Protein AF-A0A0L6VC10-F1 (afdb_monomer_lite)

Sequence (437 aa):
MTSHDTPVEATFFHSFFMTFRLFTSSMDFCNALIARFALTFEMCTPVTPNDPLNNMSKVTPIRLRVYNVMKSWLELHWRMETDEVVLPAISRWAGSQLSMALPVPAERLMDLVHKRVKESQLGIRHEGQQALTKAKKLLGPNKEENFKSVCPTPIISKALMTQLRAATTNPSVLPLTEFDPTELARQITLMESKLFQAIKSEEVIGQLFNKKPGLAVNVRAMSAMSTKMTGWFTETILNEVDLRKRTAILKFLIKLGSKLLEMQNYNALMSVMSALNSSMILRLKRTWEGVGNKARVLFETMNKAVSHQRNYAEYRATLRHACTPCIPFLGVYLTDMTFCHEGNPTHRSAPHLPGVQLINFDKYQKMTKIMNEIERFQVPFNFKEVPQLAAYIRTSLASLMSYQDSADELYQRSLNIEPREQTCLPPPSLPPSSSTV

Structure (mmCIF, N/CA/C/O backbone):
data_AF-A0A0L6VC10-F1
#
_entry.id   AF-A0A0L6VC10-F1
#
loop_
_atom_site.group_PDB
_atom_site.id
_atom_site.type_symbol
_atom_site.label_atom_id
_atom_site.label_alt_id
_atom_site.label_comp_id
_atom_site.label_asym_id
_atom_site.label_entity_id
_atom_site.label_seq_id
_atom_site.pdbx_PDB_ins_code
_atom_site.Cartn_x
_atom_site.Cartn_y
_atom_site.Cartn_z
_atom_site.occupancy
_atom_site.B_iso_or_equiv
_atom_site.auth_seq_id
_atom_site.auth_comp_id
_atom_site.auth_asym_id
_atom_site.auth_atom_id
_atom_site.pdbx_PDB_model_num
ATOM 1 N N . MET A 1 1 ? 15.706 -11.021 -23.213 1.00 83.25 1 MET A N 1
ATOM 2 C CA . MET A 1 1 ? 14.797 -9.969 -23.736 1.00 83.25 1 MET A CA 1
ATOM 3 C C . MET A 1 1 ? 14.721 -9.894 -25.258 1.00 83.25 1 MET A C 1
ATOM 5 O O . MET A 1 1 ? 13.678 -9.518 -25.762 1.00 83.25 1 MET A O 1
ATOM 9 N N . THR A 1 2 ? 15.776 -10.206 -26.014 1.00 88.06 2 THR A N 1
ATOM 10 C CA . THR A 1 2 ? 15.785 -10.016 -27.483 1.00 88.06 2 THR A CA 1
ATOM 11 C C . THR A 1 2 ? 16.452 -11.191 -28.212 1.00 88.06 2 THR A C 1
ATOM 13 O O . THR A 1 2 ? 17.196 -11.011 -29.179 1.00 88.06 2 THR A O 1
ATOM 16 N N . SER A 1 3 ? 16.205 -12.419 -27.725 1.00 86.38 3 SER A N 1
ATOM 17 C CA . SER A 1 3 ? 16.571 -13.647 -28.458 1.00 86.38 3 SER A CA 1
ATOM 18 C C . SER A 1 3 ? 15.898 -13.640 -29.838 1.00 86.38 3 SER A C 1
ATOM 20 O O . SER A 1 3 ? 14.916 -12.924 -30.008 1.00 86.38 3 SER A O 1
ATOM 22 N N . HIS A 1 4 ? 16.403 -14.384 -30.818 1.00 80.94 4 HIS A N 1
ATOM 23 C CA . HIS A 1 4 ? 15.709 -14.578 -32.098 1.00 80.94 4 HIS A CA 1
ATOM 24 C C . HIS A 1 4 ? 14.807 -15.816 -32.056 1.00 80.94 4 HIS A C 1
ATOM 26 O O . HIS A 1 4 ? 13.697 -15.769 -32.577 1.00 80.94 4 HIS A O 1
ATOM 32 N N . ASP A 1 5 ? 15.232 -16.857 -31.338 1.00 80.94 5 ASP A N 1
ATOM 33 C CA . ASP A 1 5 ? 14.603 -18.182 -31.367 1.00 80.94 5 ASP A CA 1
ATOM 34 C C . ASP A 1 5 ? 13.367 -18.301 -30.472 1.00 80.94 5 ASP A C 1
ATOM 36 O O . ASP A 1 5 ? 12.412 -18.998 -30.797 1.00 80.94 5 ASP A O 1
ATOM 40 N N . THR A 1 6 ? 13.356 -17.603 -29.334 1.00 82.38 6 THR A N 1
ATOM 41 C CA . THR A 1 6 ? 12.341 -17.822 -28.289 1.00 82.38 6 THR A CA 1
ATOM 42 C C . THR A 1 6 ? 11.616 -16.526 -27.968 1.00 82.38 6 THR A C 1
ATOM 44 O O . THR A 1 6 ? 12.293 -15.519 -27.725 1.00 82.38 6 THR A O 1
ATOM 47 N N . PRO A 1 7 ? 10.271 -16.486 -27.977 1.00 81.75 7 PRO A N 1
ATOM 48 C CA . PRO A 1 7 ? 9.537 -15.316 -27.512 1.00 81.75 7 PRO A CA 1
ATOM 49 C C . PRO A 1 7 ? 9.876 -15.020 -26.045 1.00 81.75 7 PRO A C 1
ATOM 51 O O . PRO A 1 7 ? 10.237 -15.908 -25.278 1.00 81.75 7 PRO A O 1
ATOM 54 N N . VAL A 1 8 ? 9.785 -13.751 -25.650 1.00 83.25 8 VAL A N 1
ATOM 55 C CA . VAL A 1 8 ? 10.031 -13.371 -24.256 1.00 83.25 8 VAL A CA 1
ATOM 56 C C . VAL A 1 8 ? 8.798 -13.702 -23.434 1.00 83.25 8 VAL A C 1
ATOM 58 O O . VAL A 1 8 ? 7.703 -13.241 -23.752 1.00 83.25 8 VAL A O 1
ATOM 61 N N . GLU A 1 9 ? 8.983 -14.447 -22.350 1.00 85.00 9 GLU A N 1
ATOM 62 C CA . GLU A 1 9 ? 7.916 -14.678 -21.384 1.00 85.00 9 GLU A CA 1
ATOM 63 C C . GLU A 1 9 ? 7.414 -13.350 -20.801 1.00 85.00 9 GLU A C 1
ATOM 65 O O . GLU A 1 9 ? 8.194 -12.512 -20.337 1.00 85.00 9 GLU A O 1
ATOM 70 N N . ALA A 1 10 ? 6.094 -13.159 -20.789 1.00 85.69 10 ALA A N 1
ATOM 71 C CA . ALA A 1 10 ? 5.480 -11.927 -20.297 1.00 85.69 10 ALA A CA 1
ATOM 72 C C . ALA A 1 10 ? 5.794 -11.664 -18.811 1.00 85.69 10 ALA A C 1
ATOM 74 O O . ALA A 1 10 ? 5.964 -10.515 -18.402 1.00 85.69 10 ALA A O 1
ATOM 75 N N . THR A 1 11 ? 5.909 -12.726 -18.010 1.00 84.88 11 THR A N 1
ATOM 76 C CA . THR A 1 11 ? 6.307 -12.678 -16.595 1.00 84.88 11 THR A CA 1
ATOM 77 C C . THR A 1 11 ? 7.728 -12.146 -16.438 1.00 84.88 11 THR A C 1
ATOM 79 O O . THR A 1 11 ? 7.946 -11.218 -15.661 1.00 84.88 11 THR A O 1
ATOM 82 N N . PHE A 1 12 ? 8.679 -12.671 -17.217 1.00 90.00 12 PHE A N 1
ATOM 83 C CA . PHE A 1 12 ? 10.057 -12.188 -17.251 1.00 90.00 12 PHE A CA 1
ATOM 84 C C . PHE A 1 12 ? 10.121 -10.721 -17.683 1.00 90.00 12 PHE A C 1
ATOM 86 O O . PHE A 1 12 ? 10.776 -9.919 -17.023 1.00 90.00 12 PHE A O 1
ATOM 93 N N . PHE A 1 13 ? 9.426 -10.361 -18.765 1.00 90.19 13 PHE A N 1
ATOM 94 C CA . PHE A 1 13 ? 9.409 -8.997 -19.296 1.00 90.19 13 PHE A CA 1
ATOM 95 C C . PHE A 1 13 ? 8.890 -7.991 -18.263 1.00 90.19 13 PHE A C 1
ATOM 97 O O . PHE A 1 13 ? 9.519 -6.960 -18.033 1.00 90.19 13 PHE A O 1
ATOM 104 N N . HIS A 1 14 ? 7.778 -8.323 -17.599 1.00 88.81 14 HIS A N 1
ATOM 105 C CA . HIS A 1 14 ? 7.220 -7.507 -16.521 1.00 88.81 14 HIS A CA 1
ATOM 106 C C . HIS A 1 14 ? 8.193 -7.375 -15.352 1.00 88.81 14 HIS A C 1
ATOM 108 O O . HIS A 1 14 ? 8.527 -6.258 -14.967 1.00 88.81 14 HIS A O 1
ATOM 114 N N . SER A 1 15 ? 8.698 -8.496 -14.822 1.00 91.38 15 SER A N 1
ATOM 115 C CA . SER A 1 15 ? 9.667 -8.471 -13.723 1.00 91.38 15 SER A CA 1
ATOM 116 C C . SER A 1 15 ? 10.897 -7.645 -14.067 1.00 91.38 15 SER A C 1
ATOM 118 O O . SER A 1 15 ? 11.329 -6.843 -13.248 1.00 91.38 15 SER A O 1
ATOM 120 N N . PHE A 1 16 ? 11.412 -7.766 -15.292 1.00 94.75 16 PHE A N 1
ATOM 121 C CA . PHE A 1 16 ? 12.567 -6.999 -15.732 1.00 94.75 16 PHE A CA 1
ATOM 122 C C . PHE A 1 16 ? 12.289 -5.498 -15.640 1.00 94.75 16 PHE A C 1
ATOM 124 O O . PHE A 1 16 ? 13.030 -4.787 -14.970 1.00 94.75 16 PHE A O 1
ATOM 131 N N . PHE A 1 17 ? 11.199 -5.004 -16.231 1.00 92.12 17 PHE A N 1
ATOM 132 C CA . PHE A 1 17 ? 10.902 -3.569 -16.203 1.00 92.12 17 PHE A CA 1
ATOM 133 C C . PHE A 1 17 ? 10.591 -3.019 -14.808 1.00 92.12 17 PHE A C 1
ATOM 135 O O . PHE A 1 17 ? 10.896 -1.856 -14.526 1.00 92.12 17 PHE A O 1
ATOM 142 N N . MET A 1 18 ? 10.040 -3.856 -13.929 1.00 89.19 18 MET A N 1
ATOM 143 C CA . MET A 1 18 ? 9.778 -3.496 -12.537 1.00 89.19 18 MET A CA 1
ATOM 144 C C . MET A 1 18 ? 11.066 -3.318 -11.731 1.00 89.19 18 MET A C 1
ATOM 146 O O . MET A 1 18 ? 11.115 -2.460 -10.846 1.00 89.19 18 MET A O 1
ATOM 150 N N . THR A 1 19 ? 12.112 -4.092 -12.039 1.00 93.62 19 THR A N 1
ATOM 151 C CA . THR A 1 19 ? 13.279 -4.226 -11.156 1.00 93.62 19 THR A CA 1
ATOM 152 C C . THR A 1 19 ? 14.629 -3.889 -11.779 1.00 93.62 19 THR A C 1
ATOM 154 O O . THR A 1 19 ? 15.598 -3.839 -11.030 1.00 93.62 19 THR A O 1
ATOM 157 N N . PHE A 1 20 ? 14.756 -3.674 -13.095 1.00 94.44 20 PHE A N 1
ATOM 158 C CA . PHE A 1 20 ? 16.082 -3.552 -13.732 1.00 94.44 20 PHE A CA 1
ATOM 159 C C . PHE A 1 20 ? 16.933 -2.431 -13.140 1.00 94.44 20 PHE A C 1
ATOM 161 O O . PHE A 1 20 ? 18.135 -2.591 -12.967 1.00 94.44 20 PHE A O 1
ATOM 168 N N . ARG A 1 21 ? 16.284 -1.348 -12.708 1.00 92.75 21 ARG A N 1
ATOM 169 C CA . ARG A 1 21 ? 16.918 -0.194 -12.056 1.00 92.75 21 ARG A CA 1
ATOM 170 C C . ARG A 1 21 ? 17.577 -0.525 -10.708 1.00 92.75 21 ARG A C 1
ATOM 172 O O . ARG A 1 21 ? 18.241 0.324 -10.132 1.00 92.75 21 ARG A O 1
ATOM 179 N N . LEU A 1 22 ? 17.385 -1.741 -10.187 1.00 92.00 22 LEU A N 1
ATOM 180 C CA . LEU A 1 22 ? 18.078 -2.251 -9.002 1.00 92.00 22 LEU A CA 1
ATOM 181 C C . LEU A 1 22 ? 19.413 -2.939 -9.321 1.00 92.00 22 LEU A C 1
ATOM 183 O O . LEU A 1 22 ? 20.156 -3.241 -8.390 1.00 92.00 22 LEU A O 1
ATOM 187 N N . PHE A 1 23 ? 19.694 -3.249 -10.588 1.00 93.12 23 PHE A N 1
ATOM 188 C CA . PHE A 1 23 ? 20.906 -3.973 -10.994 1.00 93.12 23 PHE A CA 1
ATOM 189 C C . PHE A 1 23 ? 21.603 -3.402 -12.235 1.00 93.12 23 PHE A C 1
ATOM 191 O O . PHE A 1 23 ? 22.697 -3.842 -12.568 1.00 93.12 23 PHE A O 1
ATOM 198 N N . THR A 1 24 ? 21.000 -2.442 -12.935 1.00 94.81 24 THR A N 1
ATOM 199 C CA . THR A 1 24 ? 21.624 -1.724 -14.050 1.00 94.81 24 THR A CA 1
ATOM 200 C C . THR A 1 24 ? 21.053 -0.310 -14.149 1.00 94.81 24 THR A C 1
ATOM 202 O O . THR A 1 24 ? 19.931 -0.058 -13.700 1.00 94.81 24 THR A O 1
ATOM 205 N N . SER A 1 25 ? 21.820 0.626 -14.707 1.00 96.25 25 SER A N 1
ATOM 206 C CA . SER A 1 25 ? 21.327 1.978 -14.960 1.00 96.25 25 SER A CA 1
ATOM 207 C C . SER A 1 25 ? 20.480 2.020 -16.236 1.00 96.25 25 SER A C 1
ATOM 209 O O . SER A 1 25 ? 20.619 1.184 -17.132 1.00 96.25 25 SER A O 1
ATOM 211 N N . SER A 1 26 ? 19.609 3.024 -16.351 1.00 96.69 26 SER A N 1
ATOM 212 C CA . SER A 1 26 ? 18.853 3.257 -17.585 1.00 96.69 26 SER A CA 1
ATOM 213 C C . SER A 1 26 ? 19.795 3.463 -18.781 1.00 96.69 26 SER A C 1
ATOM 215 O O . SER A 1 26 ? 19.556 2.913 -19.855 1.00 96.69 26 SER A O 1
ATOM 217 N N . MET A 1 27 ? 20.916 4.164 -18.593 1.00 97.69 27 MET A N 1
ATOM 218 C CA . MET A 1 27 ? 21.896 4.371 -19.661 1.00 97.69 27 MET A CA 1
ATOM 219 C C . MET A 1 27 ? 22.577 3.065 -20.090 1.00 97.69 27 MET A C 1
ATOM 221 O O . MET A 1 27 ? 22.643 2.785 -21.286 1.00 97.69 27 MET A O 1
ATOM 225 N N . ASP A 1 28 ? 23.009 2.227 -19.146 1.00 97.69 28 ASP A N 1
ATOM 226 C CA . ASP A 1 28 ? 23.641 0.940 -19.466 1.00 97.69 28 ASP A CA 1
ATOM 227 C C . ASP A 1 28 ? 22.674 0.009 -20.199 1.00 97.69 28 ASP A C 1
ATOM 229 O O . ASP A 1 28 ? 23.041 -0.622 -21.191 1.00 97.69 28 ASP A O 1
ATOM 233 N N . PHE A 1 29 ? 21.409 -0.035 -19.766 1.00 97.62 29 PHE A N 1
ATOM 234 C CA . PHE A 1 29 ? 20.386 -0.821 -20.447 1.00 97.62 29 PHE A CA 1
ATOM 235 C C . PHE A 1 29 ? 20.109 -0.303 -21.866 1.00 97.62 29 PHE A C 1
ATOM 237 O O . PHE A 1 29 ? 20.026 -1.097 -22.806 1.00 97.62 29 PHE A O 1
ATOM 244 N N . CYS A 1 30 ? 20.020 1.019 -22.047 1.00 98.06 30 CYS A N 1
ATOM 245 C CA . CYS A 1 30 ? 19.877 1.645 -23.361 1.00 98.06 30 CYS A CA 1
ATOM 246 C C . CYS A 1 30 ? 21.052 1.280 -24.281 1.00 98.06 30 CYS A C 1
ATOM 248 O O . CYS A 1 30 ? 20.842 0.792 -25.393 1.00 98.06 30 CYS A O 1
ATOM 250 N N . ASN A 1 31 ? 22.284 1.436 -23.797 1.00 97.94 31 ASN A N 1
ATOM 251 C CA . ASN A 1 31 ? 23.492 1.109 -24.550 1.00 97.94 31 ASN A CA 1
ATOM 252 C C . ASN A 1 31 ? 23.558 -0.379 -24.909 1.00 97.94 31 ASN A C 1
ATOM 254 O O . ASN A 1 31 ? 23.896 -0.714 -26.041 1.00 97.94 31 ASN A O 1
ATOM 258 N N . ALA A 1 32 ? 23.165 -1.276 -24.001 1.00 97.62 32 ALA A N 1
ATOM 259 C CA . ALA A 1 32 ? 23.108 -2.711 -24.274 1.00 97.62 32 ALA A CA 1
ATOM 260 C C . ALA A 1 32 ? 22.103 -3.058 -25.388 1.00 97.62 32 ALA A C 1
ATOM 262 O O . ALA A 1 32 ? 22.376 -3.922 -26.224 1.00 97.62 32 ALA A O 1
ATOM 263 N N . LEU A 1 33 ? 20.951 -2.379 -25.440 1.00 97.38 33 LEU A N 1
ATOM 264 C CA . LEU A 1 33 ? 19.973 -2.548 -26.518 1.00 97.38 33 LEU A CA 1
ATOM 265 C C . LEU A 1 33 ? 20.497 -2.019 -27.859 1.00 97.38 33 LEU A C 1
ATOM 267 O O . LEU A 1 33 ? 20.351 -2.703 -28.873 1.00 97.38 33 LEU A O 1
ATOM 271 N N . ILE A 1 34 ? 21.137 -0.846 -27.860 1.00 97.19 34 ILE A N 1
ATOM 272 C CA . ILE A 1 34 ? 21.769 -0.264 -29.053 1.00 97.19 34 ILE A CA 1
ATOM 273 C C . ILE A 1 34 ? 22.868 -1.193 -29.574 1.00 97.19 34 ILE A C 1
ATOM 275 O O . ILE A 1 34 ? 22.859 -1.548 -30.750 1.00 97.19 34 ILE A O 1
ATOM 279 N N . ALA A 1 35 ? 23.760 -1.662 -28.699 1.00 96.00 35 ALA A N 1
ATOM 280 C CA . ALA A 1 35 ? 24.814 -2.609 -29.049 1.00 96.00 35 ALA A CA 1
ATOM 281 C C . ALA A 1 35 ? 24.228 -3.914 -29.607 1.00 96.00 35 ALA A C 1
ATOM 283 O O . ALA A 1 35 ? 24.662 -4.405 -30.647 1.00 96.00 35 ALA A O 1
ATOM 284 N N . ARG A 1 36 ? 23.165 -4.444 -28.984 1.00 94.88 36 ARG A N 1
ATOM 285 C CA . ARG A 1 36 ? 22.463 -5.634 -29.484 1.00 94.88 36 ARG A CA 1
ATOM 286 C C . ARG A 1 36 ? 21.876 -5.429 -30.882 1.00 94.88 36 ARG A C 1
ATOM 288 O O . ARG A 1 36 ? 21.850 -6.379 -31.662 1.00 94.88 36 ARG A O 1
ATOM 295 N N . PHE A 1 37 ? 21.388 -4.232 -31.195 1.00 94.38 37 PHE A N 1
ATOM 296 C CA . PHE A 1 37 ? 20.918 -3.895 -32.536 1.00 94.38 37 PHE A CA 1
ATOM 297 C C . PHE A 1 37 ? 22.076 -3.770 -33.530 1.00 94.38 37 PHE A C 1
ATOM 299 O O . PHE A 1 37 ? 21.977 -4.300 -34.636 1.00 94.38 37 PHE A O 1
ATOM 306 N N . ALA A 1 38 ? 23.177 -3.129 -33.128 1.00 92.69 38 ALA A N 1
ATOM 307 C CA . ALA A 1 38 ? 24.363 -2.925 -33.957 1.00 92.69 38 ALA A CA 1
ATOM 308 C C . ALA A 1 38 ? 24.958 -4.251 -34.461 1.00 92.69 38 ALA A C 1
ATOM 310 O O . ALA A 1 38 ? 25.239 -4.371 -35.653 1.00 92.69 38 ALA A O 1
ATOM 311 N N . LEU A 1 39 ? 24.994 -5.287 -33.609 1.00 88.25 39 LEU A N 1
ATOM 312 C CA . LEU A 1 39 ? 25.417 -6.646 -33.991 1.00 88.25 39 LEU A CA 1
ATOM 313 C C . LEU A 1 39 ? 24.667 -7.182 -35.220 1.00 88.25 39 LEU A C 1
ATOM 315 O O . LEU A 1 39 ? 25.201 -7.977 -35.983 1.00 88.25 39 LEU A O 1
ATOM 319 N N . THR A 1 40 ? 23.425 -6.749 -35.453 1.00 87.75 40 THR A N 1
ATOM 320 C CA . THR A 1 40 ? 22.662 -7.214 -36.616 1.00 87.75 40 THR A CA 1
ATOM 321 C C . THR A 1 40 ? 23.203 -6.696 -37.945 1.00 87.75 40 THR A C 1
ATOM 323 O O . THR A 1 40 ? 22.917 -7.312 -38.964 1.00 87.75 40 THR A O 1
ATOM 326 N N . PHE A 1 41 ? 23.957 -5.593 -37.968 1.00 83.38 41 PHE A N 1
ATOM 327 C CA . PHE A 1 41 ? 24.629 -5.113 -39.179 1.00 83.38 41 PHE A CA 1
ATOM 328 C C . PHE A 1 41 ? 25.898 -5.916 -39.466 1.00 83.38 41 PHE A C 1
ATOM 330 O O . PHE A 1 41 ? 26.126 -6.282 -40.614 1.00 83.38 41 PHE A O 1
ATOM 337 N N . GLU A 1 42 ? 26.653 -6.282 -38.430 1.00 76.62 42 GLU A N 1
ATOM 338 C CA . GLU A 1 42 ? 27.811 -7.182 -38.541 1.00 76.62 42 GLU A CA 1
ATOM 339 C C . GLU A 1 42 ? 27.384 -8.577 -39.030 1.00 76.62 42 GLU A C 1
ATOM 341 O O . GLU A 1 42 ? 28.008 -9.164 -39.906 1.00 76.62 42 GLU A O 1
ATOM 346 N N . MET A 1 43 ? 26.234 -9.083 -38.571 1.00 72.69 43 MET A N 1
ATOM 347 C CA . MET A 1 43 ? 25.667 -10.349 -39.067 1.00 72.69 43 MET A CA 1
ATOM 348 C C . MET A 1 43 ? 25.229 -10.304 -40.543 1.00 72.69 43 MET A C 1
ATOM 350 O O . MET A 1 43 ? 24.959 -11.357 -41.124 1.00 72.69 43 MET A O 1
ATOM 354 N N . CYS A 1 44 ? 25.114 -9.107 -41.134 1.00 64.44 44 CYS A N 1
ATOM 355 C CA . CYS A 1 44 ? 24.798 -8.913 -42.551 1.00 64.44 44 CYS A CA 1
ATOM 356 C C . CYS A 1 44 ? 26.046 -8.792 -43.438 1.00 64.44 44 CYS A C 1
ATOM 358 O O . CYS A 1 44 ? 25.898 -8.811 -44.658 1.00 64.44 44 CYS A O 1
ATOM 360 N N . THR A 1 45 ? 27.251 -8.649 -42.872 1.00 61.31 45 THR A N 1
ATOM 361 C CA . THR A 1 45 ? 28.485 -8.616 -43.671 1.00 61.31 45 THR A CA 1
ATOM 362 C C . THR A 1 45 ? 28.883 -10.040 -44.082 1.00 61.31 45 THR A C 1
ATOM 364 O O . THR A 1 45 ? 29.039 -10.885 -43.198 1.00 61.31 45 THR A O 1
ATOM 367 N N . PRO A 1 46 ? 29.028 -10.353 -45.387 1.00 55.56 46 PRO A N 1
ATOM 368 C CA . PRO A 1 46 ? 29.440 -11.685 -45.821 1.00 55.56 46 PRO A CA 1
ATOM 369 C C . PRO A 1 46 ? 30.881 -11.956 -45.380 1.00 55.56 46 PRO A C 1
ATOM 371 O O . PRO A 1 46 ? 31.786 -11.205 -45.734 1.00 55.56 46 PRO A O 1
ATOM 374 N N . VAL A 1 47 ? 31.101 -13.036 -44.626 1.00 58.81 47 VAL A N 1
ATOM 375 C CA . VAL A 1 47 ? 32.448 -13.443 -44.186 1.00 58.81 47 VAL A CA 1
ATOM 376 C C . VAL A 1 47 ? 33.201 -14.157 -45.318 1.00 58.81 47 VAL A C 1
ATOM 378 O O . VAL A 1 47 ? 34.422 -14.062 -45.398 1.00 58.81 47 VAL A O 1
ATOM 381 N N . THR A 1 48 ? 32.488 -14.827 -46.235 1.00 57.78 48 THR A N 1
ATOM 382 C CA . THR A 1 48 ? 33.045 -15.434 -47.457 1.00 57.78 48 THR A CA 1
ATOM 383 C C . THR A 1 48 ? 32.026 -15.415 -48.613 1.00 57.78 48 THR A C 1
ATOM 385 O O . THR A 1 48 ? 30.823 -15.407 -48.352 1.00 57.78 48 THR A O 1
ATOM 388 N N . PRO A 1 49 ? 32.464 -15.439 -49.891 1.00 55.22 49 PRO A N 1
ATOM 389 C CA . PRO A 1 49 ? 31.575 -15.397 -51.064 1.00 55.22 49 PRO A CA 1
ATOM 390 C C . PRO A 1 49 ? 30.617 -16.593 -51.217 1.00 55.22 49 PRO A C 1
ATOM 392 O O . PRO A 1 49 ? 29.683 -16.515 -52.009 1.00 55.22 49 PRO A O 1
ATOM 395 N N . ASN A 1 50 ? 30.842 -17.686 -50.477 1.00 51.72 50 ASN A N 1
ATOM 396 C CA . ASN A 1 50 ? 30.145 -18.965 -50.645 1.00 51.72 50 ASN A CA 1
ATOM 397 C C . ASN A 1 50 ? 29.242 -19.360 -49.462 1.00 51.72 50 ASN A C 1
ATOM 399 O O . ASN A 1 50 ? 28.795 -20.502 -49.432 1.00 51.72 50 ASN A O 1
ATOM 403 N N . ASP A 1 51 ? 28.964 -18.473 -48.501 1.00 54.47 51 ASP A N 1
ATOM 404 C CA . ASP A 1 51 ? 28.025 -18.773 -47.407 1.00 54.47 51 ASP A CA 1
ATOM 405 C C . ASP A 1 51 ? 26.612 -18.255 -47.754 1.00 54.47 51 ASP A C 1
ATOM 407 O O . ASP A 1 51 ? 26.351 -17.047 -47.661 1.00 54.47 51 ASP A O 1
ATOM 411 N N . PRO A 1 52 ? 25.681 -19.112 -48.220 1.00 49.81 52 PRO A N 1
ATOM 412 C CA . PRO A 1 52 ? 24.370 -18.675 -48.656 1.00 49.81 52 PRO A CA 1
ATOM 413 C C . PRO A 1 52 ? 23.467 -18.490 -47.430 1.00 49.81 52 PRO A C 1
ATOM 415 O O . PRO A 1 52 ? 22.946 -19.441 -46.856 1.00 49.81 52 PRO A O 1
ATOM 418 N N . LEU A 1 53 ? 23.241 -17.228 -47.066 1.00 58.41 53 LEU A N 1
ATOM 419 C CA . LEU A 1 53 ? 21.952 -16.706 -46.603 1.00 58.41 53 LEU A CA 1
ATOM 420 C C . LEU A 1 53 ? 21.169 -17.574 -45.581 1.00 58.41 53 LEU A C 1
ATOM 422 O O . LEU A 1 53 ? 20.128 -18.137 -45.908 1.00 58.41 53 LEU A O 1
ATOM 426 N N . ASN A 1 54 ? 21.566 -17.577 -44.300 1.00 54.03 54 ASN A N 1
ATOM 427 C CA . ASN A 1 54 ? 20.645 -17.975 -43.211 1.00 54.03 54 ASN A CA 1
ATOM 428 C C . ASN A 1 54 ? 20.673 -17.072 -41.955 1.00 54.03 54 ASN A C 1
ATOM 430 O O . ASN A 1 54 ? 19.946 -17.312 -40.994 1.00 54.03 54 ASN A O 1
ATOM 434 N N . ASN A 1 55 ? 21.442 -15.975 -41.951 1.00 59.34 55 ASN A N 1
ATOM 435 C CA . ASN A 1 55 ? 21.423 -15.015 -40.833 1.00 59.34 55 ASN A CA 1
ATOM 436 C C . ASN A 1 55 ? 20.264 -14.004 -40.918 1.00 59.34 55 ASN A C 1
ATOM 438 O O . ASN A 1 55 ? 19.846 -13.455 -39.897 1.00 59.34 55 ASN A O 1
ATOM 442 N N . MET A 1 56 ? 19.685 -13.790 -42.108 1.00 62.53 56 MET A N 1
ATOM 443 C CA . MET A 1 56 ? 18.574 -12.843 -42.303 1.00 62.53 56 MET A CA 1
ATOM 444 C C . MET A 1 56 ? 17.303 -13.225 -41.535 1.00 62.53 56 MET A C 1
ATOM 446 O O . MET A 1 56 ? 16.626 -12.349 -40.992 1.00 62.53 56 MET A O 1
ATOM 450 N N . SER A 1 57 ? 17.021 -14.526 -41.411 1.00 69.31 57 SER A N 1
ATOM 451 C CA . SER A 1 57 ? 15.888 -15.051 -40.634 1.00 69.31 57 SER A CA 1
ATOM 452 C C . SER A 1 57 ? 15.972 -14.674 -39.147 1.00 69.31 57 SER A C 1
ATOM 454 O O . SER A 1 57 ? 14.948 -14.557 -38.476 1.00 69.31 57 SER A O 1
ATOM 456 N N . LYS A 1 58 ? 17.184 -14.409 -38.642 1.00 78.31 58 LYS A N 1
ATOM 457 C CA . LYS A 1 58 ? 17.476 -14.061 -37.244 1.00 78.31 58 LYS A CA 1
ATOM 458 C C . LYS A 1 58 ? 17.545 -12.552 -37.013 1.00 78.31 58 LYS A C 1
ATOM 460 O O . LYS A 1 58 ? 17.128 -12.067 -35.960 1.00 78.31 58 LYS A O 1
ATOM 465 N N . VAL A 1 59 ? 18.041 -11.802 -37.999 1.00 84.69 59 VAL A N 1
ATOM 466 C CA . VAL A 1 59 ? 18.270 -10.350 -37.913 1.00 84.69 59 VAL A CA 1
ATOM 467 C C . VAL A 1 59 ? 16.971 -9.572 -37.707 1.00 84.69 59 VAL A C 1
ATOM 469 O O . VAL A 1 59 ? 16.867 -8.802 -36.748 1.00 84.69 59 VAL A O 1
ATOM 472 N N . THR A 1 60 ? 15.962 -9.785 -38.555 1.00 85.75 60 THR A N 1
ATOM 473 C CA . THR A 1 60 ? 14.698 -9.033 -38.481 1.00 85.75 60 THR A CA 1
ATOM 474 C C . THR A 1 60 ? 13.978 -9.219 -37.136 1.00 85.75 60 THR A C 1
ATOM 476 O O . THR A 1 60 ? 13.608 -8.210 -36.523 1.00 85.75 60 THR A O 1
ATOM 479 N N . PRO A 1 61 ? 13.846 -10.448 -36.587 1.00 89.25 61 PRO A N 1
ATOM 480 C CA . PRO A 1 61 ? 13.321 -10.648 -35.237 1.00 89.25 61 PRO A CA 1
ATOM 481 C C . PRO A 1 61 ? 14.092 -9.901 -34.147 1.00 89.25 61 PRO A C 1
ATOM 483 O O . PRO A 1 61 ? 13.465 -9.308 -33.269 1.00 89.25 61 PRO A O 1
ATOM 486 N N . ILE A 1 62 ? 15.431 -9.891 -34.188 1.00 90.81 62 ILE A N 1
ATOM 487 C CA . ILE A 1 62 ? 16.245 -9.178 -33.188 1.00 90.81 62 ILE A CA 1
ATOM 488 C C . ILE A 1 62 ? 15.968 -7.677 -33.261 1.00 90.81 62 ILE A C 1
ATOM 490 O O . ILE A 1 62 ? 15.672 -7.068 -32.231 1.00 90.81 62 ILE A O 1
ATOM 494 N N . ARG A 1 63 ? 16.008 -7.094 -34.467 1.00 92.62 63 ARG A N 1
ATOM 495 C CA . ARG A 1 63 ? 15.770 -5.660 -34.695 1.00 92.62 63 ARG A CA 1
ATOM 496 C C . ARG A 1 63 ? 14.406 -5.220 -34.167 1.00 92.62 63 ARG A C 1
ATOM 498 O O . ARG A 1 63 ? 14.327 -4.287 -33.367 1.00 92.62 63 ARG A O 1
ATOM 505 N N . LEU A 1 64 ? 13.345 -5.938 -34.544 1.00 91.94 64 LEU A N 1
ATOM 506 C CA . LEU A 1 64 ? 11.983 -5.649 -34.085 1.00 91.94 64 LEU A CA 1
ATOM 507 C C . LEU A 1 64 ? 11.832 -5.824 -32.570 1.00 91.94 64 LEU A C 1
ATOM 509 O O . LEU A 1 64 ? 11.153 -5.027 -31.929 1.00 91.94 64 LEU A O 1
ATOM 513 N N . ARG A 1 65 ? 12.473 -6.833 -31.967 1.00 93.31 65 ARG A N 1
ATOM 514 C CA . ARG A 1 65 ? 12.410 -7.053 -30.513 1.00 93.31 65 ARG A CA 1
ATOM 515 C C . ARG A 1 65 ? 13.146 -5.967 -29.735 1.00 93.31 65 ARG A C 1
ATOM 517 O O . ARG A 1 65 ? 12.613 -5.518 -28.728 1.00 93.31 65 ARG A O 1
ATOM 524 N N . VAL A 1 66 ? 14.315 -5.511 -30.193 1.00 95.94 66 VAL A N 1
ATOM 525 C CA . VAL A 1 66 ? 15.014 -4.366 -29.578 1.00 95.94 66 VAL A CA 1
ATOM 526 C C . VAL A 1 66 ? 14.136 -3.116 -29.629 1.00 95.94 66 VAL A C 1
ATOM 528 O O . VAL A 1 66 ? 13.902 -2.497 -28.591 1.00 95.94 66 VAL A O 1
ATOM 531 N N . TYR A 1 67 ? 13.578 -2.803 -30.803 1.00 95.88 67 TYR A N 1
ATOM 532 C CA . TYR A 1 67 ? 12.624 -1.706 -30.956 1.00 95.88 67 TYR A CA 1
ATOM 533 C C . TYR A 1 67 ? 11.428 -1.848 -30.000 1.00 95.88 67 TYR A C 1
ATOM 535 O O . TYR A 1 67 ? 11.116 -0.912 -29.270 1.00 95.88 67 TYR A O 1
ATOM 543 N N . ASN A 1 68 ? 10.793 -3.022 -29.938 1.00 94.06 68 ASN A N 1
ATOM 544 C CA . ASN A 1 68 ? 9.623 -3.258 -29.088 1.00 94.06 68 ASN A CA 1
ATOM 545 C C . ASN A 1 68 ? 9.934 -3.119 -27.593 1.00 94.06 68 ASN A C 1
ATOM 547 O O . ASN A 1 68 ? 9.079 -2.648 -26.842 1.00 94.06 68 ASN A O 1
ATOM 551 N N . VAL A 1 69 ? 11.137 -3.508 -27.157 1.00 95.50 69 VAL A N 1
ATOM 552 C CA . VAL A 1 69 ? 11.605 -3.297 -25.779 1.00 95.50 69 VAL A CA 1
ATOM 553 C C . VAL A 1 69 ? 11.738 -1.801 -25.493 1.00 95.50 69 VAL A C 1
ATOM 555 O O . VAL A 1 69 ? 11.173 -1.341 -24.504 1.00 95.50 69 VAL A O 1
ATOM 558 N N . MET A 1 70 ? 12.403 -1.027 -26.362 1.00 96.12 70 MET A N 1
ATOM 559 C CA . MET A 1 70 ? 12.528 0.429 -26.188 1.00 96.12 70 MET A CA 1
ATOM 560 C C . MET A 1 70 ? 11.173 1.140 -26.233 1.00 96.12 70 MET A C 1
ATOM 562 O O . MET A 1 70 ? 10.872 1.958 -25.369 1.00 96.12 70 MET A O 1
ATOM 566 N N . LYS A 1 71 ? 10.319 0.784 -27.197 1.00 94.50 71 LYS A N 1
ATOM 567 C CA . LYS A 1 71 ? 8.954 1.306 -27.319 1.00 94.50 71 LYS A CA 1
ATOM 568 C C . LYS A 1 71 ? 8.153 1.044 -26.046 1.00 94.50 71 LYS A C 1
ATOM 570 O O . LYS A 1 71 ? 7.600 1.969 -25.465 1.00 94.50 71 LYS A O 1
ATOM 575 N N . SER A 1 72 ? 8.133 -0.207 -25.581 1.00 92.00 72 SER A N 1
ATOM 576 C CA . SER A 1 72 ? 7.400 -0.597 -24.370 1.00 92.00 72 SER A CA 1
ATOM 577 C C . SER A 1 72 ? 7.952 0.089 -23.125 1.00 92.00 72 SER A C 1
ATOM 579 O O . SER A 1 72 ? 7.185 0.443 -22.232 1.00 92.00 72 SER A O 1
ATOM 581 N N . TRP A 1 73 ? 9.267 0.308 -23.064 1.00 93.88 73 TRP A N 1
ATOM 582 C CA . TRP A 1 73 ? 9.879 1.086 -21.997 1.00 93.88 73 TRP A CA 1
ATOM 583 C C . TRP A 1 73 ? 9.350 2.523 -21.997 1.00 93.88 73 TRP A C 1
ATOM 585 O O . TRP A 1 73 ? 8.782 2.951 -20.994 1.00 93.88 73 TRP A O 1
ATOM 595 N N . LEU A 1 74 ? 9.451 3.230 -23.127 1.00 92.50 74 LEU A N 1
ATOM 596 C CA . LEU A 1 74 ? 8.999 4.617 -23.244 1.00 92.50 74 LEU A CA 1
ATOM 597 C C . LEU A 1 74 ? 7.481 4.770 -23.118 1.00 92.50 74 LEU A C 1
ATOM 599 O O . LEU A 1 74 ? 7.029 5.826 -22.699 1.00 92.50 74 LEU A O 1
ATOM 603 N N . GLU A 1 75 ? 6.670 3.770 -23.459 1.00 89.50 75 GLU A N 1
ATOM 604 C CA . GLU A 1 75 ? 5.204 3.851 -23.371 1.00 89.50 75 GLU A CA 1
ATOM 605 C C . GLU A 1 75 ? 4.666 3.436 -21.996 1.00 89.50 75 GLU A C 1
ATOM 607 O O . GLU A 1 75 ? 3.849 4.144 -21.399 1.00 89.50 75 GLU A O 1
ATOM 612 N N . LEU A 1 76 ? 5.111 2.283 -21.491 1.00 85.56 76 LEU A N 1
ATOM 613 C CA . LEU A 1 76 ? 4.432 1.560 -20.413 1.00 85.56 76 LEU A CA 1
ATOM 614 C C . LEU A 1 76 ? 5.198 1.553 -19.094 1.00 85.56 76 LEU A C 1
ATOM 616 O O . LEU A 1 76 ? 4.569 1.428 -18.045 1.00 85.56 76 LEU A O 1
ATOM 620 N N . HIS A 1 77 ? 6.524 1.678 -19.144 1.00 87.75 77 HIS A N 1
ATOM 621 C CA . HIS A 1 77 ? 7.411 1.532 -17.984 1.00 87.75 77 HIS A CA 1
ATOM 622 C C . HIS A 1 77 ? 8.307 2.757 -17.760 1.00 87.75 77 HIS A C 1
ATOM 624 O O . HIS A 1 77 ? 9.328 2.659 -17.073 1.00 87.75 77 HIS A O 1
ATOM 630 N N . TRP A 1 78 ? 7.939 3.887 -18.368 1.00 89.56 78 TRP A N 1
ATOM 631 C CA . TRP A 1 78 ? 8.679 5.139 -18.311 1.00 89.56 78 TRP A CA 1
ATOM 632 C C . TRP A 1 78 ? 8.686 5.705 -16.895 1.00 89.56 78 TRP A C 1
ATOM 634 O O . TRP A 1 78 ? 7.632 5.813 -16.261 1.00 89.56 78 TRP A O 1
ATOM 644 N N . ARG A 1 79 ? 9.875 6.089 -16.424 1.00 86.56 79 ARG A N 1
ATOM 645 C CA . ARG A 1 79 ? 10.075 6.814 -15.170 1.00 86.56 79 ARG A CA 1
ATOM 646 C C . ARG A 1 79 ? 10.914 8.051 -15.433 1.00 86.56 79 ARG A C 1
ATOM 648 O O . ARG A 1 79 ? 12.122 7.951 -15.616 1.00 86.56 79 ARG A O 1
ATOM 655 N N . MET A 1 80 ? 10.266 9.210 -15.400 1.00 85.69 80 MET A N 1
ATOM 656 C CA . MET A 1 80 ? 10.892 10.514 -15.644 1.00 85.69 80 MET A CA 1
ATOM 657 C C . MET A 1 80 ? 12.181 10.706 -14.828 1.00 85.69 80 MET A C 1
ATOM 659 O O . MET A 1 80 ? 13.220 11.020 -15.390 1.00 85.69 80 MET A O 1
ATOM 663 N N . GLU A 1 81 ? 12.133 10.406 -13.528 1.00 83.38 81 GLU A N 1
ATOM 664 C CA . GLU A 1 81 ? 13.224 10.651 -12.573 1.00 83.38 81 GLU A CA 1
ATOM 665 C C . GLU A 1 81 ? 14.514 9.866 -12.871 1.00 83.38 81 GLU A C 1
ATOM 667 O O . GLU A 1 81 ? 15.596 10.310 -12.499 1.00 83.38 81 GLU A O 1
ATOM 672 N N . THR A 1 82 ? 14.423 8.700 -13.520 1.00 88.50 82 THR A N 1
ATOM 673 C CA . THR A 1 82 ? 15.587 7.835 -13.784 1.00 88.50 82 THR A CA 1
ATOM 674 C C . THR A 1 82 ? 15.905 7.672 -15.263 1.00 88.50 82 THR A C 1
ATOM 676 O O . THR A 1 82 ? 17.033 7.331 -15.611 1.00 88.50 82 THR A O 1
ATOM 679 N N . ASP A 1 83 ? 14.918 7.852 -16.140 1.00 93.12 83 ASP A N 1
ATOM 680 C CA . ASP A 1 83 ? 15.027 7.465 -17.545 1.00 93.12 83 ASP A CA 1
ATOM 681 C C . ASP A 1 83 ? 15.222 8.663 -18.479 1.00 93.12 83 ASP A C 1
ATOM 683 O O . ASP A 1 83 ? 15.645 8.468 -19.612 1.00 93.12 83 ASP A O 1
ATOM 687 N N . GLU A 1 84 ? 14.989 9.904 -18.039 1.00 93.19 84 GLU A N 1
ATOM 688 C CA . GLU A 1 84 ? 15.176 11.095 -18.887 1.00 93.19 84 GLU A CA 1
ATOM 689 C C . GLU A 1 84 ? 16.558 11.140 -19.560 1.00 93.19 84 GLU A C 1
ATOM 691 O O . GLU A 1 84 ? 16.675 11.478 -20.740 1.00 93.19 84 GLU A O 1
ATOM 696 N N . VAL A 1 85 ? 17.591 10.685 -18.844 1.00 95.19 85 VAL A N 1
ATOM 697 C CA . VAL A 1 85 ? 18.978 10.628 -19.320 1.00 95.19 85 VAL A CA 1
ATOM 698 C C . VAL A 1 85 ? 19.152 9.829 -20.620 1.00 95.19 85 VAL A C 1
ATOM 700 O O . VAL A 1 85 ? 20.101 10.075 -21.361 1.00 95.19 85 VAL A O 1
ATOM 703 N N . VAL A 1 86 ? 18.252 8.886 -20.933 1.00 96.81 86 VAL A N 1
ATOM 704 C CA . VAL A 1 86 ? 18.374 8.041 -22.133 1.00 96.81 86 VAL A CA 1
ATOM 705 C C . VAL A 1 86 ? 17.783 8.671 -23.393 1.00 96.81 86 VAL A C 1
ATOM 707 O O . VAL A 1 86 ? 18.109 8.229 -24.494 1.00 96.81 86 VAL A O 1
ATOM 710 N N . LEU A 1 87 ? 16.947 9.710 -23.273 1.00 96.12 87 LEU A N 1
ATOM 711 C CA . LEU A 1 87 ? 16.233 10.298 -24.415 1.00 96.12 87 LEU A CA 1
ATOM 712 C C . LEU A 1 87 ? 17.170 10.786 -25.538 1.00 96.12 87 LEU A C 1
ATOM 714 O O . LEU A 1 87 ? 16.901 10.455 -26.697 1.00 96.12 87 LEU A O 1
ATOM 718 N N . PRO A 1 88 ? 18.293 11.486 -25.261 1.00 97.06 88 PRO A N 1
ATOM 719 C CA . PRO A 1 88 ? 19.212 11.914 -26.317 1.00 97.06 88 PRO A CA 1
ATOM 720 C C . PRO A 1 88 ? 19.886 10.740 -27.041 1.00 97.06 88 PRO A C 1
ATOM 722 O O . PRO A 1 88 ? 20.083 10.787 -28.256 1.00 97.06 88 PRO A O 1
ATOM 725 N N . ALA A 1 89 ? 20.225 9.675 -26.307 1.00 97.62 89 ALA A N 1
ATOM 726 C CA . ALA A 1 89 ? 20.851 8.481 -26.870 1.00 97.62 89 ALA A CA 1
ATOM 727 C C . ALA A 1 89 ? 19.873 7.714 -27.773 1.00 97.62 89 ALA A C 1
ATOM 729 O O . ALA A 1 89 ? 20.227 7.358 -28.899 1.00 97.62 89 ALA A O 1
ATOM 730 N N . ILE A 1 90 ? 18.627 7.534 -27.319 1.00 97.56 90 ILE A N 1
ATOM 731 C CA . ILE A 1 90 ? 17.568 6.896 -28.110 1.00 97.56 90 ILE A CA 1
ATOM 732 C C . ILE A 1 90 ? 17.265 7.721 -29.363 1.00 97.56 90 ILE A C 1
ATOM 734 O O . ILE A 1 90 ? 17.171 7.141 -30.438 1.00 97.56 90 ILE A O 1
ATOM 738 N N . SER A 1 91 ? 17.173 9.051 -29.254 1.00 97.62 91 SER A N 1
ATOM 739 C CA . SER A 1 91 ? 16.938 9.943 -30.400 1.00 97.62 91 SER A CA 1
ATOM 740 C C . SER A 1 91 ? 18.019 9.792 -31.477 1.00 97.62 91 SER A C 1
ATOM 742 O O . SER A 1 91 ? 17.722 9.519 -32.642 1.00 97.62 91 SER A O 1
ATOM 744 N N . ARG A 1 92 ? 19.298 9.863 -31.079 1.00 97.75 92 ARG A N 1
ATOM 745 C CA . ARG A 1 92 ? 20.432 9.706 -32.003 1.00 97.75 92 ARG A CA 1
ATOM 746 C C . ARG A 1 92 ? 20.444 8.335 -32.675 1.00 97.75 92 ARG A C 1
ATOM 748 O O . ARG A 1 92 ? 20.700 8.235 -33.874 1.00 97.75 92 ARG A O 1
ATOM 755 N N . TRP A 1 93 ? 20.187 7.274 -31.914 1.00 97.56 93 TRP A N 1
ATOM 756 C CA . TRP A 1 93 ? 20.136 5.915 -32.448 1.00 97.56 93 TRP A CA 1
ATOM 757 C C . TRP A 1 93 ? 18.944 5.710 -33.394 1.00 97.56 93 TRP A C 1
ATOM 759 O O . TRP A 1 93 ? 19.108 5.137 -34.475 1.00 97.56 93 TRP A O 1
ATOM 769 N N . ALA A 1 94 ? 17.768 6.221 -33.022 1.00 97.06 94 ALA A N 1
ATOM 770 C CA . ALA A 1 94 ? 16.555 6.122 -33.819 1.00 97.06 94 ALA A CA 1
ATOM 771 C C . ALA A 1 94 ? 16.718 6.830 -35.174 1.00 97.06 94 ALA A C 1
ATOM 773 O O . ALA A 1 94 ? 16.436 6.238 -36.213 1.00 97.06 94 ALA A O 1
ATOM 774 N N . GLY A 1 95 ? 17.269 8.049 -35.171 1.00 96.25 95 GLY A N 1
ATOM 775 C CA . GLY A 1 95 ? 17.535 8.833 -36.381 1.00 96.25 95 GLY A CA 1
ATOM 776 C C . GLY A 1 95 ? 18.672 8.309 -37.268 1.00 96.25 95 GLY A C 1
ATOM 777 O O . GLY A 1 95 ? 18.831 8.792 -38.384 1.00 96.25 95 GLY A O 1
ATOM 778 N N . SER A 1 96 ? 19.454 7.327 -36.806 1.00 95.12 96 SER A N 1
ATOM 779 C CA . SER A 1 96 ? 20.567 6.741 -37.561 1.00 95.12 96 SER A CA 1
ATOM 780 C C . SER A 1 96 ? 20.312 5.265 -37.879 1.00 95.12 96 SER A C 1
ATOM 782 O O . SER A 1 96 ? 19.632 4.941 -38.852 1.00 95.12 96 SER A O 1
ATOM 784 N N . GLN A 1 97 ? 20.829 4.355 -37.054 1.00 93.75 97 GLN A N 1
ATOM 785 C CA . GLN A 1 97 ? 20.805 2.914 -37.299 1.00 93.75 97 GLN A CA 1
ATOM 786 C C . GLN A 1 97 ? 19.385 2.359 -37.430 1.00 93.75 97 GLN A C 1
ATOM 788 O O . GLN A 1 97 ? 19.135 1.534 -38.310 1.00 93.75 97 GLN A O 1
ATOM 793 N N . LEU A 1 98 ? 18.451 2.793 -36.575 1.00 95.25 98 LEU A N 1
ATOM 794 C CA . LEU A 1 98 ? 17.079 2.295 -36.651 1.00 95.25 98 LEU A CA 1
ATOM 795 C C . LEU A 1 98 ? 16.382 2.797 -37.916 1.00 95.25 98 LEU A C 1
ATOM 797 O O . LEU A 1 98 ? 15.754 1.990 -38.584 1.00 95.25 98 LEU A O 1
ATOM 801 N N . SER A 1 99 ? 16.524 4.078 -38.271 1.00 95.88 99 SER A N 1
ATOM 802 C CA . SER A 1 99 ? 15.927 4.653 -39.484 1.00 95.88 99 SER A CA 1
ATOM 803 C C . SER A 1 99 ? 16.401 3.939 -40.752 1.00 95.88 99 SER A C 1
ATOM 805 O O . SER A 1 99 ? 15.583 3.566 -41.588 1.00 95.88 99 SER A O 1
ATOM 807 N N . MET A 1 100 ? 17.699 3.632 -40.850 1.00 92.94 100 MET A N 1
ATOM 808 C CA . MET A 1 100 ? 18.243 2.880 -41.989 1.00 92.94 100 MET A CA 1
ATOM 809 C C . MET A 1 100 ? 17.677 1.457 -42.099 1.00 92.94 100 MET A C 1
ATOM 811 O O . MET A 1 100 ? 17.483 0.953 -43.201 1.00 92.94 100 MET A O 1
ATOM 815 N N . ALA A 1 101 ? 17.442 0.782 -40.971 1.00 91.88 101 ALA A N 1
ATOM 816 C CA . ALA A 1 101 ? 17.028 -0.621 -40.960 1.00 91.88 101 ALA A CA 1
ATOM 817 C C . ALA A 1 101 ? 15.504 -0.832 -40.895 1.00 91.88 101 ALA A C 1
ATOM 819 O O . ALA A 1 101 ? 15.013 -1.853 -41.371 1.00 91.88 101 ALA A O 1
ATOM 820 N N . LEU A 1 102 ? 14.774 0.079 -40.250 1.00 93.94 102 LEU A N 1
ATOM 821 C CA . LEU A 1 102 ? 13.342 0.032 -39.949 1.00 93.94 102 LEU A CA 1
ATOM 822 C C . LEU A 1 102 ? 12.769 1.475 -39.870 1.00 93.94 102 LEU A C 1
ATOM 824 O O . LEU A 1 102 ? 12.524 1.971 -38.764 1.00 93.94 102 LEU A O 1
ATOM 828 N N . PRO A 1 103 ? 12.501 2.142 -41.012 1.00 95.00 103 PRO A N 1
ATOM 829 C CA . PRO A 1 103 ? 12.106 3.558 -41.043 1.00 95.00 103 PRO A CA 1
ATOM 830 C C . PRO A 1 103 ? 10.835 3.881 -40.240 1.00 95.00 103 PRO A C 1
ATOM 832 O O . PRO A 1 103 ? 10.831 4.783 -39.408 1.00 95.00 103 PRO A O 1
ATOM 835 N N . VAL A 1 104 ? 9.762 3.100 -40.422 1.00 96.06 104 VAL A N 1
ATOM 836 C CA . VAL A 1 104 ? 8.473 3.343 -39.740 1.00 96.06 104 VAL A CA 1
ATOM 837 C C . VAL A 1 104 ? 8.580 3.151 -38.214 1.00 96.06 104 VAL A C 1
ATOM 839 O O . VAL A 1 104 ? 8.093 3.997 -37.461 1.00 96.06 104 VAL A O 1
ATOM 842 N N . PRO A 1 105 ? 9.220 2.081 -37.694 1.00 96.31 105 PRO A N 1
ATOM 843 C CA . PRO A 1 105 ? 9.551 1.995 -36.272 1.00 96.31 105 PRO A CA 1
ATOM 844 C C . PRO A 1 105 ? 10.395 3.161 -35.744 1.00 96.31 105 PRO A C 1
ATOM 846 O O . PRO A 1 105 ? 10.150 3.603 -34.620 1.00 96.31 105 PRO A O 1
ATOM 849 N N . ALA A 1 106 ? 11.352 3.668 -36.528 1.00 96.94 106 ALA A N 1
ATOM 850 C CA . ALA A 1 106 ? 12.185 4.800 -36.128 1.00 96.94 106 ALA A CA 1
ATOM 851 C C . ALA A 1 106 ? 11.365 6.072 -35.898 1.00 96.94 106 ALA A C 1
ATOM 853 O O . ALA A 1 106 ? 11.479 6.673 -34.832 1.00 96.94 106 ALA A O 1
ATOM 854 N N . GLU A 1 107 ? 10.493 6.426 -36.845 1.00 96.81 107 GLU A N 1
ATOM 855 C CA . GLU A 1 107 ? 9.594 7.583 -36.743 1.00 96.81 107 GLU A CA 1
ATOM 856 C C . GLU A 1 107 ? 8.725 7.504 -35.480 1.00 96.81 107 GLU A C 1
ATOM 858 O O . GLU A 1 107 ? 8.742 8.402 -34.639 1.00 96.81 107 GLU A O 1
ATOM 863 N N . ARG A 1 108 ? 8.080 6.353 -35.252 1.00 96.19 108 ARG A N 1
ATOM 864 C CA . ARG A 1 108 ? 7.257 6.129 -34.052 1.00 96.19 108 ARG A CA 1
ATOM 865 C C . ARG A 1 108 ? 8.043 6.263 -32.750 1.00 96.19 108 ARG A C 1
ATOM 867 O O . ARG A 1 108 ? 7.500 6.719 -31.745 1.00 96.19 108 ARG A O 1
ATOM 874 N N . LEU A 1 109 ? 9.294 5.798 -32.723 1.00 96.88 109 LEU A N 1
ATOM 875 C CA . LEU A 1 109 ? 10.121 5.915 -31.523 1.00 96.88 109 LEU A CA 1
ATOM 876 C C . LEU A 1 109 ? 10.552 7.364 -31.285 1.00 96.88 109 LEU A C 1
ATOM 878 O O . LEU A 1 109 ? 10.558 7.804 -30.138 1.00 96.88 109 LEU A O 1
ATOM 882 N N . MET A 1 110 ? 10.859 8.106 -32.351 1.00 97.06 110 MET A N 1
ATOM 883 C CA . MET A 1 110 ? 11.157 9.536 -32.281 1.00 97.06 110 MET A CA 1
ATOM 884 C C . MET A 1 110 ? 9.967 10.329 -31.738 1.00 97.06 110 MET A C 1
ATOM 886 O O . MET A 1 110 ? 10.153 11.146 -30.839 1.00 97.06 110 MET A O 1
ATOM 890 N N . ASP A 1 111 ? 8.742 10.034 -32.179 1.00 96.31 111 ASP A N 1
ATOM 891 C CA . ASP A 1 111 ? 7.525 10.659 -31.642 1.00 96.31 111 ASP A CA 1
ATOM 892 C C . ASP A 1 111 ? 7.365 10.426 -30.136 1.00 96.31 111 ASP A C 1
ATOM 894 O O . ASP A 1 111 ? 7.042 11.348 -29.381 1.00 96.31 111 ASP A O 1
ATOM 898 N N . LEU A 1 112 ? 7.635 9.201 -29.669 1.00 94.56 112 LEU A N 1
ATOM 899 C CA . LEU A 1 112 ? 7.619 8.881 -28.241 1.00 94.56 112 LEU A CA 1
ATOM 900 C C . LEU A 1 112 ? 8.696 9.650 -27.475 1.00 94.56 112 LEU A C 1
ATOM 902 O O . LEU A 1 112 ? 8.413 10.162 -26.392 1.00 94.56 112 LEU A O 1
ATOM 906 N N . VAL A 1 113 ? 9.907 9.763 -28.024 1.00 95.94 113 VAL A N 1
ATOM 907 C CA . VAL A 1 113 ? 10.979 10.559 -27.416 1.00 95.94 113 VAL A CA 1
ATOM 908 C C . VAL A 1 113 ? 10.567 12.027 -27.319 1.00 95.94 113 VAL A C 1
ATOM 910 O O . VAL A 1 113 ? 10.628 12.591 -26.228 1.00 95.94 113 VAL A O 1
ATOM 913 N N . HIS A 1 114 ? 10.072 12.635 -28.401 1.00 95.06 114 HIS A N 1
ATOM 914 C CA . HIS A 1 114 ? 9.594 14.021 -28.394 1.00 95.06 114 HIS A CA 1
ATOM 915 C C . HIS A 1 114 ? 8.470 14.235 -27.379 1.00 95.06 114 HIS A C 1
ATOM 917 O O . HIS A 1 114 ? 8.478 15.223 -26.641 1.00 95.06 114 HIS A O 1
ATOM 923 N N . LYS A 1 115 ? 7.536 13.282 -27.283 1.00 91.94 115 LYS A N 1
ATOM 924 C CA . LYS A 1 115 ? 6.485 13.297 -26.265 1.00 91.94 115 LYS A CA 1
ATOM 925 C C . LYS A 1 115 ? 7.073 13.315 -24.852 1.00 91.94 115 LYS A C 1
ATOM 927 O O . LYS A 1 115 ? 6.670 14.159 -24.056 1.00 91.94 115 LYS A O 1
ATOM 932 N N . ARG A 1 116 ? 8.037 12.438 -24.539 1.00 91.88 116 ARG A N 1
ATOM 933 C CA . ARG A 1 116 ? 8.667 12.385 -23.206 1.00 91.88 116 ARG A CA 1
ATOM 934 C C . ARG A 1 116 ? 9.499 13.627 -22.890 1.00 91.88 116 ARG A C 1
ATOM 936 O O . ARG A 1 116 ? 9.447 14.101 -21.761 1.00 91.88 116 ARG A O 1
ATOM 943 N N . VAL A 1 117 ? 10.194 14.202 -23.873 1.00 91.25 117 VAL A N 1
ATOM 944 C CA . VAL A 1 117 ? 10.904 15.484 -23.711 1.00 91.25 117 VAL A CA 1
ATOM 945 C C . VAL A 1 117 ? 9.921 16.611 -23.383 1.00 91.25 117 VAL A C 1
ATOM 947 O O . VAL A 1 117 ? 10.149 17.366 -22.441 1.00 91.25 117 VAL A O 1
ATOM 950 N N . LYS A 1 118 ? 8.801 16.702 -24.111 1.00 90.25 118 LYS A N 1
ATOM 951 C CA . LYS A 1 118 ? 7.765 17.714 -23.863 1.00 90.25 118 LYS A CA 1
ATOM 952 C C . LYS A 1 118 ? 7.130 17.557 -22.481 1.00 90.25 118 LYS A C 1
ATOM 954 O O . LYS A 1 118 ? 6.938 18.544 -21.780 1.00 90.25 118 LYS A O 1
ATOM 959 N N . GLU A 1 119 ? 6.821 16.327 -22.074 1.00 87.50 119 GLU A N 1
ATOM 960 C CA . GLU A 1 119 ? 6.344 16.035 -20.716 1.00 87.50 119 GLU A CA 1
ATOM 961 C C . GLU A 1 119 ? 7.371 16.458 -19.658 1.00 87.50 119 GLU A C 1
ATOM 963 O O . GLU A 1 119 ? 6.980 17.035 -18.642 1.00 87.50 119 GLU A O 1
ATOM 968 N N . SER A 1 120 ? 8.667 16.249 -19.932 1.00 84.81 120 SER A N 1
ATOM 969 C CA . SER A 1 120 ? 9.750 16.691 -19.050 1.00 84.81 120 SER A CA 1
ATOM 970 C C . SER A 1 120 ? 9.774 18.199 -18.844 1.00 84.81 120 SER A C 1
ATOM 972 O O . SER A 1 120 ? 9.704 18.686 -17.716 1.00 84.81 120 SER A O 1
ATOM 974 N N . GLN A 1 121 ? 9.748 18.945 -19.945 1.00 86.50 121 GLN A N 1
ATOM 975 C CA . GLN A 1 121 ? 9.749 20.409 -19.937 1.00 86.50 121 GLN A CA 1
ATOM 976 C C . GLN A 1 121 ? 8.530 21.004 -19.223 1.00 86.50 121 GLN A C 1
ATOM 978 O O . GLN A 1 121 ? 8.636 22.042 -18.576 1.00 86.50 121 GLN A O 1
ATOM 983 N N . LEU A 1 122 ? 7.373 20.348 -19.328 1.00 85.88 122 LEU A N 1
ATOM 984 C CA . LEU A 1 122 ? 6.136 20.780 -18.678 1.00 85.88 122 LEU A CA 1
AT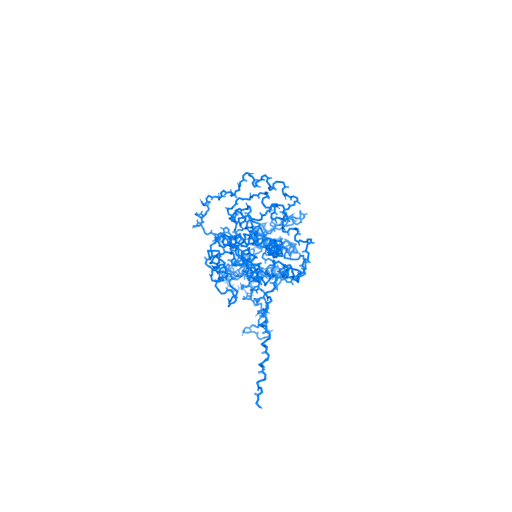OM 985 C C . LEU A 1 122 ? 6.034 20.326 -17.212 1.00 85.88 122 LEU A C 1
ATOM 987 O O . LEU A 1 122 ? 5.037 20.624 -16.555 1.00 85.88 122 LEU A O 1
ATOM 991 N N . GLY A 1 123 ? 7.015 19.575 -16.698 1.00 76.69 123 GLY A N 1
ATOM 992 C CA . GLY A 1 123 ? 6.967 18.996 -15.354 1.00 76.69 123 GLY A CA 1
ATOM 993 C C . GLY A 1 123 ? 5.837 17.976 -15.166 1.00 76.69 123 GLY A C 1
ATOM 994 O O . GLY A 1 123 ? 5.451 17.678 -14.033 1.00 76.69 123 GLY A O 1
ATOM 995 N N . ILE A 1 124 ? 5.284 17.439 -16.259 1.00 74.81 124 ILE A N 1
ATOM 996 C CA . ILE A 1 124 ? 4.191 16.470 -16.213 1.00 74.81 124 ILE A CA 1
ATOM 997 C C . ILE A 1 124 ? 4.781 15.112 -15.842 1.00 74.81 124 ILE A C 1
ATOM 999 O O . ILE A 1 124 ? 5.430 14.441 -16.645 1.00 74.81 124 ILE A O 1
ATOM 1003 N N . ARG A 1 125 ? 4.514 14.674 -14.611 1.00 65.75 125 ARG A N 1
ATOM 1004 C CA . ARG A 1 125 ? 4.911 13.350 -14.129 1.00 65.75 125 ARG A CA 1
ATOM 1005 C C . ARG A 1 125 ? 3.911 12.302 -14.615 1.00 65.75 125 ARG A C 1
ATOM 1007 O O . ARG A 1 125 ? 2.939 11.995 -13.930 1.00 65.75 125 ARG A O 1
ATOM 1014 N N . HIS A 1 126 ? 4.137 11.755 -15.806 1.00 60.19 126 HIS A N 1
ATOM 1015 C CA . HIS A 1 126 ? 3.429 10.558 -16.256 1.00 60.19 126 HIS A CA 1
ATOM 1016 C C . HIS A 1 126 ? 4.141 9.302 -15.754 1.00 60.19 126 HIS A C 1
ATOM 1018 O O . HIS A 1 126 ? 5.200 8.931 -16.259 1.00 60.19 126 HIS A O 1
ATOM 1024 N N . GLU A 1 127 ? 3.525 8.613 -14.800 1.00 55.12 127 GLU A N 1
ATOM 1025 C CA . GLU A 1 127 ? 3.859 7.220 -14.506 1.00 55.12 127 GLU A CA 1
ATOM 1026 C C . GLU A 1 127 ? 3.347 6.351 -15.655 1.00 55.12 127 GLU A C 1
ATOM 1028 O O . GLU A 1 127 ? 2.239 6.558 -16.158 1.00 55.12 127 GLU A O 1
ATOM 1033 N N . GLY A 1 128 ? 4.186 5.435 -16.144 1.00 50.66 128 GLY A N 1
ATOM 1034 C CA . GLY A 1 128 ? 3.849 4.563 -17.267 1.00 50.66 128 GLY A CA 1
ATOM 1035 C C . GLY A 1 128 ? 2.460 3.920 -17.128 1.00 50.66 128 GLY A C 1
ATOM 1036 O O . GLY A 1 128 ? 2.013 3.581 -16.032 1.00 50.66 128 GLY A O 1
ATOM 1037 N N . GLN A 1 129 ? 1.761 3.738 -18.256 1.00 47.50 129 GLN A N 1
ATOM 1038 C CA . GLN A 1 129 ? 0.346 3.330 -18.297 1.00 47.50 129 GLN A CA 1
ATOM 1039 C C . GLN A 1 129 ? 0.029 2.009 -17.557 1.00 47.50 129 GLN A C 1
ATOM 1041 O O . GLN A 1 129 ? -1.140 1.702 -17.326 1.00 47.50 129 GLN A O 1
ATOM 1046 N N . GLN A 1 130 ? 1.018 1.208 -17.149 1.00 50.50 130 GLN A N 1
ATOM 1047 C CA . GLN A 1 130 ? 0.775 -0.028 -16.400 1.00 50.50 130 GLN A CA 1
ATOM 1048 C C . GLN A 1 130 ? 0.364 0.156 -14.934 1.00 50.50 130 GLN A C 1
ATOM 1050 O O . GLN A 1 130 ? -0.296 -0.752 -14.431 1.00 50.50 130 GLN A O 1
ATOM 1055 N N . ALA A 1 131 ? 0.616 1.308 -14.298 1.00 42.50 131 ALA A N 1
ATOM 1056 C CA . ALA A 1 131 ? 0.129 1.567 -12.934 1.00 42.50 131 ALA A CA 1
ATOM 1057 C C . ALA A 1 131 ? -1.415 1.591 -12.848 1.00 42.50 131 ALA A C 1
ATOM 1059 O O . ALA A 1 131 ? -1.991 1.282 -11.814 1.00 42.50 131 ALA A O 1
ATOM 1060 N N . LEU A 1 132 ? -2.105 1.882 -13.960 1.00 40.53 132 LEU A N 1
ATOM 1061 C CA . LEU A 1 132 ? -3.575 1.945 -14.025 1.00 40.53 132 LEU A CA 1
ATOM 1062 C C . LEU A 1 132 ? -4.214 0.793 -14.823 1.00 40.53 132 LEU A C 1
ATOM 1064 O O . LEU A 1 132 ? -5.393 0.488 -14.643 1.00 40.53 132 LEU A O 1
ATOM 1068 N N . THR A 1 133 ? -3.469 0.135 -15.719 1.00 42.94 133 THR A N 1
ATOM 1069 C CA . THR A 1 133 ? -4.074 -0.760 -16.729 1.00 42.94 133 THR A CA 1
ATOM 1070 C C . THR A 1 133 ? -4.043 -2.246 -16.349 1.00 42.94 133 THR A C 1
ATOM 1072 O O . THR A 1 133 ? -4.784 -3.038 -16.932 1.00 42.94 133 THR A O 1
ATOM 1075 N N . LYS A 1 134 ? -3.247 -2.669 -15.355 1.00 44.97 134 LYS A N 1
ATOM 1076 C CA . LYS A 1 134 ? -3.196 -4.088 -14.948 1.00 44.97 134 LYS A CA 1
ATOM 1077 C C . LYS A 1 134 ? -4.364 -4.530 -14.074 1.00 44.97 134 LYS A C 1
ATOM 1079 O O . LYS A 1 134 ? -4.859 -5.632 -14.298 1.00 44.97 134 LYS A O 1
ATOM 1084 N N . ALA A 1 135 ? -4.886 -3.658 -13.211 1.00 37.78 135 ALA A N 1
ATOM 1085 C CA . ALA A 1 135 ? -6.148 -3.916 -12.518 1.00 37.78 135 ALA A CA 1
ATOM 1086 C C . ALA A 1 135 ? -7.296 -4.155 -13.523 1.00 37.78 135 ALA A C 1
ATOM 1088 O O . ALA A 1 135 ? -8.080 -5.080 -13.350 1.00 37.78 135 ALA A O 1
ATOM 1089 N N . LYS A 1 136 ? -7.328 -3.413 -14.644 1.00 38.16 136 LYS A N 1
ATOM 1090 C CA . LYS A 1 136 ? -8.315 -3.601 -15.726 1.00 38.16 136 LYS A CA 1
ATOM 1091 C C . LYS A 1 136 ? -8.087 -4.833 -16.615 1.00 38.16 136 LYS A C 1
ATOM 1093 O O . LYS A 1 136 ? -9.057 -5.336 -17.159 1.00 38.16 136 LYS A O 1
ATOM 1098 N N . LYS A 1 137 ? -6.846 -5.309 -16.798 1.00 39.28 137 LYS A N 1
ATOM 1099 C CA . LYS A 1 137 ? -6.531 -6.460 -17.681 1.00 39.28 137 LYS A CA 1
ATOM 1100 C C . LYS A 1 137 ? -6.480 -7.820 -16.974 1.00 39.28 137 LYS A C 1
ATOM 1102 O O . LYS A 1 137 ? -6.665 -8.834 -17.637 1.00 39.28 137 LYS A O 1
ATOM 1107 N N . LEU A 1 138 ? -6.207 -7.862 -15.666 1.00 39.72 138 LEU A N 1
ATOM 1108 C CA . LEU A 1 138 ? -6.302 -9.088 -14.851 1.00 39.72 138 LEU A CA 1
ATOM 1109 C C . LEU A 1 138 ? -7.754 -9.431 -14.484 1.00 39.72 138 LEU A C 1
ATOM 1111 O O . LEU A 1 138 ? -8.061 -10.581 -14.173 1.00 39.72 138 LEU A O 1
ATOM 1115 N N . LEU A 1 139 ? -8.656 -8.454 -14.586 1.00 43.34 139 LEU A N 1
ATOM 1116 C CA . LEU A 1 139 ? -10.082 -8.691 -14.738 1.00 43.34 139 LEU A CA 1
ATOM 1117 C C . LEU A 1 139 ? -10.308 -9.133 -16.189 1.00 43.34 139 LEU A C 1
ATOM 1119 O O . LEU A 1 139 ? -10.412 -8.313 -17.095 1.00 43.34 139 LEU A O 1
ATOM 1123 N N . GLY A 1 140 ? -10.330 -10.444 -16.436 1.00 33.47 140 GLY A N 1
ATOM 1124 C CA . GLY A 1 140 ? -10.887 -10.947 -17.691 1.00 33.47 140 GLY A CA 1
ATOM 1125 C C . GLY A 1 140 ? -12.313 -10.398 -17.896 1.00 33.47 140 GLY A C 1
ATOM 1126 O O . GLY A 1 140 ? -12.967 -10.040 -16.912 1.00 33.47 140 GLY A O 1
ATOM 1127 N N . PRO A 1 141 ? -12.835 -10.379 -19.135 1.00 36.06 141 PRO A N 1
ATOM 1128 C CA . PRO A 1 141 ? -14.174 -9.858 -19.446 1.00 36.06 141 PRO A CA 1
ATOM 1129 C C . PRO A 1 141 ? -15.326 -10.531 -18.662 1.00 36.06 141 PRO A C 1
ATOM 1131 O O . PRO A 1 141 ? -16.442 -10.033 -18.662 1.00 36.06 141 PRO A O 1
ATOM 1134 N N . ASN A 1 142 ? -15.057 -11.615 -17.923 1.00 36.69 142 ASN A N 1
ATOM 1135 C CA . ASN A 1 142 ? -16.042 -12.403 -17.176 1.00 36.69 142 ASN A CA 1
ATOM 1136 C C . ASN A 1 142 ? -16.143 -12.078 -15.668 1.00 36.69 142 ASN A C 1
ATOM 1138 O O . ASN A 1 142 ? -16.566 -12.931 -14.892 1.00 36.69 142 ASN A O 1
ATOM 1142 N N . LYS A 1 143 ? -15.757 -10.877 -15.210 1.00 43.12 143 LYS A N 1
ATOM 1143 C CA . LYS A 1 143 ? -16.032 -10.415 -13.825 1.00 43.12 143 LYS A CA 1
ATOM 1144 C C . LYS A 1 143 ? -16.567 -8.980 -13.725 1.00 43.12 143 LYS A C 1
ATOM 1146 O O . LYS A 1 143 ? -16.521 -8.379 -12.654 1.00 43.12 143 LYS A O 1
ATOM 1151 N N . GLU A 1 144 ? -17.141 -8.445 -14.802 1.00 36.78 144 GLU A N 1
ATOM 1152 C CA . GLU A 1 144 ? -17.950 -7.214 -14.734 1.00 36.78 144 GLU A CA 1
ATOM 1153 C C . GLU A 1 144 ? -19.267 -7.406 -13.956 1.00 36.78 144 GLU A C 1
ATOM 1155 O O . GLU A 1 144 ? -19.912 -6.434 -13.567 1.00 36.78 144 GLU A O 1
ATOM 1160 N N . GLU A 1 145 ? -19.648 -8.646 -13.634 1.00 40.31 145 GLU A N 1
ATOM 1161 C CA . GLU A 1 145 ? -20.884 -8.931 -12.897 1.00 40.31 145 GLU A CA 1
ATOM 1162 C C . GLU A 1 145 ? -20.887 -8.401 -11.450 1.00 40.31 145 GLU A C 1
ATOM 1164 O O . GLU A 1 145 ? -21.951 -8.058 -10.937 1.00 40.31 145 GLU A O 1
ATOM 1169 N N . ASN A 1 146 ? -19.724 -8.201 -10.812 1.00 43.28 146 ASN A N 1
ATOM 1170 C CA . ASN A 1 146 ? -19.668 -7.638 -9.451 1.00 43.28 146 ASN A CA 1
ATOM 1171 C C . ASN A 1 146 ? -19.885 -6.114 -9.390 1.00 43.28 146 ASN A C 1
ATOM 1173 O O . ASN A 1 146 ? -20.135 -5.579 -8.309 1.00 43.28 146 ASN A O 1
ATOM 1177 N N . PHE A 1 147 ? -19.839 -5.403 -10.523 1.00 44.88 147 PHE A N 1
ATOM 1178 C CA . PHE A 1 147 ? -20.095 -3.956 -10.572 1.00 44.88 147 PHE A CA 1
ATOM 1179 C C . PHE A 1 147 ? -21.582 -3.592 -10.715 1.00 44.88 147 PHE A C 1
ATOM 1181 O O . PHE A 1 147 ? -21.925 -2.412 -10.692 1.00 44.88 147 PHE A O 1
ATOM 1188 N N . LYS A 1 148 ? -22.482 -4.585 -10.782 1.00 46.22 148 LYS A N 1
ATOM 1189 C CA . LYS A 1 148 ? -23.940 -4.373 -10.697 1.00 46.22 148 LYS A CA 1
ATOM 1190 C C . LYS A 1 148 ? -24.462 -4.235 -9.260 1.00 46.22 148 LYS A C 1
ATOM 1192 O O . LYS A 1 148 ? -25.664 -4.068 -9.067 1.00 46.22 148 LYS A O 1
ATOM 1197 N N . SER A 1 149 ? -23.594 -4.294 -8.246 1.00 60.62 149 SER A N 1
ATOM 1198 C CA . SER A 1 149 ? -24.005 -4.029 -6.866 1.00 60.62 149 SER A CA 1
ATOM 1199 C C . SER A 1 149 ? -24.272 -2.535 -6.686 1.00 60.62 149 SER A C 1
ATOM 1201 O O . SER A 1 149 ? -23.373 -1.706 -6.853 1.00 60.62 149 SER A O 1
ATOM 1203 N N . VAL A 1 150 ? -25.523 -2.185 -6.382 1.00 78.38 150 VAL A N 1
ATOM 1204 C CA . VAL A 1 150 ? -25.942 -0.809 -6.095 1.00 78.38 150 VAL A CA 1
ATOM 1205 C C . VAL A 1 150 ? -25.063 -0.252 -4.974 1.00 78.38 150 VAL A C 1
ATOM 1207 O O . VAL A 1 150 ? -24.945 -0.867 -3.915 1.00 78.38 150 VAL A O 1
ATOM 1210 N N . CYS A 1 151 ? -24.442 0.910 -5.209 1.00 85.19 151 CYS A N 1
ATOM 1211 C CA . CYS A 1 151 ? -23.650 1.609 -4.197 1.00 85.19 151 CYS A CA 1
ATOM 1212 C C . CYS A 1 151 ? -24.516 1.808 -2.938 1.00 85.19 151 CYS A C 1
ATOM 1214 O O . CYS A 1 151 ? -25.564 2.459 -3.034 1.00 85.19 151 CYS A O 1
ATOM 1216 N N . PRO A 1 152 ? -24.132 1.250 -1.773 1.00 90.56 152 PRO A N 1
ATOM 1217 C CA . PRO A 1 152 ? -24.938 1.362 -0.568 1.00 90.56 152 PRO A CA 1
ATOM 1218 C C . PRO A 1 152 ? -25.170 2.825 -0.193 1.00 90.56 152 PRO A C 1
ATOM 1220 O O . PRO A 1 152 ? -24.241 3.637 -0.184 1.00 90.56 152 PRO A O 1
ATOM 1223 N N . THR A 1 153 ? -26.409 3.165 0.155 1.00 92.50 153 THR A N 1
ATOM 1224 C CA . THR A 1 153 ? -26.738 4.507 0.637 1.00 92.50 153 THR A CA 1
ATOM 1225 C C . THR A 1 153 ? -26.050 4.770 1.980 1.00 92.50 153 THR A C 1
ATOM 1227 O O . THR A 1 153 ? -26.114 3.901 2.859 1.00 92.50 153 THR A O 1
ATOM 1230 N N . PRO A 1 154 ? -25.434 5.952 2.175 1.00 94.25 154 PRO A N 1
ATOM 1231 C CA . PRO A 1 154 ? -24.844 6.319 3.456 1.00 94.25 154 PRO A CA 1
ATOM 1232 C C . PRO A 1 154 ? -25.843 6.228 4.608 1.00 94.25 154 PRO A C 1
ATOM 1234 O O . PRO A 1 154 ? -26.973 6.711 4.496 1.00 94.25 154 PRO A O 1
ATOM 1237 N N . ILE A 1 155 ? -25.417 5.638 5.723 1.00 94.69 155 ILE A N 1
ATOM 1238 C CA . ILE A 1 155 ? -26.240 5.503 6.930 1.00 94.69 155 ILE A CA 1
ATOM 1239 C C . ILE A 1 155 ? -25.933 6.685 7.846 1.00 94.69 155 ILE A C 1
ATOM 1241 O O . ILE A 1 155 ? -25.010 6.642 8.657 1.00 94.69 155 ILE A O 1
ATOM 1245 N N . ILE A 1 156 ? -26.693 7.770 7.695 1.00 91.94 156 ILE A N 1
ATOM 1246 C CA . ILE A 1 156 ? -26.509 8.966 8.517 1.00 91.94 156 ILE A CA 1
ATOM 1247 C C . ILE A 1 156 ? -27.827 9.701 8.770 1.00 91.94 156 ILE A C 1
ATOM 1249 O O . ILE A 1 156 ? -28.599 9.973 7.849 1.00 91.94 156 ILE A O 1
ATOM 1253 N N . SER A 1 157 ? -28.100 10.030 10.035 1.00 91.38 157 SER A N 1
ATOM 1254 C CA . SER A 1 157 ? -29.308 10.771 10.406 1.00 91.38 157 SER A CA 1
ATOM 1255 C C . SER A 1 157 ? -29.155 12.268 10.108 1.00 91.38 157 SER A C 1
ATOM 1257 O O . SER A 1 157 ? -28.052 12.822 10.120 1.00 91.38 157 SER A O 1
ATOM 1259 N N . LYS A 1 158 ? -30.278 12.962 9.873 1.00 89.88 158 LYS A N 1
ATOM 1260 C CA . LYS A 1 158 ? -30.275 14.425 9.687 1.00 89.88 158 LYS A CA 1
ATOM 1261 C C . LYS A 1 158 ? -29.714 15.156 10.914 1.00 89.88 158 LYS A C 1
ATOM 1263 O O . LYS A 1 158 ? -28.989 16.131 10.750 1.00 89.88 158 LYS A O 1
ATOM 1268 N N . ALA A 1 159 ? -30.012 14.669 12.121 1.00 89.81 159 ALA A N 1
ATOM 1269 C CA . ALA A 1 159 ? -29.505 15.237 13.370 1.00 89.81 159 ALA A CA 1
ATOM 1270 C C . ALA A 1 159 ? -27.975 15.120 13.469 1.00 89.81 159 ALA A C 1
ATOM 1272 O O . ALA A 1 159 ? -27.301 16.120 13.713 1.00 89.81 159 ALA A O 1
ATOM 1273 N N . LEU A 1 160 ? -27.427 13.935 13.175 1.00 90.12 160 LEU A N 1
ATOM 1274 C CA . LEU A 1 160 ? -25.984 13.693 13.177 1.00 90.12 160 LEU A CA 1
ATOM 1275 C C . LEU A 1 160 ? -25.264 14.537 12.116 1.00 90.12 160 LEU A C 1
ATOM 1277 O O . LEU A 1 160 ? -24.202 15.090 12.379 1.00 90.12 160 LEU A O 1
ATOM 1281 N N . MET A 1 161 ? -25.864 14.721 10.935 1.00 89.00 161 MET A N 1
ATOM 1282 C CA . MET A 1 161 ? -25.330 15.632 9.912 1.00 89.00 161 MET A CA 1
ATOM 1283 C C . MET A 1 161 ? -25.243 17.082 10.397 1.00 89.00 161 MET A C 1
ATOM 1285 O O . MET A 1 161 ? -24.263 17.766 10.104 1.00 89.00 161 MET A O 1
ATOM 1289 N N . THR A 1 162 ? -26.252 17.564 11.125 1.00 88.75 162 THR A N 1
ATOM 1290 C CA . THR A 1 162 ? -26.231 18.912 11.712 1.00 88.75 162 THR A CA 1
ATOM 1291 C C . THR A 1 162 ? -25.135 19.032 12.770 1.00 88.75 162 THR A C 1
ATOM 1293 O O . THR A 1 162 ? -24.369 19.993 12.739 1.00 88.75 162 THR A O 1
ATOM 1296 N N . GLN A 1 163 ? -25.001 18.033 13.646 1.00 88.31 163 GLN A N 1
ATOM 1297 C CA . GLN A 1 163 ? -23.942 17.990 14.660 1.00 88.31 163 GLN A CA 1
ATOM 1298 C C . GLN A 1 163 ? -22.545 17.949 14.033 1.00 88.31 163 GLN A C 1
ATOM 1300 O O . GLN A 1 163 ? -21.676 18.707 14.445 1.00 88.31 163 GLN A O 1
ATOM 1305 N N . LEU A 1 164 ? -22.331 17.141 12.990 1.00 87.19 164 LEU A N 1
ATOM 1306 C CA . LEU A 1 164 ? -21.049 17.063 12.284 1.00 87.19 164 LEU A CA 1
ATOM 1307 C C . LEU A 1 164 ? -20.641 18.392 11.647 1.00 87.19 164 LEU A C 1
ATOM 1309 O O . LEU A 1 164 ? -19.464 18.739 11.666 1.00 87.19 164 LEU A O 1
ATOM 1313 N N . ARG A 1 165 ? -21.597 19.157 11.103 1.00 85.00 165 ARG A N 1
ATOM 1314 C CA . ARG A 1 165 ? -21.308 20.498 10.567 1.00 85.00 165 ARG A CA 1
ATOM 1315 C C . ARG A 1 165 ? -20.802 21.430 11.667 1.00 85.00 165 ARG A C 1
ATOM 1317 O O . ARG A 1 165 ? -19.828 22.143 11.439 1.00 85.00 165 ARG A O 1
ATOM 1324 N N . ALA A 1 166 ? -21.412 21.374 12.851 1.00 81.69 166 ALA A N 1
ATOM 1325 C CA . ALA A 1 166 ? -20.995 22.162 14.009 1.00 81.69 166 ALA A CA 1
ATOM 1326 C C . ALA A 1 166 ? -19.663 21.678 14.621 1.00 81.69 166 ALA A C 1
ATOM 1328 O O . ALA A 1 166 ? -18.857 22.495 15.051 1.00 81.69 166 ALA A O 1
ATOM 1329 N N . ALA A 1 167 ? -19.400 20.368 14.613 1.00 74.25 167 ALA A N 1
ATOM 1330 C CA . ALA A 1 167 ? -18.232 19.742 15.238 1.00 74.25 167 ALA A CA 1
ATOM 1331 C C . ALA A 1 167 ? -16.953 19.764 14.375 1.00 74.25 167 ALA A C 1
ATOM 1333 O O . ALA A 1 167 ? -15.926 19.232 14.794 1.00 74.25 167 ALA A O 1
ATOM 1334 N N . THR A 1 168 ? -16.979 20.380 13.184 1.00 66.31 168 THR A N 1
ATOM 1335 C CA . THR A 1 168 ? -15.837 20.402 12.245 1.00 66.31 168 THR A CA 1
ATOM 1336 C C . THR A 1 168 ? -14.550 20.952 12.881 1.00 66.31 168 THR A C 1
ATOM 1338 O O . THR A 1 168 ? -13.455 20.512 12.531 1.00 66.31 168 THR A O 1
ATOM 1341 N N . THR A 1 169 ? -14.673 21.892 13.825 1.00 68.38 169 THR A N 1
ATOM 1342 C CA . THR A 1 169 ? -13.547 22.542 14.517 1.00 68.38 169 THR A CA 1
ATOM 1343 C C . THR A 1 169 ? -13.147 21.866 15.828 1.00 68.38 169 THR A C 1
ATOM 1345 O O . THR A 1 169 ? -12.008 22.029 16.256 1.00 68.38 169 THR A O 1
ATOM 1348 N N . ASN A 1 170 ? -14.042 21.104 16.464 1.00 71.31 170 ASN A N 1
ATOM 1349 C CA . ASN A 1 170 ? -13.755 20.404 17.713 1.00 71.31 170 ASN A CA 1
ATOM 1350 C C . ASN A 1 170 ? -14.443 19.023 17.749 1.00 71.31 170 ASN A C 1
ATOM 1352 O O . ASN A 1 170 ? -15.591 18.913 18.191 1.00 71.31 170 ASN A O 1
ATOM 1356 N N . PRO A 1 171 ? -13.751 17.954 17.313 1.00 69.00 171 PRO A N 1
ATOM 1357 C CA . PRO A 1 171 ? -14.332 16.617 17.240 1.00 69.00 171 PRO A CA 1
ATOM 1358 C C . PRO A 1 171 ? -14.597 15.986 18.616 1.00 69.00 171 PRO A C 1
ATOM 1360 O O . PRO A 1 171 ? -15.408 15.068 18.702 1.00 69.00 171 PRO A O 1
ATOM 1363 N N . SER A 1 172 ? -13.982 16.489 19.697 1.00 67.38 172 SER A N 1
ATOM 1364 C CA . SER A 1 172 ? -14.171 15.953 21.059 1.00 67.38 172 SER A CA 1
ATOM 1365 C C . SER A 1 172 ? -15.609 16.082 21.581 1.00 67.38 172 SER A C 1
ATOM 1367 O O . SER A 1 172 ? -15.995 15.384 22.514 1.00 67.38 172 SER A O 1
ATOM 1369 N N . VAL A 1 173 ? -16.422 16.938 20.953 1.00 72.25 173 VAL A N 1
ATOM 1370 C CA . VAL A 1 173 ? -17.815 17.199 21.341 1.00 72.25 173 VAL A CA 1
ATOM 1371 C C . VAL A 1 173 ? -18.765 16.079 20.898 1.00 72.25 173 VAL A C 1
ATOM 1373 O O . VAL A 1 173 ? -19.848 15.944 21.464 1.00 72.25 173 VAL A O 1
ATOM 1376 N N . LEU A 1 174 ? -18.384 15.266 19.905 1.00 85.44 174 LEU A N 1
ATOM 1377 C CA . LEU A 1 174 ? -19.250 14.231 19.340 1.00 85.44 174 LEU A CA 1
ATOM 1378 C C . LEU A 1 174 ? -18.711 12.826 19.666 1.00 85.44 174 LEU A C 1
ATOM 1380 O O . LEU A 1 174 ? -17.698 12.420 19.084 1.00 85.44 174 LEU A O 1
ATOM 1384 N N . PRO A 1 175 ? -19.367 12.073 20.572 1.00 87.56 175 PRO A N 1
ATOM 1385 C CA . PRO A 1 175 ? -18.935 10.733 20.952 1.00 87.56 175 PRO A CA 1
ATOM 1386 C C . PRO A 1 175 ? -18.959 9.752 19.780 1.00 87.56 175 PRO A C 1
ATOM 1388 O O . PRO A 1 175 ? -19.877 9.752 18.960 1.00 87.56 175 PRO A O 1
ATOM 1391 N N . LEU A 1 176 ? -17.995 8.827 19.757 1.00 89.31 176 LEU A N 1
ATOM 1392 C CA . LEU A 1 176 ? -17.896 7.796 18.719 1.00 89.31 176 LEU A CA 1
ATOM 1393 C C . LEU A 1 176 ? -19.146 6.892 18.650 1.00 89.31 176 LEU A C 1
ATOM 1395 O O . LEU A 1 176 ? -19.468 6.332 17.607 1.00 89.31 176 LEU A O 1
ATOM 1399 N N . THR A 1 177 ? -19.869 6.759 19.763 1.00 93.00 177 THR A N 1
ATOM 1400 C CA . THR A 1 177 ? -21.075 5.931 19.875 1.00 93.00 177 THR A CA 1
ATOM 1401 C C . THR A 1 177 ? -22.296 6.496 19.148 1.00 93.00 177 THR A C 1
ATOM 1403 O O . THR A 1 177 ? -23.264 5.761 18.985 1.00 93.00 177 THR A O 1
ATOM 1406 N N . GLU A 1 178 ? -22.262 7.759 18.707 1.00 92.81 178 GLU A N 1
ATOM 1407 C CA . GLU A 1 178 ? -23.351 8.387 17.938 1.00 92.81 178 GLU A CA 1
ATOM 1408 C C . GLU A 1 178 ? -23.377 7.944 16.465 1.00 92.81 178 GLU A C 1
ATOM 1410 O O . GLU A 1 178 ? -24.374 8.129 15.765 1.00 92.81 178 GLU A O 1
ATOM 1415 N N . PHE A 1 179 ? -22.285 7.355 15.970 1.00 94.62 179 PHE A N 1
ATOM 1416 C CA . PHE A 1 179 ? -22.180 6.894 14.587 1.00 94.62 179 PHE A CA 1
ATOM 1417 C C . PHE A 1 179 ? -22.760 5.489 14.403 1.00 94.62 179 PHE A C 1
ATOM 1419 O O . PHE A 1 179 ? -22.787 4.677 15.325 1.00 94.62 179 PHE A O 1
ATOM 1426 N N . ASP A 1 180 ? -23.156 5.150 13.174 1.00 97.00 180 ASP A N 1
ATOM 1427 C CA . ASP A 1 180 ? -23.343 3.746 12.807 1.00 97.00 180 ASP A CA 1
ATOM 1428 C C . ASP A 1 180 ? -21.962 3.095 12.565 1.00 97.00 180 ASP A C 1
ATOM 1430 O O . ASP A 1 180 ? -21.175 3.632 11.774 1.00 97.00 180 ASP A O 1
ATOM 1434 N N . PRO A 1 181 ? -21.640 1.942 13.190 1.00 97.69 181 PRO A N 1
ATOM 1435 C CA . PRO A 1 181 ? -20.349 1.277 12.998 1.00 97.69 181 PRO A CA 1
ATOM 1436 C C . PRO A 1 181 ? -20.047 0.934 11.534 1.00 97.69 181 PRO A C 1
ATOM 1438 O O . PRO A 1 181 ? -18.890 0.950 11.122 1.00 97.69 181 PRO A O 1
ATOM 1441 N N . THR A 1 182 ? -21.076 0.627 10.739 1.00 98.12 182 THR A N 1
ATOM 1442 C CA . THR A 1 182 ? -20.940 0.301 9.315 1.00 98.12 182 THR A CA 1
ATOM 1443 C C . THR A 1 182 ? -20.562 1.538 8.519 1.00 98.12 182 THR A C 1
ATOM 1445 O O . THR A 1 182 ? -19.680 1.468 7.667 1.00 98.12 182 THR A O 1
ATOM 1448 N N . GLU A 1 183 ? -21.198 2.679 8.786 1.00 97.81 183 GLU A N 1
ATOM 1449 C CA . GLU A 1 183 ? -20.888 3.906 8.054 1.00 97.81 183 GLU A CA 1
ATOM 1450 C C . GLU A 1 183 ? -19.497 4.433 8.406 1.00 97.81 183 GLU A C 1
ATOM 1452 O O . GLU A 1 183 ? -18.734 4.796 7.511 1.00 97.81 183 GLU A O 1
ATOM 1457 N N . LEU A 1 184 ? -19.115 4.380 9.686 1.00 97.94 184 LEU A N 1
ATOM 1458 C CA . LEU A 1 184 ? -17.757 4.726 10.095 1.00 97.94 184 LEU A CA 1
ATOM 1459 C C . LEU A 1 184 ? -16.719 3.798 9.433 1.00 97.94 184 LEU A C 1
ATOM 1461 O O . LEU A 1 184 ? -15.725 4.287 8.896 1.00 97.94 184 LEU A O 1
ATOM 1465 N N . ALA A 1 185 ? -16.978 2.483 9.381 1.00 98.56 185 ALA A N 1
ATOM 1466 C CA . ALA A 1 185 ? -16.124 1.524 8.672 1.00 98.56 185 ALA A CA 1
ATOM 1467 C C . ALA A 1 185 ? -15.994 1.846 7.174 1.00 98.56 185 ALA A C 1
ATOM 1469 O O . ALA A 1 185 ? -14.887 1.783 6.636 1.00 98.56 185 ALA A O 1
ATOM 1470 N N . ARG A 1 186 ? -17.087 2.230 6.497 1.00 98.38 186 ARG A N 1
ATOM 1471 C CA . ARG A 1 186 ? -17.062 2.620 5.074 1.00 98.38 186 ARG A CA 1
ATOM 1472 C C . ARG A 1 186 ? -16.197 3.848 4.837 1.00 98.38 186 ARG A C 1
ATOM 1474 O O . ARG A 1 186 ? -15.375 3.829 3.924 1.00 98.38 186 ARG A O 1
ATOM 1481 N N . GLN A 1 187 ? -16.348 4.893 5.653 1.00 98.12 187 GLN A N 1
ATOM 1482 C CA . GLN A 1 187 ? -15.568 6.121 5.486 1.00 98.12 187 GLN A CA 1
ATOM 1483 C C . GLN A 1 187 ? -14.077 5.895 5.781 1.00 98.12 187 GLN A C 1
ATOM 1485 O O . GLN A 1 187 ? -13.237 6.336 4.997 1.00 98.12 187 GLN A O 1
ATOM 1490 N N . ILE A 1 188 ? -13.736 5.131 6.829 1.00 98.44 188 ILE A N 1
ATOM 1491 C CA . ILE A 1 188 ? -12.347 4.706 7.097 1.00 98.44 188 ILE A CA 1
ATOM 1492 C C . ILE A 1 188 ? -11.791 3.911 5.908 1.00 98.44 188 ILE A C 1
ATOM 1494 O O . ILE A 1 188 ? -10.700 4.203 5.422 1.00 98.44 188 ILE A O 1
ATOM 1498 N N . THR A 1 189 ? -12.564 2.954 5.391 1.00 98.56 189 THR A N 1
ATOM 1499 C CA . THR A 1 189 ? -12.161 2.113 4.255 1.00 98.56 189 THR A CA 1
ATOM 1500 C C . THR A 1 189 ? -11.941 2.930 2.985 1.00 98.56 189 THR A C 1
ATOM 1502 O O . THR A 1 189 ? -10.965 2.695 2.282 1.00 98.56 189 THR A O 1
ATOM 1505 N N . LEU A 1 190 ? -12.777 3.933 2.697 1.00 98.06 190 LEU A N 1
ATOM 1506 C CA . LEU A 1 190 ? -12.557 4.849 1.573 1.00 98.06 190 LEU A CA 1
ATOM 1507 C C . LEU A 1 190 ? -11.254 5.644 1.727 1.00 98.06 190 LEU A C 1
ATOM 1509 O O . LEU A 1 190 ? -10.508 5.790 0.758 1.00 98.06 190 LEU A O 1
ATOM 1513 N N . MET A 1 191 ? -10.967 6.149 2.929 1.00 97.75 191 MET A N 1
ATOM 1514 C CA . MET A 1 191 ? -9.744 6.908 3.203 1.00 97.75 191 MET A CA 1
ATOM 1515 C C . MET A 1 191 ? -8.488 6.039 3.055 1.00 97.75 191 MET A C 1
ATOM 1517 O O . MET A 1 191 ? -7.557 6.430 2.351 1.00 97.75 191 MET A O 1
ATOM 1521 N N . GLU A 1 192 ? -8.472 4.845 3.650 1.00 97.38 192 GLU A N 1
ATOM 1522 C CA . GLU A 1 192 ? -7.349 3.912 3.505 1.00 97.38 192 GLU A CA 1
ATOM 1523 C C . GLU A 1 192 ? -7.218 3.378 2.080 1.00 97.38 192 GLU A C 1
ATOM 1525 O O . GLU A 1 192 ? -6.104 3.240 1.584 1.00 97.38 192 GLU A O 1
ATOM 1530 N N . SER A 1 193 ? -8.331 3.131 1.384 1.00 96.56 193 SER A N 1
ATOM 1531 C CA . SER A 1 193 ? -8.318 2.672 -0.007 1.00 96.56 193 SER A CA 1
ATOM 1532 C C . SER A 1 193 ? -7.649 3.694 -0.925 1.00 96.56 193 SER A C 1
ATOM 1534 O O . SER A 1 193 ? -6.880 3.299 -1.800 1.00 96.56 193 SER A O 1
ATOM 1536 N N . LYS A 1 194 ? -7.882 4.999 -0.709 1.00 95.69 194 LYS A N 1
ATOM 1537 C CA . LYS A 1 194 ? -7.191 6.074 -1.446 1.00 95.69 194 LYS A CA 1
ATOM 1538 C C . LYS A 1 194 ? -5.675 6.022 -1.217 1.00 95.69 194 LYS A C 1
ATOM 1540 O O . LYS A 1 194 ? -4.922 6.133 -2.179 1.00 95.69 194 LYS A O 1
ATOM 1545 N N . LEU A 1 195 ? -5.228 5.817 0.025 1.00 95.75 195 LEU A N 1
ATOM 1546 C CA . LEU A 1 195 ? -3.799 5.695 0.347 1.00 95.75 195 LEU A CA 1
ATOM 1547 C C . LEU A 1 195 ? -3.184 4.419 -0.237 1.00 95.75 195 LEU A C 1
ATOM 1549 O O . LEU A 1 195 ? -2.117 4.479 -0.840 1.00 95.75 195 LEU A O 1
ATOM 1553 N N . PHE A 1 196 ? -3.867 3.280 -0.108 1.00 96.69 196 PHE A N 1
ATOM 1554 C CA . PHE A 1 196 ? -3.390 1.992 -0.605 1.00 96.69 196 PHE A CA 1
ATOM 1555 C C . PHE A 1 196 ? -3.266 1.979 -2.133 1.00 96.69 196 PHE A C 1
ATOM 1557 O O . PHE A 1 196 ? -2.258 1.517 -2.659 1.00 96.69 196 PHE A O 1
ATOM 1564 N N . GLN A 1 197 ? -4.241 2.543 -2.854 1.00 93.38 197 GLN A N 1
ATOM 1565 C CA . GLN A 1 197 ? -4.190 2.692 -4.316 1.00 93.38 197 GLN A CA 1
ATOM 1566 C C . GLN A 1 197 ? -3.089 3.652 -4.786 1.00 93.38 197 GLN A C 1
ATOM 1568 O O . GLN A 1 197 ? -2.614 3.524 -5.908 1.00 93.38 197 GLN A O 1
ATOM 1573 N N . ALA A 1 198 ? -2.675 4.604 -3.946 1.00 92.50 198 ALA A N 1
ATOM 1574 C CA . ALA A 1 198 ? -1.599 5.532 -4.277 1.00 92.50 198 ALA A CA 1
ATOM 1575 C C . ALA A 1 198 ? -0.197 4.919 -4.118 1.00 92.50 198 ALA A C 1
ATOM 1577 O O . ALA A 1 198 ? 0.766 5.513 -4.597 1.00 92.50 198 ALA A O 1
ATOM 1578 N N . ILE A 1 199 ? -0.062 3.761 -3.454 1.00 92.38 199 ILE A N 1
ATOM 1579 C CA . ILE A 1 199 ? 1.230 3.085 -3.272 1.00 92.38 199 ILE A CA 1
ATOM 1580 C C . ILE A 1 199 ? 1.799 2.679 -4.623 1.00 92.38 199 ILE A C 1
ATOM 1582 O O . ILE A 1 199 ? 1.209 1.880 -5.351 1.00 92.38 199 ILE A O 1
ATOM 1586 N N . LYS A 1 200 ? 2.994 3.185 -4.914 1.00 88.38 200 LYS A N 1
ATOM 1587 C CA . LYS A 1 200 ? 3.699 2.890 -6.155 1.00 88.38 200 LYS A CA 1
ATOM 1588 C C . LYS A 1 200 ? 4.669 1.739 -5.974 1.00 88.38 200 LYS A C 1
ATOM 1590 O O . LYS A 1 200 ? 5.248 1.537 -4.901 1.00 88.38 200 LYS A O 1
ATOM 1595 N N . SER A 1 201 ? 4.906 1.010 -7.055 1.00 88.25 201 SER A N 1
ATOM 1596 C CA . SER A 1 201 ? 5.767 -0.165 -7.046 1.00 88.25 201 SER A CA 1
ATOM 1597 C C . SER A 1 201 ? 7.206 0.166 -6.636 1.00 88.25 201 SER A C 1
ATOM 1599 O O . SER A 1 201 ? 7.864 -0.649 -5.991 1.00 88.25 201 SER A O 1
ATOM 1601 N N . GLU A 1 202 ? 7.699 1.369 -6.951 1.00 85.25 202 GLU A N 1
ATOM 1602 C CA . GLU A 1 202 ? 9.043 1.826 -6.573 1.00 85.25 202 GLU A CA 1
ATOM 1603 C C . GLU A 1 202 ? 9.210 1.967 -5.062 1.00 85.25 202 GLU A C 1
ATOM 1605 O O . GLU A 1 202 ? 10.279 1.661 -4.531 1.00 85.25 202 GLU A O 1
ATOM 1610 N N . GLU A 1 203 ? 8.155 2.400 -4.369 1.00 89.19 203 GLU A N 1
ATOM 1611 C CA . GLU A 1 203 ? 8.176 2.601 -2.921 1.00 89.19 203 GLU A CA 1
ATOM 1612 C C . GLU A 1 203 ? 8.445 1.286 -2.189 1.00 89.19 203 GLU A C 1
ATOM 1614 O O . GLU A 1 203 ? 9.191 1.265 -1.206 1.00 89.19 203 GLU A O 1
ATOM 1619 N N . VAL A 1 204 ? 7.884 0.192 -2.713 1.00 91.94 204 VAL A N 1
ATOM 1620 C CA . VAL A 1 204 ? 7.966 -1.150 -2.131 1.00 91.94 204 VAL A CA 1
ATOM 1621 C C . VAL A 1 204 ? 9.191 -1.906 -2.651 1.00 91.94 204 VAL A C 1
ATOM 1623 O O . VAL A 1 204 ? 10.046 -2.301 -1.861 1.00 91.94 204 VAL A O 1
ATOM 1626 N N . ILE A 1 205 ? 9.336 -2.070 -3.972 1.00 88.69 205 ILE A N 1
ATOM 1627 C CA . ILE A 1 205 ? 10.432 -2.842 -4.591 1.00 88.69 205 ILE A CA 1
ATOM 1628 C C . ILE A 1 205 ? 11.800 -2.222 -4.282 1.00 88.69 205 ILE A C 1
ATOM 1630 O O . ILE A 1 205 ? 12.762 -2.942 -4.027 1.00 88.69 205 ILE A O 1
ATOM 1634 N N . GLY A 1 206 ? 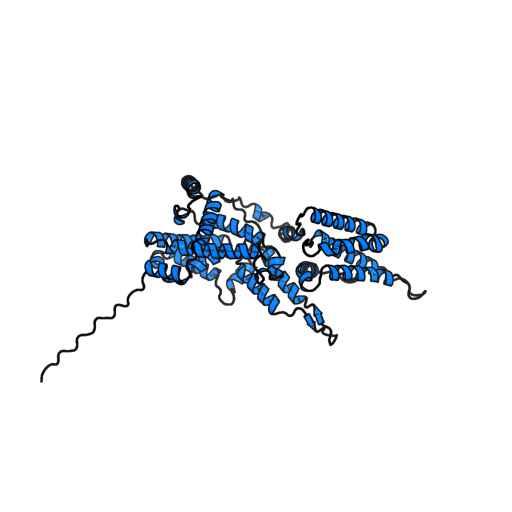11.903 -0.890 -4.276 1.00 82.25 206 GLY A N 1
ATOM 1635 C CA . GLY A 1 206 ? 13.144 -0.187 -3.939 1.00 82.25 206 GLY A CA 1
ATOM 1636 C C . GLY A 1 206 ? 13.455 -0.141 -2.441 1.00 82.25 206 GLY A C 1
ATOM 1637 O O . GLY A 1 206 ? 14.459 0.469 -2.059 1.00 82.25 206 GLY A O 1
ATOM 1638 N N . GLN A 1 207 ? 12.583 -0.727 -1.607 1.00 84.69 207 GLN A N 1
ATOM 1639 C CA . GLN A 1 207 ? 12.592 -0.634 -0.146 1.00 84.69 207 GLN A CA 1
ATOM 1640 C C . GLN A 1 207 ? 12.764 0.792 0.362 1.00 84.69 207 GLN A C 1
ATOM 1642 O O . GLN A 1 207 ? 13.468 1.066 1.335 1.00 84.69 207 GLN A O 1
ATOM 1647 N N . LEU A 1 208 ? 12.131 1.738 -0.327 1.00 83.25 208 LEU A N 1
ATOM 1648 C CA . LEU A 1 208 ? 12.278 3.153 -0.020 1.00 83.25 208 LEU A CA 1
ATOM 1649 C C . LEU A 1 208 ? 11.699 3.487 1.368 1.00 83.25 208 LEU A C 1
ATOM 1651 O O . LEU A 1 208 ? 12.118 4.457 2.001 1.00 83.25 208 LEU A O 1
ATOM 1655 N N . PHE A 1 209 ? 10.804 2.636 1.877 1.00 83.56 209 PHE A N 1
ATOM 1656 C CA . PHE A 1 209 ? 10.251 2.710 3.228 1.00 83.56 209 PHE A CA 1
ATOM 1657 C C . PHE A 1 209 ? 11.286 2.460 4.344 1.00 83.56 209 PHE A C 1
ATOM 1659 O O . PHE A 1 209 ? 11.127 3.018 5.426 1.00 83.56 209 PHE A O 1
ATOM 1666 N N . ASN A 1 210 ? 12.374 1.723 4.076 1.00 81.31 210 ASN A N 1
ATOM 1667 C CA . ASN A 1 210 ? 13.486 1.515 5.021 1.00 81.31 210 ASN A CA 1
ATOM 1668 C C . ASN A 1 210 ? 14.554 2.626 4.948 1.00 81.31 210 ASN A C 1
ATOM 1670 O O . ASN A 1 210 ? 15.493 2.645 5.740 1.00 81.31 210 ASN A O 1
ATOM 1674 N N . LYS A 1 211 ? 14.447 3.542 3.977 1.00 82.06 211 LYS A N 1
ATOM 1675 C CA . LYS A 1 211 ? 15.441 4.599 3.727 1.00 82.06 211 LYS A CA 1
ATOM 1676 C C . LYS A 1 211 ? 15.076 5.905 4.444 1.00 82.06 211 LYS A C 1
ATOM 1678 O O . LYS A 1 211 ? 14.208 5.937 5.316 1.00 82.06 211 LYS A O 1
ATOM 1683 N N . LYS A 1 212 ? 15.767 6.993 4.078 1.00 77.06 212 LYS A N 1
ATOM 1684 C CA . LYS A 1 212 ? 15.600 8.334 4.659 1.00 77.06 212 LYS A CA 1
ATOM 1685 C C . LYS A 1 212 ? 14.127 8.798 4.662 1.00 77.06 212 LYS A C 1
ATOM 1687 O O . LYS A 1 212 ? 13.378 8.458 3.737 1.00 77.06 212 LYS A O 1
ATOM 1692 N N . PRO A 1 213 ? 13.723 9.610 5.659 1.00 71.44 213 PRO A N 1
ATOM 1693 C CA . PRO A 1 213 ? 12.441 10.313 5.645 1.00 71.44 213 PRO A CA 1
ATOM 1694 C C . PRO A 1 213 ? 12.260 11.111 4.342 1.00 71.44 213 PRO A C 1
ATOM 1696 O O . PRO A 1 213 ? 13.222 11.674 3.826 1.00 71.44 213 PRO A O 1
ATOM 1699 N N . GLY A 1 214 ? 11.041 11.133 3.796 1.00 73.94 214 GLY A N 1
ATOM 1700 C CA . GLY A 1 214 ? 10.711 11.801 2.524 1.00 73.94 214 GLY A CA 1
ATOM 1701 C C . GLY A 1 214 ? 10.606 10.871 1.308 1.00 73.94 214 GLY A C 1
ATOM 1702 O O . GLY A 1 214 ? 10.025 11.257 0.299 1.00 73.94 214 GLY A O 1
ATOM 1703 N N . LEU A 1 215 ? 11.089 9.629 1.410 1.00 81.88 215 LEU A N 1
ATOM 1704 C CA . LEU A 1 215 ? 10.853 8.576 0.416 1.00 81.88 215 LEU A CA 1
ATOM 1705 C C . LEU A 1 215 ? 9.679 7.674 0.826 1.00 81.88 215 LEU A C 1
ATOM 1707 O O . LEU A 1 215 ? 9.342 7.606 2.008 1.00 81.88 215 LEU A O 1
ATOM 1711 N N . ALA A 1 216 ? 9.101 6.943 -0.133 1.00 87.06 216 ALA A N 1
ATOM 1712 C CA . ALA A 1 216 ? 7.944 6.066 0.092 1.00 87.06 216 ALA A CA 1
ATOM 1713 C C . ALA A 1 216 ? 6.754 6.790 0.751 1.00 87.06 216 ALA A C 1
ATOM 1715 O O . ALA A 1 216 ? 6.228 6.355 1.778 1.00 87.06 216 ALA A O 1
ATOM 1716 N N . VAL A 1 217 ? 6.384 7.945 0.187 1.00 91.38 217 VAL A N 1
ATOM 1717 C CA . VAL A 1 217 ? 5.385 8.864 0.750 1.00 91.38 217 VAL A CA 1
ATOM 1718 C C . VAL A 1 217 ? 4.046 8.169 1.001 1.00 91.38 217 VAL A C 1
ATOM 1720 O O . VAL A 1 217 ? 3.460 8.374 2.061 1.00 91.38 217 VAL A O 1
ATOM 1723 N N . ASN A 1 218 ? 3.581 7.311 0.092 1.00 92.81 218 ASN A N 1
ATOM 1724 C CA . ASN A 1 218 ? 2.273 6.667 0.203 1.00 92.81 218 ASN A CA 1
ATOM 1725 C C . ASN A 1 218 ? 2.302 5.502 1.196 1.00 92.81 218 ASN A C 1
ATOM 1727 O O . ASN A 1 218 ? 1.410 5.389 2.038 1.00 92.81 218 ASN A O 1
ATOM 1731 N N . VAL A 1 219 ? 3.366 4.689 1.174 1.00 94.31 219 VAL A N 1
ATOM 1732 C CA . VAL A 1 219 ? 3.571 3.619 2.171 1.00 94.31 219 VAL A CA 1
ATOM 1733 C C . VAL A 1 219 ? 3.634 4.209 3.582 1.00 94.31 219 VAL A C 1
ATOM 1735 O O . VAL A 1 219 ? 2.980 3.716 4.504 1.00 94.31 219 VAL A O 1
ATOM 1738 N N . ARG A 1 220 ? 4.388 5.302 3.757 1.00 93.12 220 ARG A N 1
ATOM 1739 C CA . ARG A 1 220 ? 4.494 6.001 5.043 1.00 93.12 220 ARG A CA 1
ATOM 1740 C C . ARG A 1 220 ? 3.190 6.676 5.442 1.00 93.12 220 ARG A C 1
ATOM 1742 O O . ARG A 1 220 ? 2.856 6.632 6.619 1.00 93.12 220 ARG A O 1
ATOM 1749 N N . ALA A 1 221 ? 2.448 7.263 4.504 1.00 94.00 221 ALA A N 1
ATOM 1750 C CA . ALA A 1 221 ? 1.147 7.864 4.787 1.00 94.00 221 ALA A CA 1
ATOM 1751 C C . ALA A 1 221 ? 0.136 6.821 5.284 1.00 94.00 221 ALA A C 1
ATOM 1753 O O . ALA A 1 221 ? -0.544 7.068 6.279 1.00 94.00 221 ALA A O 1
ATOM 1754 N N . MET A 1 222 ? 0.085 5.641 4.654 1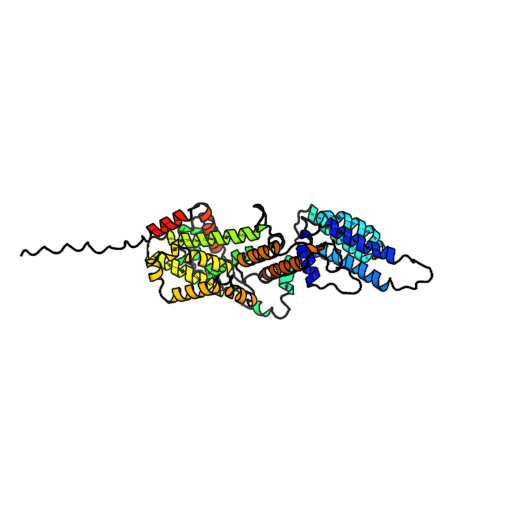.00 95.38 222 MET A N 1
ATOM 1755 C CA . MET A 1 222 ? -0.766 4.533 5.098 1.00 95.38 222 MET A CA 1
ATOM 1756 C C . MET A 1 222 ? -0.370 4.044 6.495 1.00 95.38 222 MET A C 1
ATOM 1758 O O . MET A 1 222 ? -1.222 3.964 7.376 1.00 95.38 222 MET A O 1
ATOM 1762 N N . SER A 1 223 ? 0.925 3.807 6.730 1.00 94.00 223 SER A N 1
ATOM 1763 C CA . SER A 1 223 ? 1.439 3.416 8.050 1.00 94.00 223 SER A CA 1
ATOM 1764 C C . SER A 1 223 ? 1.135 4.469 9.127 1.00 94.00 223 SER A C 1
ATOM 1766 O O . SER A 1 223 ? 0.622 4.148 10.198 1.00 94.00 223 SER A O 1
ATOM 1768 N N . ALA A 1 224 ? 1.360 5.752 8.827 1.00 93.19 224 ALA A N 1
ATOM 1769 C CA . ALA A 1 224 ? 1.066 6.853 9.738 1.00 93.19 224 ALA A CA 1
ATOM 1770 C C . ALA A 1 224 ? -0.432 6.958 10.057 1.00 93.19 224 ALA A C 1
ATOM 1772 O O . ALA A 1 224 ? -0.790 7.204 11.208 1.00 93.19 224 ALA A O 1
ATOM 1773 N N . MET A 1 225 ? -1.311 6.756 9.069 1.00 94.62 225 MET A N 1
ATOM 1774 C CA . MET A 1 225 ? -2.756 6.720 9.296 1.00 94.62 225 MET A CA 1
ATOM 1775 C C . MET A 1 225 ? -3.150 5.553 10.210 1.00 94.62 225 MET A C 1
ATOM 1777 O O . MET A 1 225 ? -3.909 5.773 11.152 1.00 94.62 225 MET A O 1
ATOM 1781 N N . SER A 1 226 ? -2.602 4.352 9.997 1.00 95.31 226 SER A N 1
ATOM 1782 C CA . SER A 1 226 ? -2.859 3.193 10.862 1.00 95.31 226 SER A CA 1
ATOM 1783 C C . SER A 1 226 ? -2.423 3.435 12.304 1.00 95.31 226 SER A C 1
ATOM 1785 O O . SER A 1 226 ? -3.189 3.141 13.221 1.00 95.31 226 SER A O 1
ATOM 1787 N N . THR A 1 227 ? -1.241 4.021 12.517 1.00 93.62 227 THR A N 1
ATOM 1788 C CA . THR A 1 227 ? -0.749 4.375 13.858 1.00 93.62 227 THR A CA 1
ATOM 1789 C C . THR A 1 227 ? -1.646 5.412 14.530 1.00 93.62 227 THR A C 1
ATOM 1791 O O . THR A 1 227 ? -2.048 5.221 15.677 1.00 93.62 227 THR A O 1
ATOM 1794 N N . LYS A 1 228 ? -2.024 6.478 13.809 1.00 93.62 228 LYS A N 1
ATOM 1795 C CA . LYS A 1 228 ? -2.949 7.501 14.324 1.00 93.62 228 LYS A CA 1
ATOM 1796 C C . LYS A 1 228 ? -4.301 6.904 14.691 1.00 93.62 228 LYS A C 1
ATOM 1798 O O . LYS A 1 228 ? -4.860 7.244 15.721 1.00 93.62 228 LYS A O 1
ATOM 1803 N N . MET A 1 229 ? -4.818 5.994 13.876 1.00 95.12 229 MET A N 1
ATOM 1804 C CA . MET A 1 229 ? -6.100 5.347 14.125 1.00 95.12 229 MET A CA 1
ATOM 1805 C C . MET A 1 229 ? -6.059 4.432 15.357 1.00 95.12 229 MET A C 1
ATOM 1807 O O . MET A 1 229 ? -6.978 4.470 16.171 1.00 95.12 229 MET A O 1
ATOM 1811 N N . THR A 1 230 ? -4.971 3.682 15.557 1.00 95.69 230 THR A N 1
ATOM 1812 C CA . THR A 1 230 ? -4.746 2.915 16.794 1.00 95.69 230 THR A CA 1
ATOM 1813 C C . THR A 1 230 ? -4.722 3.831 18.023 1.00 95.69 230 THR A C 1
ATOM 1815 O O . THR A 1 230 ? -5.383 3.536 19.022 1.00 95.69 230 THR A O 1
ATOM 1818 N N . GLY A 1 231 ? -4.001 4.957 17.943 1.00 93.19 231 GLY A N 1
ATOM 1819 C CA . GLY A 1 231 ? -3.966 5.972 19.002 1.00 93.19 231 GLY A CA 1
ATOM 1820 C C . GLY A 1 231 ? -5.351 6.548 19.294 1.00 93.19 231 GLY A C 1
ATOM 1821 O O . GLY A 1 231 ? -5.787 6.540 20.441 1.00 93.19 231 GLY A O 1
ATOM 1822 N N . TRP A 1 232 ? -6.095 6.918 18.247 1.00 93.38 232 TRP A N 1
ATOM 1823 C CA . TRP A 1 232 ? -7.447 7.464 18.358 1.00 93.38 232 TRP A CA 1
ATOM 1824 C C . TRP A 1 232 ? -8.369 6.550 19.158 1.00 93.38 232 TRP A C 1
ATOM 1826 O O . TRP A 1 232 ? -9.036 6.992 20.092 1.00 93.38 232 TRP A O 1
ATOM 1836 N N . PHE A 1 233 ? -8.398 5.264 18.810 1.00 95.69 233 PHE A N 1
ATOM 1837 C CA . PHE A 1 233 ? -9.254 4.292 19.481 1.00 95.69 233 PHE A CA 1
ATOM 1838 C C . PHE A 1 233 ? -8.833 4.060 20.930 1.00 95.69 233 PHE A C 1
ATOM 1840 O O . PHE A 1 233 ? -9.693 3.970 21.805 1.00 95.69 233 PHE A O 1
ATOM 1847 N N . THR A 1 234 ? -7.526 4.005 21.187 1.00 95.31 234 THR A N 1
ATOM 1848 C CA . THR A 1 234 ? -6.978 3.826 22.536 1.00 95.31 234 THR A CA 1
ATOM 1849 C C . THR A 1 234 ? -7.353 5.008 23.431 1.00 95.31 234 THR A C 1
ATOM 1851 O O . THR A 1 234 ? -7.953 4.815 24.488 1.00 95.31 234 THR A O 1
ATOM 1854 N N . GLU A 1 235 ? -7.084 6.235 22.988 1.00 92.44 235 GLU A N 1
ATOM 1855 C CA . GLU A 1 235 ? -7.414 7.449 23.736 1.00 92.44 235 GLU A CA 1
ATOM 1856 C C . GLU A 1 235 ? -8.918 7.628 23.929 1.00 92.44 235 GLU A C 1
ATOM 1858 O O . GLU A 1 235 ? -9.351 8.008 25.012 1.00 92.44 235 GLU A O 1
ATOM 1863 N N . THR A 1 236 ? -9.736 7.292 22.925 1.00 93.31 236 THR A N 1
ATOM 1864 C CA . THR A 1 236 ? -11.202 7.371 23.049 1.00 93.31 236 THR A CA 1
ATOM 1865 C C . THR A 1 236 ? -11.715 6.489 24.193 1.00 93.31 236 THR A C 1
ATOM 1867 O O . THR A 1 236 ? -12.661 6.867 24.877 1.00 93.31 236 THR A O 1
ATOM 1870 N N . ILE A 1 237 ? -11.091 5.330 24.440 1.00 95.88 237 ILE A N 1
ATOM 1871 C CA . ILE A 1 237 ? -11.436 4.476 25.586 1.00 95.88 237 ILE A CA 1
ATOM 1872 C C . ILE A 1 237 ? -10.884 5.066 26.891 1.00 95.88 237 ILE A C 1
ATOM 1874 O O . ILE A 1 237 ? -11.602 5.116 27.888 1.00 95.88 237 ILE A O 1
ATOM 1878 N N . LEU A 1 238 ? -9.612 5.478 26.905 1.00 94.69 238 LEU A N 1
ATOM 1879 C CA . LEU A 1 238 ? -8.914 5.888 28.129 1.00 94.69 238 LEU A CA 1
ATOM 1880 C C . LEU A 1 238 ? -9.347 7.257 28.666 1.00 94.69 238 LEU A C 1
ATOM 1882 O O . LEU A 1 238 ? -9.248 7.488 29.869 1.00 94.69 238 LEU A O 1
ATOM 1886 N N . ASN A 1 239 ? -9.845 8.142 27.803 1.00 91.88 239 ASN A N 1
ATOM 1887 C CA . ASN A 1 239 ? -10.331 9.464 28.196 1.00 91.88 239 ASN A CA 1
ATOM 1888 C C . ASN A 1 239 ? -11.766 9.427 28.758 1.00 91.88 239 ASN A C 1
ATOM 1890 O O . ASN A 1 239 ? -12.227 10.426 29.307 1.00 91.88 239 ASN A O 1
ATOM 1894 N N . GLU A 1 240 ? -12.479 8.299 28.652 1.00 94.81 240 GLU A N 1
ATOM 1895 C CA . GLU A 1 240 ? -13.821 8.147 29.219 1.00 94.81 240 GLU A CA 1
ATOM 1896 C C . GLU A 1 240 ? -13.758 7.548 30.631 1.00 94.81 240 GLU A C 1
ATOM 1898 O O . GLU A 1 240 ? -13.479 6.362 30.835 1.00 94.81 240 GLU A O 1
ATOM 1903 N N . VAL A 1 241 ? -14.041 8.385 31.627 1.00 94.50 241 VAL A N 1
ATOM 1904 C CA . VAL A 1 241 ? -13.971 8.016 33.047 1.00 94.50 241 VAL A CA 1
ATOM 1905 C C . VAL A 1 241 ? -15.183 7.177 33.460 1.00 94.50 241 VAL A C 1
ATOM 1907 O O . VAL A 1 241 ? -15.039 6.244 34.258 1.00 94.50 241 VAL A O 1
ATOM 1910 N N . ASP A 1 242 ? -16.363 7.447 32.893 1.00 96.44 242 ASP A N 1
ATOM 1911 C CA . ASP A 1 242 ? -17.584 6.722 33.236 1.00 96.44 242 ASP A CA 1
ATOM 1912 C C . ASP A 1 242 ? -17.535 5.283 32.702 1.00 96.44 242 ASP A C 1
ATOM 1914 O O . ASP A 1 242 ? -17.447 5.036 31.499 1.00 96.44 242 ASP A O 1
ATOM 1918 N N . LEU A 1 243 ? -17.636 4.304 33.606 1.00 97.19 243 LEU A N 1
ATOM 1919 C CA . LEU A 1 243 ? -17.528 2.884 33.265 1.00 97.19 243 LEU A CA 1
ATOM 1920 C C . LEU A 1 243 ? -18.567 2.445 32.222 1.00 97.19 243 LEU A C 1
ATOM 1922 O O . LEU A 1 243 ? -18.260 1.637 31.340 1.00 97.19 243 LEU A O 1
ATOM 1926 N N . ARG A 1 244 ? -19.803 2.952 32.304 1.00 97.25 244 ARG A N 1
ATOM 1927 C CA . ARG A 1 244 ? -20.890 2.550 31.404 1.00 97.25 244 ARG A CA 1
ATOM 1928 C C . ARG A 1 244 ? -20.645 3.095 30.000 1.00 97.25 244 ARG A C 1
ATOM 1930 O O . ARG A 1 244 ? -20.761 2.335 29.036 1.00 97.25 244 ARG A O 1
ATOM 1937 N N . LYS A 1 245 ? -20.270 4.371 29.883 1.00 97.25 245 LYS A N 1
ATOM 1938 C CA . LYS A 1 245 ? -19.908 5.001 28.606 1.00 97.25 245 LYS A CA 1
ATOM 1939 C C . LYS A 1 245 ? -18.649 4.374 28.010 1.00 97.25 245 LYS A C 1
ATOM 1941 O O . LYS A 1 245 ? -18.670 3.980 26.846 1.00 97.25 245 LYS A O 1
ATOM 1946 N N . ARG A 1 246 ? -17.608 4.146 28.816 1.00 97.94 246 ARG A N 1
ATOM 1947 C CA . ARG A 1 246 ? -16.371 3.476 28.385 1.00 97.94 246 ARG A CA 1
ATOM 1948 C C . ARG A 1 246 ? -16.639 2.068 27.853 1.00 97.94 246 ARG A C 1
ATOM 1950 O O . ARG A 1 246 ? -16.150 1.691 26.790 1.00 97.94 246 ARG A O 1
ATOM 1957 N N . THR A 1 247 ? -17.496 1.309 28.536 1.00 98.38 247 THR A N 1
ATOM 1958 C CA . THR A 1 247 ? -17.958 -0.007 28.067 1.00 98.38 247 THR A CA 1
ATOM 1959 C C . THR A 1 247 ? -18.706 0.095 26.733 1.00 98.38 247 THR A C 1
ATOM 1961 O O . THR A 1 247 ? -18.544 -0.766 25.865 1.00 98.38 247 THR A O 1
ATOM 1964 N N . ALA A 1 248 ? -19.530 1.130 26.540 1.00 98.25 248 ALA A N 1
ATOM 1965 C CA . ALA A 1 248 ? -20.240 1.358 25.282 1.00 98.25 248 ALA A CA 1
ATOM 1966 C C . ALA A 1 248 ? -19.279 1.682 24.125 1.00 98.25 248 ALA A C 1
ATOM 1968 O O . ALA A 1 248 ? -19.447 1.128 23.038 1.00 98.25 248 ALA A O 1
ATOM 1969 N N . ILE A 1 249 ? -18.240 2.487 24.372 1.00 98.25 249 ILE A N 1
ATOM 1970 C CA . ILE A 1 249 ? -17.163 2.776 23.410 1.00 98.25 249 ILE A CA 1
ATOM 1971 C C . ILE A 1 249 ? -16.421 1.489 23.033 1.00 98.25 249 ILE A C 1
ATOM 1973 O O . ILE A 1 249 ? -16.263 1.192 21.849 1.00 98.25 249 ILE A O 1
ATOM 1977 N N . LEU A 1 250 ? -16.031 0.673 24.018 1.00 98.56 250 LEU A N 1
ATOM 1978 C CA . LEU A 1 250 ? -15.350 -0.600 23.769 1.00 98.56 250 LEU A CA 1
ATOM 1979 C C . LEU A 1 250 ? -16.213 -1.548 22.915 1.00 98.56 250 LEU A C 1
ATOM 1981 O O . LEU A 1 250 ? -15.747 -2.099 21.917 1.00 98.56 250 LEU A O 1
ATOM 1985 N N . LYS A 1 251 ? -17.506 -1.684 23.246 1.00 98.38 251 LYS A N 1
ATOM 1986 C CA . LYS A 1 251 ? -18.480 -2.442 22.436 1.00 98.38 251 LYS A CA 1
ATOM 1987 C C . LYS A 1 251 ? -18.606 -1.891 21.018 1.00 98.38 251 LYS A C 1
ATOM 1989 O O . LYS A 1 251 ? -18.747 -2.669 20.074 1.00 98.38 251 LYS A O 1
ATOM 1994 N N . PHE A 1 252 ? -18.616 -0.569 20.868 1.00 98.62 252 PHE A N 1
ATOM 1995 C CA . PHE A 1 252 ? -18.705 0.086 19.571 1.00 98.62 252 PHE A CA 1
ATOM 1996 C C . PHE A 1 252 ? -17.485 -0.243 18.704 1.00 98.62 252 PHE A C 1
ATOM 1998 O O . PHE A 1 252 ? -17.658 -0.673 17.567 1.00 98.62 252 PHE A O 1
ATOM 2005 N N . LEU A 1 253 ? -16.271 -0.142 19.251 1.00 98.75 253 LEU A N 1
ATOM 2006 C CA . LEU A 1 253 ? -15.033 -0.464 18.533 1.00 98.75 253 LEU A CA 1
ATOM 2007 C C . LEU A 1 253 ? -14.961 -1.939 18.119 1.00 98.75 253 LEU A C 1
ATOM 2009 O O . LEU A 1 253 ? -14.527 -2.244 17.011 1.00 98.75 253 LEU A O 1
ATOM 2013 N N . ILE A 1 254 ? -15.470 -2.854 18.949 1.00 98.75 254 ILE A N 1
ATOM 2014 C CA . ILE A 1 254 ? -15.603 -4.269 18.572 1.00 98.75 254 ILE A CA 1
ATOM 2015 C C . ILE A 1 254 ? -16.544 -4.436 17.367 1.00 98.75 254 ILE A C 1
ATOM 2017 O O . ILE A 1 254 ? -16.237 -5.176 16.431 1.00 98.75 254 ILE A O 1
ATOM 2021 N N . LYS A 1 255 ? -17.687 -3.738 17.355 1.00 98.69 255 LYS A N 1
ATOM 2022 C CA . LYS A 1 255 ? -18.615 -3.759 16.210 1.00 98.69 255 LYS A CA 1
ATOM 2023 C C . LYS A 1 255 ? -17.993 -3.128 14.964 1.00 98.69 255 LYS A C 1
ATOM 2025 O O . LYS A 1 255 ? -18.172 -3.668 13.877 1.00 98.69 255 LYS A O 1
ATOM 2030 N N . LEU A 1 256 ? -17.262 -2.024 15.120 1.00 98.81 256 LEU A N 1
ATOM 2031 C CA . LEU A 1 256 ? -16.527 -1.367 14.040 1.00 98.81 256 LEU A CA 1
ATOM 2032 C C . LEU A 1 256 ? -15.523 -2.335 13.404 1.00 98.81 256 LEU A C 1
ATOM 2034 O O . LEU A 1 256 ? -15.554 -2.528 12.192 1.00 98.81 256 LEU A O 1
ATOM 2038 N N . GLY A 1 257 ? -14.700 -3.003 14.218 1.00 98.75 257 GLY A N 1
ATOM 2039 C CA . GLY A 1 257 ? -13.774 -4.034 13.750 1.00 98.75 257 GLY A CA 1
ATOM 2040 C C . GLY A 1 257 ? -14.488 -5.165 13.006 1.00 98.75 257 GLY A 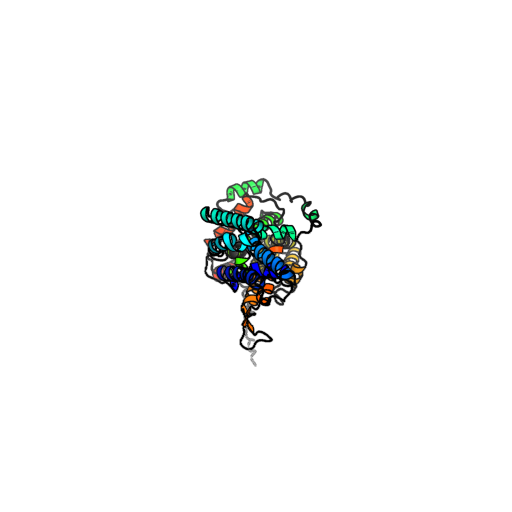C 1
ATOM 2041 O O . GLY A 1 257 ? -14.069 -5.548 11.917 1.00 98.75 257 GLY A O 1
ATOM 2042 N N . SER A 1 258 ? -15.628 -5.640 13.520 1.00 98.69 258 SER A N 1
ATOM 2043 C CA . SER A 1 258 ? -16.428 -6.663 12.834 1.00 98.69 258 SER A CA 1
ATOM 2044 C C . SER A 1 258 ? -16.882 -6.193 11.449 1.00 98.69 258 SER A C 1
ATOM 2046 O O . SER A 1 258 ? -16.835 -6.970 10.499 1.00 98.69 258 SER A O 1
ATOM 2048 N N . LYS A 1 259 ? -17.283 -4.921 11.301 1.00 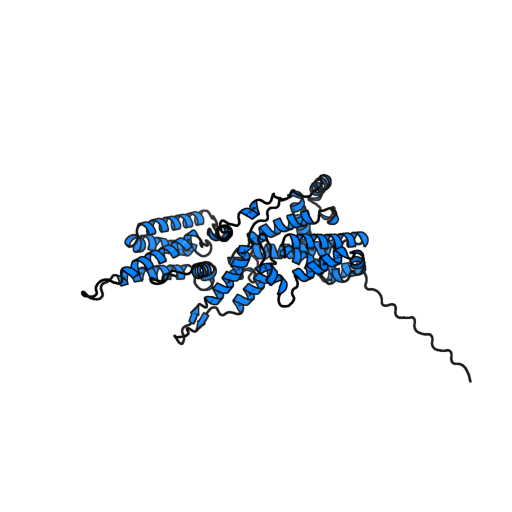98.69 259 LYS A N 1
ATOM 2049 C CA . LYS A 1 259 ? -17.655 -4.347 9.997 1.00 98.69 259 LYS A CA 1
ATOM 2050 C C . LYS A 1 259 ? -16.466 -4.179 9.059 1.00 98.69 259 LYS A C 1
ATOM 2052 O O . LYS A 1 259 ? -16.613 -4.426 7.867 1.00 98.69 259 LYS A O 1
ATOM 2057 N N . LEU A 1 260 ? -15.289 -3.841 9.577 1.00 98.75 260 LEU A N 1
ATOM 2058 C CA . LEU A 1 260 ? -14.054 -3.808 8.788 1.00 98.75 260 LEU A CA 1
ATOM 2059 C C . LEU A 1 260 ? -13.663 -5.207 8.289 1.00 98.75 260 LEU A C 1
ATOM 2061 O O . LEU A 1 260 ? -13.287 -5.351 7.126 1.00 98.75 260 LEU A O 1
ATOM 2065 N N . LEU A 1 261 ? -13.825 -6.240 9.124 1.00 98.31 261 LEU A N 1
ATOM 2066 C CA . LEU A 1 261 ? -13.611 -7.636 8.734 1.00 98.31 261 LEU A CA 1
ATOM 2067 C C . LEU A 1 261 ? -14.591 -8.078 7.636 1.00 98.31 261 LEU A C 1
ATOM 2069 O O . LEU A 1 261 ? -14.161 -8.649 6.638 1.00 98.31 261 LEU A O 1
ATOM 2073 N N . GLU A 1 262 ? -15.884 -7.767 7.781 1.00 97.19 262 GLU A N 1
ATOM 2074 C CA . GLU A 1 262 ? -16.907 -8.029 6.752 1.00 97.19 262 GLU A CA 1
ATOM 2075 C C . GLU A 1 262 ? -16.573 -7.341 5.413 1.00 97.19 262 GLU A C 1
ATOM 2077 O O . GLU A 1 262 ? -16.804 -7.907 4.347 1.00 97.19 262 GLU A O 1
ATOM 2082 N N . MET A 1 263 ? -15.996 -6.135 5.456 1.00 96.88 263 MET A N 1
ATOM 2083 C CA . MET A 1 263 ? -15.572 -5.374 4.272 1.00 96.88 263 MET A CA 1
ATOM 2084 C C . MET A 1 263 ? -14.208 -5.805 3.712 1.00 96.88 263 MET A C 1
ATOM 2086 O O . MET A 1 263 ? -13.751 -5.214 2.736 1.00 96.88 263 MET A O 1
ATOM 2090 N N . GLN A 1 264 ? -13.541 -6.800 4.309 1.00 97.69 264 GLN A N 1
ATOM 2091 C CA . GLN A 1 264 ? -12.166 -7.197 3.975 1.00 97.69 264 GLN A CA 1
ATOM 2092 C C . GLN A 1 264 ? -11.159 -6.030 4.062 1.00 97.69 264 GLN A C 1
ATOM 2094 O O . GLN A 1 264 ? -10.177 -5.979 3.318 1.00 97.69 264 GLN A O 1
ATOM 2099 N N . ASN A 1 265 ? -11.388 -5.075 4.970 1.00 98.50 265 ASN A N 1
ATOM 2100 C CA . ASN A 1 265 ? -10.395 -4.066 5.324 1.00 98.50 265 ASN A CA 1
ATOM 2101 C C . ASN A 1 265 ? -9.578 -4.549 6.530 1.00 98.50 265 ASN A C 1
ATOM 2103 O O . ASN A 1 265 ? -9.844 -4.206 7.684 1.00 98.50 265 ASN A O 1
ATOM 2107 N N . TYR A 1 266 ? -8.563 -5.359 6.242 1.00 98.50 266 TYR A N 1
ATOM 2108 C CA . TYR A 1 266 ? -7.663 -5.908 7.248 1.00 98.50 266 TYR A CA 1
ATOM 2109 C C . TYR A 1 266 ? -6.700 -4.864 7.816 1.00 98.50 266 TYR A C 1
ATOM 2111 O O . TYR A 1 266 ? -6.216 -5.043 8.931 1.00 98.50 266 TYR A O 1
ATOM 2119 N N . ASN A 1 267 ? -6.423 -3.776 7.091 1.00 98.25 267 ASN A N 1
ATOM 2120 C CA . ASN A 1 267 ? -5.513 -2.738 7.567 1.00 98.25 267 ASN A CA 1
ATOM 2121 C C . ASN A 1 267 ? -6.112 -1.952 8.743 1.00 98.25 267 ASN A C 1
ATOM 2123 O O . ASN A 1 267 ? -5.527 -1.942 9.827 1.00 98.25 267 ASN A O 1
ATOM 2127 N N . ALA A 1 268 ? -7.314 -1.389 8.588 1.00 98.44 268 ALA A N 1
ATOM 2128 C CA . ALA A 1 268 ? -8.009 -0.749 9.705 1.00 98.44 268 ALA A CA 1
ATOM 2129 C C . ALA A 1 268 ? -8.412 -1.748 10.797 1.00 98.44 268 ALA A C 1
ATOM 2131 O O . ALA A 1 268 ? -8.398 -1.399 11.979 1.00 98.44 268 ALA A O 1
ATOM 2132 N N . LEU A 1 269 ? -8.750 -2.994 10.434 1.00 98.62 269 LEU A N 1
ATOM 2133 C CA . LEU A 1 269 ? -9.006 -4.038 11.426 1.00 98.62 269 LEU A CA 1
ATOM 2134 C C . LEU A 1 269 ? -7.781 -4.249 12.321 1.00 98.62 269 LEU A C 1
ATOM 2136 O O . LEU A 1 269 ? -7.934 -4.324 13.536 1.00 98.62 269 LEU A O 1
ATOM 2140 N N . MET A 1 270 ? -6.572 -4.283 11.752 1.00 98.06 270 MET A N 1
ATOM 2141 C CA . MET A 1 270 ? -5.337 -4.352 12.534 1.00 98.06 270 MET A CA 1
ATOM 2142 C C . MET A 1 270 ? -5.192 -3.150 13.467 1.00 98.06 270 MET A C 1
ATOM 2144 O O . MET A 1 270 ? -4.877 -3.359 14.630 1.00 98.06 270 MET A O 1
ATOM 2148 N N . SER A 1 271 ? -5.512 -1.926 13.034 1.00 98.00 271 SER A N 1
ATOM 2149 C CA . SER A 1 271 ? -5.517 -0.758 13.931 1.00 98.00 271 SER A CA 1
ATOM 2150 C C . SER A 1 271 ? -6.496 -0.900 15.104 1.00 98.00 271 SER A C 1
ATOM 2152 O O . SER A 1 271 ? -6.131 -0.620 16.248 1.00 98.00 271 SER A O 1
ATOM 2154 N N . VAL A 1 272 ? -7.722 -1.383 14.858 1.00 98.56 272 VAL A N 1
ATOM 2155 C CA . VAL A 1 272 ? -8.689 -1.685 15.931 1.00 98.56 272 VAL A CA 1
ATOM 2156 C C . VAL A 1 272 ? -8.118 -2.747 16.871 1.00 98.56 272 VAL A C 1
ATOM 2158 O O . VAL A 1 272 ? -8.079 -2.544 18.082 1.00 98.56 272 VAL A O 1
ATOM 2161 N N . MET A 1 273 ? -7.630 -3.865 16.333 1.00 98.31 273 MET A N 1
ATOM 2162 C CA . MET A 1 273 ? -7.125 -4.974 17.141 1.00 98.31 273 MET A CA 1
ATOM 2163 C C . MET A 1 273 ? -5.858 -4.605 17.914 1.00 98.31 273 MET A C 1
ATOM 2165 O O . MET A 1 273 ? -5.704 -5.054 19.045 1.00 98.31 273 MET A O 1
ATOM 2169 N N . SER A 1 274 ? -4.982 -3.759 17.369 1.00 97.00 274 SER A N 1
ATOM 2170 C CA . SER A 1 274 ? -3.824 -3.219 18.085 1.00 97.00 274 SER A CA 1
ATOM 2171 C C . SER A 1 274 ? -4.242 -2.358 19.276 1.00 97.00 274 SER A C 1
ATOM 2173 O O . SER A 1 274 ? -3.647 -2.489 20.342 1.00 97.00 274 SER A O 1
ATOM 2175 N N . ALA A 1 275 ? -5.285 -1.532 19.137 1.00 97.06 275 ALA A N 1
ATOM 2176 C CA . ALA A 1 275 ? -5.807 -0.740 20.250 1.00 97.06 275 ALA A CA 1
ATOM 2177 C C . ALA A 1 275 ? -6.426 -1.645 21.328 1.00 97.06 275 ALA A C 1
ATOM 2179 O O . ALA A 1 275 ? -6.073 -1.556 22.505 1.00 97.06 275 ALA A O 1
ATOM 2180 N N . LEU A 1 276 ? -7.302 -2.571 20.923 1.00 98.25 276 LEU A N 1
ATOM 2181 C CA . LEU A 1 276 ? -8.039 -3.442 21.842 1.00 98.25 276 LEU A CA 1
ATOM 2182 C C . LEU A 1 276 ? -7.155 -4.480 22.551 1.00 98.25 276 LEU A C 1
ATOM 2184 O O . LEU A 1 276 ? -7.407 -4.789 23.713 1.00 98.25 276 LEU A O 1
ATOM 2188 N N . ASN A 1 277 ? -6.124 -5.000 21.877 1.00 97.12 277 ASN A N 1
ATOM 2189 C CA . ASN A 1 277 ? -5.153 -5.935 22.457 1.00 97.12 277 ASN A CA 1
ATOM 2190 C C . ASN A 1 277 ? -3.991 -5.238 23.181 1.00 97.12 277 ASN A C 1
ATOM 2192 O O . ASN A 1 277 ? -3.095 -5.915 23.689 1.00 97.12 277 ASN A O 1
ATOM 2196 N N . SER A 1 278 ? -3.960 -3.905 23.233 1.00 95.75 278 SER A N 1
ATOM 2197 C CA . SER A 1 278 ? -2.923 -3.202 23.985 1.00 95.75 278 SER A CA 1
ATOM 2198 C C . SER A 1 278 ? -3.027 -3.529 25.480 1.00 95.75 278 SER A C 1
ATOM 2200 O O . SER A 1 278 ? -4.119 -3.690 26.037 1.00 95.75 278 SER A O 1
ATOM 2202 N N . SER A 1 279 ? -1.885 -3.606 26.165 1.00 94.88 279 SER A N 1
ATOM 2203 C CA . SER A 1 279 ? -1.831 -3.936 27.598 1.00 94.88 279 SER A CA 1
ATOM 2204 C C . SER A 1 279 ? -2.618 -2.945 28.464 1.00 94.88 279 SER A C 1
ATOM 2206 O O . SER A 1 279 ? -3.195 -3.337 29.478 1.00 94.88 279 SER A O 1
ATOM 2208 N N . MET A 1 280 ? -2.684 -1.678 28.044 1.00 94.19 280 MET A N 1
ATOM 2209 C CA . MET A 1 280 ? -3.440 -0.607 28.698 1.00 94.19 280 MET A CA 1
ATOM 2210 C C . MET A 1 280 ? -4.963 -0.760 28.563 1.00 94.19 280 MET A C 1
ATOM 2212 O O . MET A 1 280 ? -5.683 -0.316 29.453 1.00 94.19 280 MET A O 1
ATOM 2216 N N . ILE A 1 281 ? -5.468 -1.430 27.521 1.00 97.50 281 ILE A N 1
ATOM 2217 C CA . ILE A 1 281 ? -6.906 -1.699 27.354 1.00 97.50 281 ILE A CA 1
ATOM 2218 C C . ILE A 1 281 ? -7.285 -3.080 27.906 1.00 97.50 281 ILE A C 1
ATOM 2220 O O . ILE A 1 281 ? -8.280 -3.203 28.620 1.00 97.50 281 ILE A O 1
ATOM 2224 N N . LEU A 1 282 ? -6.489 -4.127 27.658 1.00 96.81 282 LEU A N 1
ATOM 2225 C CA . LEU A 1 282 ? -6.769 -5.498 28.131 1.00 96.81 282 LEU A CA 1
ATOM 2226 C C . LEU A 1 282 ? -6.826 -5.631 29.663 1.00 96.81 282 LEU A C 1
ATOM 2228 O O . LEU A 1 282 ? -7.442 -6.563 30.196 1.00 96.81 282 LEU A O 1
ATOM 2232 N N . ARG A 1 283 ? -6.181 -4.709 30.385 1.00 96.69 283 ARG A N 1
ATOM 2233 C CA . ARG A 1 283 ? -6.194 -4.682 31.852 1.00 96.69 283 ARG A CA 1
ATOM 2234 C C . ARG A 1 283 ? -7.482 -4.127 32.469 1.00 96.69 283 ARG A C 1
ATOM 2236 O O . ARG A 1 283 ? -7.683 -4.344 33.658 1.00 96.69 283 ARG A O 1
ATOM 2243 N N . LEU A 1 284 ? -8.339 -3.451 31.698 1.00 97.38 284 LEU A N 1
ATOM 2244 C CA . LEU A 1 284 ? -9.579 -2.821 32.177 1.00 97.38 284 LEU A CA 1
ATOM 2245 C C . LEU A 1 284 ? -10.683 -3.866 32.429 1.00 97.38 284 LEU A C 1
ATOM 2247 O O . LEU A 1 284 ? -11.654 -3.965 31.673 1.00 97.38 284 LEU A O 1
ATOM 2251 N N . LYS A 1 285 ? -10.497 -4.722 33.441 1.00 96.81 285 LYS A N 1
ATOM 2252 C CA . LYS A 1 285 ? -11.336 -5.906 33.687 1.00 96.81 285 LYS A CA 1
ATOM 2253 C C . LYS A 1 285 ? -12.816 -5.562 33.821 1.00 96.81 285 LYS A C 1
ATOM 2255 O O . LYS A 1 285 ? -13.633 -6.211 33.167 1.00 96.81 285 LYS A O 1
ATOM 2260 N N . ARG A 1 286 ? -13.150 -4.490 34.548 1.00 96.69 286 ARG A N 1
ATOM 2261 C CA . ARG A 1 286 ? -14.547 -4.077 34.766 1.00 96.69 286 ARG A CA 1
ATOM 2262 C C . ARG A 1 286 ? -15.197 -3.628 33.460 1.00 96.69 286 ARG A C 1
ATOM 2264 O O . ARG A 1 286 ? -16.344 -3.973 33.177 1.00 96.69 286 ARG A O 1
ATOM 2271 N N . THR A 1 287 ? -14.449 -2.914 32.619 1.00 98.00 287 THR A N 1
ATOM 2272 C CA . THR A 1 287 ? -14.923 -2.527 31.281 1.00 98.00 287 THR A CA 1
ATOM 2273 C C . THR A 1 287 ? -15.177 -3.762 30.404 1.00 98.00 287 THR A C 1
ATOM 2275 O O . THR A 1 287 ? -16.228 -3.865 29.768 1.00 98.00 287 THR A O 1
ATOM 2278 N N . TRP A 1 288 ? -14.261 -4.739 30.392 1.00 98.06 288 TRP A N 1
ATOM 2279 C CA . TRP A 1 288 ? -14.402 -5.978 29.609 1.00 98.06 288 TRP A CA 1
ATOM 2280 C C . TRP A 1 288 ? -15.532 -6.894 30.096 1.00 98.06 288 TRP A C 1
ATOM 2282 O O . TRP A 1 288 ? -16.146 -7.602 29.290 1.00 98.06 288 TRP A O 1
ATOM 2292 N N . GLU A 1 289 ? -15.831 -6.913 31.394 1.00 96.62 289 GLU A N 1
ATOM 2293 C CA . GLU A 1 289 ? -17.002 -7.592 31.970 1.00 96.62 289 GLU A CA 1
ATOM 2294 C C . GLU A 1 289 ? -18.308 -7.021 31.417 1.00 96.62 289 GLU A C 1
ATOM 2296 O O . GLU A 1 289 ? -19.186 -7.774 30.990 1.00 96.62 289 GLU A O 1
ATOM 2301 N N . GLY A 1 290 ? -18.391 -5.696 31.282 1.00 96.75 290 GLY A N 1
ATOM 2302 C CA . GLY A 1 290 ? -19.566 -5.016 30.746 1.00 96.75 290 GLY A CA 1
ATOM 2303 C C . GLY A 1 290 ? -19.849 -5.263 29.254 1.00 96.75 290 GLY A C 1
ATOM 2304 O O . GLY A 1 290 ? -20.961 -4.980 28.796 1.00 96.75 290 GLY A O 1
ATOM 2305 N N . VAL A 1 291 ? -18.892 -5.793 28.474 1.00 96.50 291 VAL A N 1
ATOM 2306 C CA . VAL A 1 291 ? -18.997 -6.009 27.009 1.00 96.50 291 VAL A CA 1
ATOM 2307 C C . VAL A 1 291 ? -20.063 -7.049 26.625 1.00 96.50 291 VAL A C 1
ATOM 2309 O O . VAL A 1 291 ? -20.700 -6.930 25.574 1.00 96.50 291 VAL A O 1
ATOM 2312 N N . GLY A 1 292 ? -20.323 -8.029 27.490 1.00 95.31 292 GLY A N 1
ATOM 2313 C CA . GLY A 1 292 ? -21.276 -9.110 27.231 1.00 95.31 292 GLY A CA 1
ATOM 2314 C C . GLY A 1 292 ? -20.815 -10.118 26.165 1.00 95.31 292 GLY A C 1
ATOM 2315 O O . GLY A 1 292 ? -19.897 -9.873 25.381 1.00 95.31 292 GLY A O 1
ATOM 2316 N N . ASN A 1 293 ? -21.474 -11.280 26.126 1.00 96.44 293 ASN A N 1
ATOM 2317 C CA . ASN A 1 293 ? -20.985 -12.441 25.372 1.00 96.44 293 ASN A CA 1
ATOM 2318 C C . ASN A 1 293 ? -20.953 -12.225 23.847 1.00 96.44 293 ASN A C 1
ATOM 2320 O O . ASN A 1 293 ? -19.967 -12.540 23.191 1.00 96.44 293 ASN A O 1
ATOM 2324 N N . LYS A 1 294 ? -22.001 -11.616 23.272 1.00 96.44 294 LYS A N 1
ATOM 2325 C CA . LYS A 1 294 ? -22.103 -11.416 21.813 1.00 96.44 294 LYS A CA 1
ATOM 2326 C C . LYS A 1 294 ? -20.928 -10.613 21.244 1.00 96.44 294 LYS A C 1
ATOM 2328 O O . LYS A 1 294 ? -20.406 -10.959 20.193 1.00 96.44 294 LYS A O 1
ATOM 2333 N N . ALA A 1 295 ? -20.513 -9.547 21.927 1.00 97.12 295 ALA A N 1
ATOM 2334 C CA . ALA A 1 295 ? -19.377 -8.742 21.488 1.00 97.12 295 ALA A CA 1
ATOM 2335 C C . ALA A 1 295 ? -18.034 -9.441 21.767 1.00 97.12 295 ALA A C 1
ATOM 2337 O O . ALA A 1 295 ? -17.129 -9.337 20.946 1.00 97.12 295 ALA A O 1
ATOM 2338 N N . ARG A 1 296 ? -17.910 -10.227 22.847 1.00 97.19 296 ARG A N 1
ATOM 2339 C CA . ARG A 1 296 ? -16.712 -11.055 23.082 1.00 97.19 296 ARG A CA 1
ATOM 2340 C C . ARG A 1 296 ? -16.471 -12.072 21.961 1.00 97.19 296 ARG A C 1
ATOM 2342 O O . ARG A 1 296 ? -15.357 -12.149 21.461 1.00 97.19 296 ARG A O 1
ATOM 2349 N N . VAL A 1 297 ? -17.518 -12.743 21.480 1.00 98.19 297 VAL A N 1
ATOM 2350 C CA . VAL A 1 297 ? -17.415 -13.674 20.338 1.00 98.19 297 VAL A CA 1
ATOM 2351 C C . VAL A 1 297 ? -16.942 -12.965 19.060 1.00 98.19 297 VAL A C 1
ATOM 2353 O O . VAL A 1 297 ? -16.106 -13.494 18.327 1.00 98.19 297 VAL A O 1
ATOM 2356 N N . LEU A 1 298 ? -17.427 -11.743 18.793 1.00 98.19 298 LEU A N 1
ATOM 2357 C CA . LEU A 1 298 ? -16.930 -10.939 17.667 1.00 98.19 298 LEU A CA 1
ATOM 2358 C C . LEU A 1 298 ? -15.444 -10.601 17.838 1.00 98.19 298 LEU A C 1
ATOM 2360 O O . LEU A 1 298 ? -14.675 -10.724 16.889 1.00 98.19 298 LEU A O 1
ATOM 2364 N N . PHE A 1 299 ? -15.030 -10.218 19.046 1.00 98.31 299 PHE A N 1
ATOM 2365 C CA . PHE A 1 299 ? -13.633 -9.927 19.360 1.00 98.31 299 PHE A CA 1
ATOM 2366 C C . PHE A 1 299 ? -12.712 -11.138 19.153 1.00 98.31 299 PHE A C 1
ATOM 2368 O O . PHE A 1 299 ? -11.664 -11.011 18.522 1.00 98.31 299 PHE A O 1
ATOM 2375 N N . GLU A 1 300 ? -13.122 -12.323 19.601 1.00 97.75 300 GLU A N 1
ATOM 2376 C CA . GLU A 1 300 ? -12.389 -13.576 19.376 1.00 97.75 300 GLU A CA 1
ATOM 2377 C C . GLU A 1 300 ? -12.301 -13.938 17.888 1.00 97.75 300 GLU A C 1
ATOM 2379 O O . GLU A 1 300 ? -11.232 -14.309 17.399 1.00 97.75 300 GLU A O 1
ATOM 2384 N N . THR A 1 301 ? -13.398 -13.757 17.146 1.00 97.88 301 THR A N 1
ATOM 2385 C CA . THR A 1 301 ? -13.435 -13.972 15.691 1.00 97.88 301 THR A CA 1
ATOM 2386 C C . THR A 1 301 ? -12.426 -13.074 14.976 1.00 97.88 301 THR A C 1
ATOM 2388 O O . THR A 1 301 ? -11.659 -13.544 14.135 1.00 97.88 301 THR A O 1
ATOM 2391 N N . MET A 1 302 ? -12.375 -11.790 15.343 1.00 97.88 302 MET A N 1
ATOM 2392 C CA . MET A 1 302 ? -11.397 -10.852 14.794 1.00 97.88 302 MET A CA 1
ATOM 2393 C C . MET A 1 302 ? -9.963 -11.233 15.170 1.00 97.88 302 MET A C 1
ATOM 2395 O O . MET A 1 302 ? -9.099 -11.244 14.297 1.00 97.88 302 MET A O 1
ATOM 2399 N N . ASN A 1 303 ? -9.708 -11.606 16.430 1.00 96.12 303 ASN A N 1
ATOM 2400 C CA . ASN A 1 303 ? -8.388 -12.059 16.887 1.00 96.12 303 ASN A CA 1
ATOM 2401 C C . ASN A 1 303 ? -7.869 -13.250 16.079 1.00 96.12 303 ASN A C 1
ATOM 2403 O O . ASN A 1 303 ? -6.694 -13.288 15.717 1.00 96.12 303 ASN A O 1
ATOM 2407 N N . LYS A 1 304 ? -8.748 -14.204 15.761 1.00 96.12 304 LYS A N 1
ATOM 2408 C CA . LYS A 1 304 ? -8.402 -15.336 14.903 1.00 96.12 304 LYS A CA 1
ATOM 2409 C C . LYS A 1 304 ? -8.082 -14.879 13.476 1.00 96.12 304 LYS A C 1
ATOM 2411 O O . LYS A 1 304 ? -7.040 -15.243 12.937 1.00 96.12 304 LYS A O 1
ATOM 2416 N N . ALA A 1 305 ? -8.929 -14.022 12.902 1.00 95.25 305 ALA A N 1
ATOM 2417 C CA . ALA A 1 305 ? -8.790 -13.543 11.527 1.00 95.25 305 ALA A CA 1
ATOM 2418 C C . ALA A 1 305 ? -7.471 -12.793 11.258 1.00 95.25 305 ALA A C 1
ATOM 2420 O O . ALA A 1 305 ? -6.941 -12.881 10.150 1.00 95.25 305 ALA A O 1
ATOM 2421 N N . VAL A 1 306 ? -6.932 -12.080 12.256 1.00 95.31 306 VAL A N 1
ATOM 2422 C CA . VAL A 1 306 ? -5.663 -11.333 12.143 1.00 95.31 306 VAL A CA 1
ATOM 2423 C C . VAL A 1 306 ? -4.533 -11.893 13.012 1.00 95.31 306 VAL A C 1
ATOM 2425 O O . VAL A 1 306 ? -3.575 -11.193 13.342 1.00 95.31 306 VAL A O 1
ATOM 2428 N N . SER A 1 307 ? -4.626 -13.168 13.389 1.00 94.31 307 SER A N 1
ATOM 2429 C CA . SER A 1 307 ? -3.629 -13.821 14.235 1.00 94.31 307 SER A CA 1
ATOM 2430 C C . SER A 1 307 ? -2.227 -13.755 13.620 1.00 94.31 307 SER A C 1
ATOM 2432 O O . SER A 1 307 ? -2.018 -14.107 12.459 1.00 94.31 307 SER A O 1
ATOM 2434 N N . HIS A 1 308 ? -1.244 -13.356 14.428 1.00 93.12 308 HIS A N 1
ATOM 2435 C CA . HIS A 1 308 ? 0.173 -13.305 14.055 1.00 93.12 308 HIS A CA 1
ATOM 2436 C C . HIS A 1 308 ? 0.885 -14.661 14.217 1.00 93.12 308 HIS A C 1
ATOM 2438 O O . HIS A 1 308 ? 2.062 -14.795 13.868 1.00 93.12 308 HIS A O 1
ATOM 2444 N N . GLN A 1 309 ? 0.190 -15.691 14.715 1.00 93.88 309 GLN A N 1
ATOM 2445 C CA . GLN A 1 309 ? 0.763 -17.022 14.916 1.00 93.88 309 GLN A CA 1
ATOM 2446 C C . GLN A 1 309 ? 1.294 -17.622 13.607 1.00 93.88 309 GLN A C 1
ATOM 2448 O O . GLN A 1 309 ? 0.697 -17.475 12.537 1.00 93.88 309 GLN A O 1
ATOM 2453 N N . ARG A 1 310 ? 2.428 -18.334 13.708 1.00 93.06 310 ARG A N 1
ATOM 2454 C CA . ARG A 1 310 ? 3.113 -18.984 12.574 1.00 93.06 310 ARG A CA 1
ATOM 2455 C C . ARG A 1 310 ? 3.328 -18.026 11.389 1.00 93.06 310 ARG A C 1
ATOM 2457 O O . ARG A 1 310 ? 3.100 -18.405 10.245 1.00 93.06 310 ARG A O 1
ATOM 2464 N N . ASN A 1 311 ? 3.745 -16.785 11.669 1.00 94.06 311 ASN A N 1
ATOM 2465 C CA . ASN A 1 311 ? 3.918 -15.722 10.669 1.00 94.06 311 ASN A CA 1
ATOM 2466 C C . ASN A 1 311 ? 2.631 -15.466 9.864 1.00 94.06 311 ASN A C 1
ATOM 2468 O O . ASN A 1 311 ? 2.623 -15.512 8.632 1.00 94.06 311 ASN A O 1
ATOM 2472 N N . TYR A 1 312 ? 1.533 -15.202 10.575 1.00 96.50 312 TYR A N 1
ATOM 2473 C CA . TYR A 1 312 ? 0.239 -14.877 9.975 1.00 96.50 312 TYR A CA 1
ATOM 2474 C C . TYR A 1 312 ? -0.321 -15.981 9.060 1.00 96.50 312 TYR A C 1
ATOM 2476 O O . TYR A 1 312 ? -0.907 -15.688 8.020 1.00 96.50 312 TYR A O 1
ATOM 2484 N N . ALA A 1 313 ? -0.130 -17.261 9.400 1.00 95.56 313 ALA A N 1
ATOM 2485 C CA . ALA A 1 313 ? -0.446 -18.372 8.493 1.00 95.56 313 ALA A CA 1
ATOM 2486 C C . ALA A 1 313 ? -1.921 -18.402 8.039 1.00 95.56 313 ALA A C 1
ATOM 2488 O O . ALA A 1 313 ? -2.190 -18.556 6.846 1.00 95.56 313 ALA A O 1
ATOM 2489 N N . GLU A 1 314 ? -2.864 -18.227 8.972 1.00 94.06 314 GLU A N 1
ATOM 2490 C CA . GLU A 1 314 ? -4.306 -18.214 8.680 1.00 94.06 314 GLU A CA 1
ATOM 2491 C C . GLU A 1 314 ? -4.698 -16.969 7.874 1.00 94.06 314 GLU A C 1
ATOM 2493 O O . GLU A 1 314 ? -5.314 -17.084 6.818 1.00 94.06 314 GLU A O 1
ATOM 2498 N N . TYR A 1 315 ? -4.233 -15.790 8.292 1.00 96.75 315 TYR A N 1
ATOM 2499 C CA . TYR A 1 315 ? -4.437 -14.535 7.567 1.00 96.75 315 TYR A CA 1
ATOM 2500 C C . TYR A 1 315 ? -3.916 -14.596 6.119 1.00 96.75 315 TYR A C 1
ATOM 2502 O O . TYR A 1 315 ? -4.624 -14.245 5.174 1.00 96.75 315 TYR A O 1
ATOM 2510 N N . ARG A 1 316 ? -2.699 -15.115 5.912 1.00 96.62 316 ARG A N 1
ATOM 2511 C CA . ARG A 1 316 ? -2.117 -15.316 4.576 1.00 96.62 316 ARG A CA 1
ATOM 2512 C C . ARG A 1 316 ? -2.931 -16.303 3.744 1.00 96.62 316 ARG A C 1
ATOM 2514 O O . ARG A 1 316 ? -3.038 -16.120 2.534 1.00 96.62 316 ARG A O 1
ATOM 2521 N N . ALA A 1 317 ? -3.482 -17.353 4.359 1.00 94.88 317 ALA A N 1
ATOM 2522 C CA . ALA A 1 317 ? -4.363 -18.289 3.669 1.00 94.88 317 ALA A CA 1
ATOM 2523 C C . ALA A 1 317 ? -5.648 -17.606 3.195 1.00 94.88 317 ALA A C 1
ATOM 2525 O O . ALA A 1 317 ? -6.004 -17.751 2.027 1.00 94.88 317 ALA A O 1
ATOM 2526 N N . THR A 1 318 ? -6.266 -16.792 4.049 1.00 94.25 318 THR A N 1
ATOM 2527 C CA . THR A 1 318 ? -7.438 -15.982 3.700 1.00 94.25 318 THR A CA 1
ATOM 2528 C C . THR A 1 318 ? -7.147 -15.048 2.526 1.00 94.25 318 THR A C 1
ATOM 2530 O O . THR A 1 318 ? -7.884 -15.059 1.542 1.00 94.25 318 THR A O 1
ATOM 2533 N N . LEU A 1 319 ? -6.031 -14.308 2.558 1.00 94.12 319 LEU A N 1
ATOM 2534 C CA . LEU A 1 319 ? -5.676 -13.373 1.483 1.00 94.12 319 LEU A CA 1
ATOM 2535 C C . LEU A 1 319 ? -5.471 -14.038 0.117 1.00 94.12 319 LEU A C 1
ATOM 2537 O O . LEU A 1 319 ? -5.854 -13.455 -0.897 1.00 94.12 319 LEU A O 1
ATOM 2541 N N . ARG A 1 320 ? -4.921 -15.260 0.057 1.00 91.69 320 ARG A N 1
ATOM 2542 C CA . ARG A 1 320 ? -4.751 -15.977 -1.224 1.00 91.69 320 ARG A CA 1
ATOM 2543 C C . ARG A 1 320 ? -6.082 -16.150 -1.960 1.00 91.69 320 ARG A C 1
ATOM 2545 O O . ARG A 1 320 ? -6.129 -16.019 -3.186 1.00 91.69 320 ARG A O 1
ATOM 2552 N N . HIS A 1 321 ? -7.151 -16.398 -1.206 1.00 90.12 321 HIS A N 1
ATOM 2553 C CA . HIS A 1 321 ? -8.498 -16.639 -1.720 1.00 90.12 321 HIS A CA 1
ATOM 2554 C C . HIS A 1 321 ? -9.404 -15.397 -1.683 1.00 90.12 321 HIS A C 1
ATOM 2556 O O . HIS A 1 321 ? -10.539 -15.470 -2.148 1.00 90.12 321 HIS A O 1
ATOM 2562 N N . ALA A 1 322 ? -8.916 -14.261 -1.177 1.00 90.94 322 ALA A N 1
ATOM 2563 C CA . ALA A 1 322 ? -9.700 -13.038 -1.058 1.00 90.94 322 ALA A CA 1
ATOM 2564 C C . ALA A 1 322 ? -10.076 -12.454 -2.431 1.00 90.94 322 ALA A C 1
ATOM 2566 O O . ALA A 1 322 ? -9.277 -12.413 -3.380 1.00 90.94 322 ALA A O 1
ATOM 2567 N N . CYS A 1 323 ? -11.309 -11.962 -2.516 1.00 89.31 323 CYS A N 1
ATOM 2568 C CA . CYS A 1 323 ? -11.837 -11.261 -3.681 1.00 89.31 323 CYS A CA 1
ATOM 2569 C C . CYS A 1 323 ? -11.695 -9.747 -3.495 1.00 89.31 323 CYS A C 1
ATOM 2571 O O . CYS A 1 323 ? -11.838 -9.231 -2.389 1.00 89.31 323 CYS A O 1
ATOM 2573 N N . THR A 1 324 ? -11.459 -9.023 -4.587 1.00 88.25 324 THR A N 1
ATOM 2574 C CA . THR A 1 324 ? -11.492 -7.554 -4.596 1.00 88.25 324 THR A CA 1
ATOM 2575 C C . THR A 1 324 ? -12.935 -7.036 -4.490 1.00 88.25 324 THR A C 1
ATOM 2577 O O . THR A 1 324 ? -13.823 -7.657 -5.083 1.00 88.25 324 THR A O 1
ATOM 2580 N N . PRO A 1 325 ? -13.180 -5.880 -3.844 1.00 92.62 325 PRO A N 1
ATOM 2581 C CA . PRO A 1 325 ? -12.203 -5.023 -3.169 1.00 92.62 325 PRO A CA 1
ATOM 2582 C C . PRO A 1 325 ? -11.803 -5.571 -1.783 1.00 92.62 325 PRO A C 1
ATOM 2584 O O . PRO A 1 325 ? -12.613 -6.165 -1.079 1.00 92.62 325 PRO A O 1
ATOM 2587 N N . CYS A 1 326 ? -10.534 -5.390 -1.415 1.00 95.56 326 CYS A N 1
ATOM 2588 C CA . CYS A 1 326 ? -9.940 -5.825 -0.147 1.00 95.56 326 CYS A CA 1
ATOM 2589 C C . CYS A 1 326 ? -8.745 -4.911 0.157 1.00 95.56 326 CYS A C 1
ATOM 2591 O O . CYS A 1 326 ? -8.017 -4.549 -0.765 1.00 95.56 326 CYS A O 1
ATOM 2593 N N . ILE A 1 327 ? -8.528 -4.547 1.423 1.00 97.94 327 ILE A N 1
ATOM 2594 C CA . ILE A 1 327 ? -7.332 -3.809 1.861 1.00 97.94 327 ILE A CA 1
ATOM 2595 C C . ILE A 1 327 ? -6.551 -4.714 2.808 1.00 97.94 327 ILE A C 1
ATOM 2597 O O . ILE A 1 327 ? -6.949 -4.878 3.965 1.00 97.94 327 ILE A O 1
ATOM 2601 N N . PRO A 1 328 ? -5.454 -5.335 2.356 1.00 97.62 328 PRO A N 1
ATOM 2602 C CA . PRO A 1 328 ? -4.637 -6.131 3.248 1.00 97.62 328 PRO A CA 1
ATOM 2603 C C . PRO A 1 328 ? -3.832 -5.239 4.202 1.00 97.62 328 PRO A C 1
ATOM 2605 O O . PRO A 1 328 ? -3.480 -4.104 3.884 1.00 97.62 328 PRO A O 1
ATOM 2608 N N . PHE A 1 329 ? -3.459 -5.788 5.354 1.00 97.50 329 PHE A N 1
ATOM 2609 C CA . PHE A 1 329 ? -2.438 -5.208 6.215 1.00 97.50 329 PHE A CA 1
ATOM 2610 C C . PHE A 1 329 ? -1.083 -5.172 5.496 1.00 97.50 329 PHE A C 1
ATOM 2612 O O . PHE A 1 329 ? -0.465 -6.212 5.237 1.00 97.50 329 PHE A O 1
ATOM 2619 N N . LEU A 1 330 ? -0.624 -3.959 5.181 1.00 96.25 330 LEU A N 1
ATOM 2620 C CA . LEU A 1 330 ? 0.563 -3.720 4.358 1.00 96.25 330 LEU A CA 1
ATOM 2621 C C . LEU A 1 330 ? 1.852 -4.243 5.012 1.00 96.25 330 LEU A C 1
ATOM 2623 O O . LEU A 1 330 ? 2.747 -4.707 4.306 1.00 96.25 330 LEU A O 1
ATOM 2627 N N . GLY A 1 331 ? 1.934 -4.225 6.348 1.00 94.94 331 GLY A N 1
ATOM 2628 C CA . GLY A 1 331 ? 3.134 -4.614 7.096 1.00 94.94 331 GLY A CA 1
ATOM 2629 C C . GLY A 1 331 ? 3.654 -6.011 6.748 1.00 94.94 331 GLY A C 1
ATOM 2630 O O . GLY A 1 331 ? 4.858 -6.187 6.600 1.00 94.94 331 GLY A O 1
ATOM 2631 N N . VAL A 1 332 ? 2.758 -6.975 6.507 1.00 95.75 332 VAL A N 1
ATOM 2632 C CA . VAL A 1 332 ? 3.131 -8.346 6.113 1.00 95.75 332 VAL A CA 1
ATOM 2633 C C . VAL A 1 332 ? 3.880 -8.368 4.776 1.00 95.75 332 VAL A C 1
ATOM 2635 O O . VAL A 1 332 ? 4.918 -9.018 4.668 1.00 95.75 332 VAL A O 1
ATOM 2638 N N . TYR A 1 333 ? 3.412 -7.612 3.780 1.00 96.06 333 TYR A N 1
ATOM 2639 C CA . TYR A 1 333 ? 4.081 -7.532 2.479 1.00 96.06 333 TYR A CA 1
ATOM 2640 C C . TYR A 1 333 ? 5.406 -6.774 2.545 1.00 96.06 333 TYR A C 1
ATOM 2642 O O . TYR A 1 333 ? 6.353 -7.147 1.855 1.00 96.06 333 TYR A O 1
ATOM 2650 N N . LEU A 1 334 ? 5.499 -5.727 3.375 1.00 95.88 334 LEU A N 1
ATOM 2651 C CA . LEU A 1 334 ? 6.758 -5.004 3.577 1.00 95.88 334 LEU A CA 1
ATOM 2652 C C . LEU A 1 334 ? 7.805 -5.908 4.230 1.00 95.88 334 LEU A C 1
ATOM 2654 O O . LEU A 1 334 ? 8.945 -5.940 3.777 1.00 95.88 334 LEU A O 1
ATOM 2658 N N . THR A 1 335 ? 7.412 -6.692 5.236 1.00 94.75 335 THR A N 1
ATOM 2659 C CA . THR A 1 335 ? 8.280 -7.694 5.861 1.00 94.75 335 THR A CA 1
ATOM 2660 C C . THR A 1 335 ? 8.737 -8.747 4.851 1.00 94.75 335 THR A C 1
ATOM 2662 O O . THR A 1 335 ? 9.932 -9.023 4.766 1.00 94.75 335 THR A O 1
ATOM 2665 N N . ASP A 1 336 ? 7.831 -9.285 4.028 1.00 95.38 336 ASP A N 1
ATOM 2666 C CA . ASP A 1 336 ? 8.192 -10.245 2.976 1.00 95.38 336 ASP A CA 1
ATOM 2667 C C . ASP A 1 336 ? 9.150 -9.637 1.943 1.00 95.38 336 ASP A C 1
ATOM 2669 O O . ASP A 1 336 ? 10.092 -10.296 1.499 1.00 95.38 336 ASP A O 1
ATOM 2673 N N . MET A 1 337 ? 8.938 -8.370 1.574 1.00 95.81 337 MET A N 1
ATOM 2674 C CA . MET A 1 337 ? 9.825 -7.641 0.670 1.00 95.81 337 MET A CA 1
ATOM 2675 C C . MET A 1 337 ? 11.219 -7.465 1.283 1.00 95.81 337 MET A C 1
ATOM 2677 O O . MET A 1 337 ? 12.213 -7.670 0.582 1.00 95.81 337 MET A O 1
ATOM 2681 N N . THR A 1 338 ? 11.302 -7.132 2.577 1.00 94.56 338 THR A N 1
ATOM 2682 C CA . THR A 1 338 ? 12.554 -7.066 3.352 1.00 94.56 338 THR A CA 1
ATOM 2683 C C . THR A 1 338 ? 13.290 -8.398 3.324 1.00 94.56 338 THR A C 1
ATOM 2685 O O . THR A 1 338 ? 14.398 -8.468 2.791 1.00 94.56 338 THR A O 1
ATOM 2688 N N . PHE A 1 339 ? 12.639 -9.480 3.759 1.00 94.50 339 PHE A N 1
ATOM 2689 C CA . PHE A 1 339 ? 13.235 -10.818 3.763 1.00 94.50 339 PHE A CA 1
ATOM 2690 C C . PHE A 1 339 ? 13.655 -11.289 2.369 1.00 94.50 339 PHE A C 1
ATOM 2692 O O . PHE A 1 339 ? 14.719 -11.884 2.207 1.00 94.50 339 PHE A O 1
ATOM 2699 N N . CYS A 1 340 ? 12.853 -11.016 1.337 1.00 95.06 340 CYS A N 1
ATOM 2700 C CA . CYS A 1 340 ? 13.204 -11.380 -0.031 1.00 95.06 340 CYS A CA 1
ATOM 2701 C C . CYS A 1 340 ? 14.454 -10.632 -0.514 1.00 95.06 340 CYS A C 1
ATOM 2703 O O . CYS A 1 340 ? 15.295 -11.211 -1.205 1.00 95.06 340 CYS A O 1
ATOM 2705 N N . HIS A 1 341 ? 14.584 -9.352 -0.180 1.00 92.25 341 HIS A N 1
ATOM 2706 C CA . HIS A 1 341 ? 15.721 -8.553 -0.610 1.00 92.25 341 HIS A CA 1
ATOM 2707 C C . HIS A 1 341 ? 17.009 -8.909 0.132 1.00 92.25 341 HIS A C 1
ATOM 2709 O O . HIS A 1 341 ? 18.050 -9.030 -0.508 1.00 92.25 341 HIS A O 1
ATOM 2715 N N . GLU A 1 342 ? 16.939 -9.074 1.451 1.00 91.81 342 GLU A N 1
ATOM 2716 C CA . GLU A 1 342 ? 18.106 -9.334 2.300 1.00 91.81 342 GLU A CA 1
ATOM 2717 C C . GLU A 1 342 ? 18.536 -10.801 2.231 1.00 91.81 342 GLU A C 1
ATOM 2719 O O . GLU A 1 342 ? 19.722 -11.101 2.136 1.00 91.81 342 GLU A O 1
ATOM 2724 N N . GLY A 1 343 ? 17.577 -11.727 2.178 1.00 93.50 343 GLY A N 1
ATOM 2725 C CA . GLY A 1 343 ? 17.840 -13.166 2.153 1.00 93.50 343 GLY A CA 1
ATOM 2726 C C . GLY A 1 343 ? 18.264 -13.729 0.793 1.00 93.50 343 GLY A C 1
ATOM 2727 O O . GLY A 1 343 ? 18.524 -14.925 0.694 1.00 93.50 343 GLY A O 1
ATOM 2728 N N . ASN A 1 344 ? 18.309 -12.921 -0.274 1.00 94.56 344 ASN A N 1
ATOM 2729 C CA . ASN A 1 344 ? 18.733 -13.375 -1.603 1.00 94.56 344 ASN A CA 1
ATOM 2730 C C . ASN A 1 344 ? 19.841 -12.447 -2.145 1.00 94.56 344 ASN A C 1
ATOM 2732 O O . 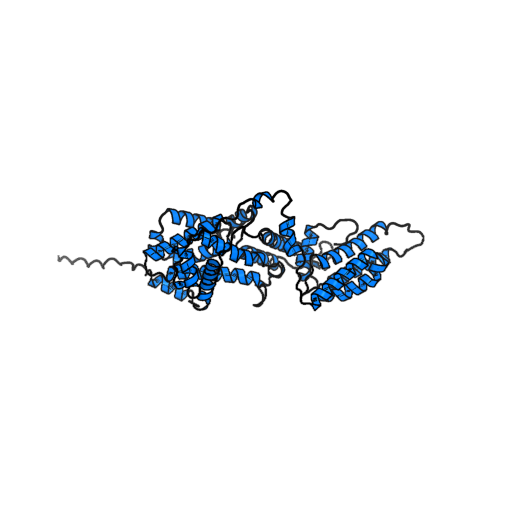ASN A 1 344 ? 19.604 -11.240 -2.285 1.00 94.56 344 ASN A O 1
ATOM 2736 N N . PRO A 1 345 ? 21.029 -12.966 -2.514 1.00 93.94 345 PRO A N 1
ATOM 2737 C CA . PRO A 1 345 ? 22.108 -12.142 -3.057 1.00 93.94 345 PRO A CA 1
ATOM 2738 C C . PRO A 1 345 ? 21.720 -11.559 -4.422 1.00 93.94 345 PRO A C 1
ATOM 2740 O O . PRO A 1 345 ? 20.922 -12.148 -5.155 1.00 93.94 345 PRO A O 1
ATOM 2743 N N . THR A 1 346 ? 22.263 -10.387 -4.764 1.00 93.69 346 THR A N 1
ATOM 2744 C CA . THR A 1 346 ? 22.013 -9.720 -6.060 1.00 93.69 346 THR A CA 1
ATOM 2745 C C . THR A 1 346 ? 22.644 -10.466 -7.232 1.00 93.69 346 THR A C 1
ATOM 2747 O O . THR A 1 346 ? 22.106 -10.432 -8.338 1.00 93.69 346 THR A O 1
ATOM 2750 N N . HIS A 1 347 ? 23.736 -11.184 -6.971 1.00 94.94 347 HIS A N 1
ATOM 2751 C CA . HIS A 1 347 ? 24.462 -11.986 -7.944 1.00 94.94 347 HIS A CA 1
ATOM 2752 C C . HIS A 1 347 ? 24.601 -13.436 -7.474 1.00 94.94 347 HIS A C 1
ATOM 2754 O O . HIS A 1 347 ? 24.486 -13.731 -6.283 1.00 94.94 347 HIS A O 1
ATOM 2760 N N . ARG A 1 348 ? 24.819 -14.343 -8.424 1.00 93.62 348 ARG A N 1
ATOM 2761 C CA . ARG A 1 348 ? 25.127 -15.755 -8.192 1.00 93.62 348 ARG A CA 1
ATOM 2762 C C . ARG A 1 348 ? 26.214 -16.213 -9.155 1.00 93.62 348 ARG A C 1
ATOM 2764 O O . ARG A 1 348 ? 26.241 -15.764 -10.299 1.00 93.62 348 ARG A O 1
ATOM 2771 N N . SER A 1 349 ? 27.056 -17.145 -8.729 1.00 93.88 349 SER A N 1
ATOM 2772 C CA . SER A 1 349 ? 28.067 -17.737 -9.606 1.00 93.88 349 SER A CA 1
ATOM 2773 C C . SER A 1 349 ? 27.416 -18.440 -10.800 1.00 93.88 349 SER A C 1
ATOM 2775 O O . SER A 1 349 ? 26.394 -19.118 -10.658 1.00 93.88 349 SER A O 1
ATOM 2777 N N . ALA A 1 350 ? 28.002 -18.278 -11.984 1.00 92.62 350 ALA A N 1
ATOM 2778 C CA . ALA A 1 350 ? 27.568 -18.984 -13.178 1.00 92.62 350 ALA A CA 1
ATOM 2779 C C . ALA A 1 350 ? 27.819 -20.500 -13.023 1.00 92.62 350 ALA A C 1
ATOM 2781 O O . ALA A 1 350 ? 28.950 -20.886 -12.727 1.00 92.62 350 ALA A O 1
ATOM 2782 N N . PRO A 1 351 ? 26.823 -21.376 -13.274 1.00 88.25 351 PRO A N 1
ATOM 2783 C CA . PRO A 1 351 ? 26.984 -22.827 -13.103 1.00 88.25 351 PRO A CA 1
ATOM 2784 C C . PRO A 1 351 ? 28.093 -23.453 -13.958 1.00 88.25 351 PRO A C 1
ATOM 2786 O O . PRO A 1 351 ? 28.649 -24.482 -13.589 1.00 88.25 351 PRO A O 1
ATOM 2789 N N . HIS A 1 352 ? 28.408 -22.840 -15.101 1.00 88.69 352 HIS A N 1
ATOM 2790 C CA . HIS A 1 352 ? 29.331 -23.389 -16.098 1.00 88.69 352 HIS A CA 1
ATOM 2791 C C . HIS A 1 352 ? 30.514 -22.463 -16.412 1.00 88.69 352 HIS A C 1
ATOM 2793 O O . HIS A 1 352 ? 31.274 -22.748 -17.330 1.00 88.69 352 HIS A O 1
ATOM 2799 N N . LEU A 1 353 ? 30.669 -21.348 -15.686 1.00 90.44 353 LEU A N 1
ATOM 2800 C CA . LEU A 1 353 ? 31.739 -20.371 -15.917 1.00 90.44 353 LEU A CA 1
ATOM 2801 C C . LEU A 1 353 ? 32.359 -19.946 -14.573 1.00 90.44 353 LEU A C 1
ATOM 2803 O O . LEU A 1 353 ? 31.852 -19.025 -13.924 1.00 90.44 353 LEU A O 1
ATOM 2807 N N . PRO A 1 354 ? 33.441 -20.613 -14.127 1.00 89.38 354 PRO A N 1
ATOM 2808 C CA . PRO A 1 354 ? 34.135 -20.260 -12.892 1.00 89.38 354 PRO A CA 1
ATOM 2809 C C . PRO A 1 354 ? 34.578 -18.791 -12.891 1.00 89.38 354 PRO A C 1
ATOM 2811 O O . PRO A 1 354 ? 35.081 -18.284 -13.889 1.00 89.38 354 PRO A O 1
ATOM 2814 N N . GLY A 1 355 ? 34.372 -18.094 -11.772 1.00 90.56 355 GLY A N 1
ATOM 2815 C CA . GLY A 1 355 ? 34.730 -16.677 -11.620 1.00 90.56 355 GLY A CA 1
ATOM 2816 C C . GLY A 1 355 ? 33.734 -15.675 -12.222 1.00 90.56 355 GLY A C 1
ATOM 2817 O O . GLY A 1 355 ? 33.828 -14.488 -11.918 1.00 90.56 355 GLY A O 1
ATOM 2818 N N . VAL A 1 356 ? 32.743 -16.120 -13.005 1.00 93.69 356 VAL A N 1
ATOM 2819 C CA . VAL A 1 356 ? 31.714 -15.236 -13.575 1.00 93.69 356 VAL A CA 1
ATOM 2820 C C . VAL A 1 356 ? 30.508 -15.139 -12.639 1.00 93.69 356 VAL A C 1
ATOM 2822 O O . VAL A 1 356 ? 29.905 -16.145 -12.262 1.00 93.69 356 VAL A O 1
ATOM 2825 N N . GLN A 1 357 ? 30.127 -13.912 -12.286 1.00 94.12 357 GLN A N 1
ATOM 2826 C CA . GLN A 1 357 ? 28.919 -13.602 -11.519 1.00 94.12 357 GLN A CA 1
ATOM 2827 C C . GLN A 1 357 ? 27.769 -13.235 -12.467 1.00 94.12 357 GLN A C 1
ATOM 2829 O O . GLN A 1 357 ? 27.926 -12.409 -13.363 1.00 94.12 357 GLN A O 1
ATOM 2834 N N . LEU A 1 358 ? 26.598 -13.831 -12.256 1.00 94.19 358 LEU A N 1
ATOM 2835 C CA . LEU A 1 358 ? 25.360 -13.552 -12.984 1.00 94.19 358 LEU A CA 1
ATOM 2836 C C . LEU A 1 358 ? 24.377 -12.816 -12.083 1.00 94.19 358 LEU A C 1
ATOM 2838 O O . LEU A 1 358 ? 24.313 -13.077 -10.885 1.00 94.19 358 LEU A O 1
ATOM 2842 N N . ILE A 1 359 ? 23.540 -11.959 -12.665 1.00 95.44 359 ILE A N 1
ATOM 2843 C CA . ILE A 1 359 ? 22.420 -11.343 -11.946 1.00 95.44 359 ILE A CA 1
ATOM 2844 C C . ILE A 1 359 ? 21.471 -12.448 -11.465 1.00 95.44 359 ILE A C 1
ATOM 2846 O O . ILE A 1 359 ? 21.005 -13.283 -12.246 1.00 95.44 359 ILE A O 1
ATOM 2850 N N . ASN A 1 360 ? 21.146 -12.438 -10.175 1.00 95.38 360 ASN A N 1
ATOM 2851 C CA . ASN A 1 360 ? 20.190 -13.365 -9.588 1.00 95.38 360 ASN A CA 1
ATOM 2852 C C . ASN A 1 360 ? 18.754 -12.917 -9.899 1.00 95.38 360 ASN A C 1
ATOM 2854 O O . ASN A 1 360 ? 18.083 -12.290 -9.079 1.00 95.38 360 ASN A O 1
ATOM 2858 N N . PHE A 1 361 ? 18.273 -13.217 -11.106 1.00 95.12 361 PHE A N 1
ATOM 2859 C CA . PHE A 1 361 ? 16.949 -12.768 -11.541 1.00 95.12 361 PHE A CA 1
ATOM 2860 C C . PHE A 1 361 ? 15.791 -13.379 -10.731 1.00 95.12 361 PHE A C 1
ATOM 2862 O O . PHE A 1 361 ? 14.750 -12.738 -10.577 1.00 95.12 361 PHE A O 1
ATOM 2869 N N . ASP A 1 362 ? 15.994 -14.547 -10.114 1.00 94.50 362 ASP A N 1
ATOM 2870 C CA . ASP A 1 362 ? 14.993 -15.202 -9.261 1.00 94.50 362 ASP A CA 1
ATOM 2871 C C . ASP A 1 362 ? 14.624 -14.327 -8.051 1.00 94.50 362 ASP A C 1
ATOM 2873 O O . ASP A 1 362 ? 13.458 -14.270 -7.655 1.00 94.50 362 ASP A O 1
ATOM 2877 N N . LYS A 1 363 ? 15.594 -13.579 -7.497 1.00 95.12 363 LYS A N 1
ATOM 2878 C CA . LYS A 1 363 ? 15.352 -12.564 -6.454 1.00 95.12 363 LYS A CA 1
ATOM 2879 C C . LYS A 1 363 ? 14.322 -11.541 -6.924 1.00 95.12 363 LYS A C 1
ATOM 2881 O O . LYS A 1 363 ? 13.328 -11.283 -6.249 1.00 95.12 363 LYS A O 1
ATOM 2886 N N . TYR A 1 364 ? 14.550 -10.969 -8.098 1.00 95.06 364 TYR A N 1
ATOM 2887 C CA . TYR A 1 364 ? 13.725 -9.897 -8.639 1.00 95.06 364 TYR A CA 1
ATOM 2888 C C . TYR A 1 364 ? 12.341 -10.388 -9.087 1.00 95.06 364 TYR A C 1
ATOM 2890 O O . TYR A 1 364 ? 11.342 -9.688 -8.902 1.00 95.06 364 TYR A O 1
ATOM 2898 N N . GLN A 1 365 ? 12.245 -11.624 -9.583 1.00 94.19 365 GLN A N 1
ATOM 2899 C CA . GLN A 1 365 ? 10.960 -12.278 -9.836 1.00 94.19 365 GLN A CA 1
ATOM 2900 C C . GLN A 1 365 ? 10.156 -12.477 -8.548 1.00 94.19 365 GLN A C 1
ATOM 2902 O O . GLN A 1 365 ? 8.962 -12.176 -8.535 1.00 94.19 365 GLN A O 1
ATOM 2907 N N . LYS A 1 366 ? 10.783 -12.934 -7.453 1.00 94.94 366 LYS A N 1
ATOM 2908 C CA . LYS A 1 366 ? 10.121 -13.051 -6.141 1.00 94.94 366 LYS A CA 1
ATOM 2909 C C . LYS A 1 366 ? 9.610 -11.690 -5.649 1.00 94.94 366 LYS A C 1
ATOM 2911 O O . LYS A 1 366 ? 8.442 -11.589 -5.290 1.00 94.94 366 LYS A O 1
ATOM 2916 N N . MET A 1 367 ? 10.428 -10.637 -5.728 1.00 95.31 367 MET A N 1
ATOM 2917 C CA . MET A 1 367 ? 10.010 -9.270 -5.371 1.00 95.31 367 MET A CA 1
ATOM 2918 C C . MET A 1 367 ? 8.828 -8.788 -6.227 1.00 95.31 367 MET A C 1
ATOM 2920 O O . MET A 1 367 ? 7.855 -8.251 -5.706 1.00 95.31 367 MET A O 1
ATOM 2924 N N . THR A 1 368 ? 8.864 -9.039 -7.539 1.00 93.25 368 THR A N 1
ATOM 2925 C CA . THR A 1 368 ? 7.757 -8.676 -8.440 1.00 93.25 368 THR A CA 1
ATOM 2926 C C . THR A 1 368 ? 6.467 -9.406 -8.067 1.00 93.25 368 THR A C 1
ATOM 2928 O O . THR A 1 368 ? 5.400 -8.804 -8.107 1.00 93.25 368 THR A O 1
ATOM 2931 N N . LYS A 1 369 ? 6.538 -10.688 -7.680 1.00 93.25 369 LYS A N 1
ATOM 2932 C CA . LYS A 1 369 ? 5.357 -11.449 -7.238 1.00 93.25 369 LYS A CA 1
ATOM 2933 C C . LYS A 1 369 ? 4.706 -10.822 -6.004 1.00 93.25 369 LYS A C 1
ATOM 2935 O O . LYS A 1 369 ? 3.491 -10.688 -5.990 1.00 93.25 369 LYS A O 1
ATOM 2940 N N . ILE A 1 370 ? 5.503 -10.391 -5.023 1.00 94.75 370 ILE A N 1
ATOM 2941 C CA . ILE A 1 370 ? 5.001 -9.684 -3.831 1.00 94.75 370 ILE A CA 1
ATOM 2942 C C . ILE A 1 370 ? 4.280 -8.397 -4.246 1.00 94.75 370 ILE A C 1
ATOM 2944 O O . ILE A 1 370 ? 3.161 -8.151 -3.807 1.00 94.75 370 ILE A O 1
ATOM 2948 N N . MET A 1 371 ? 4.887 -7.601 -5.133 1.00 93.56 371 MET A N 1
ATOM 2949 C CA . MET A 1 371 ? 4.271 -6.361 -5.608 1.00 93.56 371 MET A CA 1
ATOM 2950 C C . MET A 1 371 ? 2.972 -6.608 -6.385 1.00 93.56 371 MET A C 1
ATOM 2952 O O . MET A 1 371 ? 1.993 -5.899 -6.178 1.00 93.56 371 MET A O 1
ATOM 2956 N N . ASN A 1 372 ? 2.929 -7.636 -7.234 1.00 91.31 372 ASN A N 1
ATOM 2957 C CA . ASN A 1 372 ? 1.724 -7.978 -7.988 1.00 91.31 372 ASN A CA 1
ATOM 2958 C C . ASN A 1 372 ? 0.545 -8.340 -7.064 1.00 91.31 372 ASN A C 1
ATOM 2960 O O . ASN A 1 372 ? -0.595 -8.033 -7.402 1.00 91.31 372 ASN A O 1
ATOM 2964 N N . GLU A 1 373 ? 0.794 -8.968 -5.907 1.00 91.44 373 GLU A N 1
ATOM 2965 C CA . GLU A 1 373 ? -0.263 -9.230 -4.916 1.00 91.44 373 GLU A CA 1
ATOM 2966 C C . GLU A 1 373 ? -0.783 -7.933 -4.275 1.00 91.44 373 GLU A C 1
ATOM 2968 O O . GLU A 1 373 ? -1.979 -7.826 -4.018 1.00 91.44 373 GLU A O 1
ATOM 2973 N N . ILE A 1 374 ? 0.071 -6.922 -4.071 1.00 93.81 374 ILE A N 1
ATOM 2974 C CA . ILE A 1 374 ? -0.366 -5.587 -3.625 1.00 93.81 374 ILE A CA 1
ATOM 2975 C C . ILE A 1 374 ? -1.236 -4.938 -4.713 1.00 93.81 374 ILE A C 1
ATOM 2977 O O . ILE A 1 374 ? -2.368 -4.544 -4.436 1.00 93.81 374 ILE A O 1
ATOM 2981 N N . GLU A 1 375 ? -0.742 -4.886 -5.955 1.00 90.62 375 GLU A N 1
ATOM 2982 C CA . GLU A 1 375 ? -1.433 -4.268 -7.100 1.00 90.62 375 GLU A CA 1
ATOM 2983 C C . GLU A 1 375 ? -2.781 -4.941 -7.402 1.00 90.62 375 GLU A C 1
ATOM 2985 O O . GLU A 1 375 ? -3.748 -4.267 -7.759 1.00 90.62 375 GLU A O 1
ATOM 2990 N N . ARG A 1 376 ? -2.892 -6.262 -7.193 1.00 90.56 376 ARG A N 1
ATOM 2991 C CA . ARG A 1 376 ? -4.154 -7.016 -7.312 1.00 90.56 376 ARG A CA 1
ATOM 2992 C C . ARG A 1 376 ? -5.269 -6.419 -6.450 1.00 90.56 376 ARG A C 1
ATOM 2994 O O . ARG A 1 376 ? -6.426 -6.462 -6.858 1.00 90.56 376 ARG A O 1
ATOM 3001 N N . PHE A 1 377 ? -4.941 -5.888 -5.274 1.00 93.62 377 PHE A N 1
ATOM 3002 C CA . PHE A 1 377 ? -5.913 -5.340 -4.328 1.00 93.62 377 PHE A CA 1
ATOM 3003 C C . PHE A 1 377 ? -6.134 -3.827 -4.466 1.00 93.62 377 PHE A C 1
ATOM 3005 O O . PHE A 1 377 ? -6.999 -3.282 -3.782 1.00 93.62 377 PHE A O 1
ATOM 3012 N N . GLN A 1 378 ? -5.420 -3.134 -5.362 1.00 92.88 378 GLN A N 1
ATOM 3013 C CA . GLN A 1 378 ? -5.584 -1.694 -5.617 1.00 92.88 378 GLN A CA 1
ATOM 3014 C C . GLN A 1 378 ? -6.829 -1.400 -6.478 1.00 92.88 378 GLN A C 1
ATOM 3016 O O . GLN A 1 378 ? -6.769 -0.740 -7.513 1.00 92.88 378 GLN A O 1
ATOM 3021 N N . VAL A 1 379 ? -7.982 -1.908 -6.037 1.00 88.69 379 VAL A N 1
ATOM 3022 C CA . VAL A 1 379 ? -9.300 -1.714 -6.651 1.00 88.69 379 VAL A CA 1
ATOM 3023 C C . VAL A 1 379 ? -10.143 -0.821 -5.733 1.00 88.69 379 VAL A C 1
ATOM 3025 O O . VAL A 1 379 ? -10.192 -1.072 -4.525 1.00 88.69 379 VAL A O 1
ATOM 3028 N N . PRO A 1 380 ? -10.824 0.210 -6.264 1.00 88.81 380 PRO A N 1
ATOM 3029 C CA . PRO A 1 380 ? -11.632 1.108 -5.451 1.00 88.81 380 PRO A CA 1
ATOM 3030 C C . PRO A 1 380 ? -12.847 0.400 -4.841 1.00 88.81 380 PRO A C 1
ATOM 3032 O O . PRO A 1 380 ? -13.468 -0.468 -5.457 1.00 88.81 380 PRO A O 1
ATOM 3035 N N . PHE A 1 381 ? -13.224 0.822 -3.635 1.00 91.75 381 PHE A N 1
ATOM 3036 C CA . PHE A 1 381 ? -14.469 0.400 -2.998 1.00 91.75 381 PHE A CA 1
ATOM 3037 C C . PHE A 1 381 ? -15.661 1.172 -3.566 1.00 91.75 381 PHE A C 1
ATOM 3039 O O . PHE A 1 381 ? -15.601 2.389 -3.738 1.00 91.75 381 PHE A O 1
ATOM 3046 N N . ASN A 1 382 ? -16.775 0.474 -3.791 1.00 93.25 382 ASN A N 1
ATOM 3047 C CA . ASN A 1 382 ? -18.027 1.078 -4.243 1.00 93.25 382 ASN A CA 1
ATOM 3048 C C . ASN A 1 382 ? -18.852 1.617 -3.058 1.00 93.25 382 ASN A C 1
ATOM 3050 O O . ASN A 1 382 ? -19.938 1.119 -2.762 1.00 93.25 382 ASN A O 1
ATOM 3054 N N . PHE A 1 383 ? -18.315 2.614 -2.354 1.00 94.25 383 PHE A N 1
ATOM 3055 C CA . PHE A 1 383 ? -19.011 3.341 -1.289 1.00 94.25 383 PHE A CA 1
ATOM 3056 C C . PHE A 1 383 ? -19.073 4.830 -1.615 1.00 94.25 383 PHE A C 1
ATOM 3058 O O . PHE A 1 383 ? -18.208 5.367 -2.307 1.00 94.25 383 PHE A O 1
ATOM 3065 N N . LYS A 1 384 ? -20.080 5.518 -1.076 1.00 94.69 384 LYS A N 1
ATOM 3066 C CA . LYS A 1 384 ? -20.208 6.967 -1.215 1.00 94.69 384 LYS A CA 1
ATOM 3067 C C . LYS A 1 384 ? -19.505 7.675 -0.061 1.00 94.69 384 LYS A C 1
ATOM 3069 O O . LYS A 1 384 ? -19.757 7.385 1.106 1.00 94.69 384 LYS A O 1
ATOM 3074 N N . GLU A 1 385 ? -18.643 8.630 -0.392 1.00 95.19 385 GLU A N 1
ATOM 3075 C CA . GLU A 1 385 ? -18.010 9.487 0.608 1.00 95.19 385 GLU A CA 1
ATOM 3076 C C . GLU A 1 385 ? -19.046 10.422 1.249 1.00 95.19 385 GLU A C 1
ATOM 3078 O O . GLU A 1 385 ? -19.870 11.029 0.558 1.00 95.19 385 GLU A O 1
ATOM 3083 N N . VAL A 1 386 ? -18.981 10.548 2.575 1.00 96.06 386 VAL A N 1
ATOM 3084 C CA . VAL A 1 386 ? -19.732 11.531 3.365 1.00 96.06 386 VAL A CA 1
ATOM 3085 C C . VAL A 1 386 ? -18.735 12.593 3.834 1.00 96.06 386 VAL A C 1
ATOM 3087 O O . VAL A 1 386 ? -18.030 12.367 4.821 1.00 96.06 386 VAL A O 1
ATOM 3090 N N . PRO A 1 387 ? -18.643 13.758 3.161 1.00 93.88 387 PRO A N 1
ATOM 3091 C CA . PRO A 1 387 ? -17.559 14.716 3.385 1.00 93.88 387 PRO A CA 1
ATOM 3092 C C . PRO A 1 387 ? -17.429 15.192 4.833 1.00 93.88 387 PRO A C 1
ATOM 3094 O O . PRO A 1 387 ? -16.318 15.381 5.320 1.00 93.88 387 PRO A O 1
ATOM 3097 N N . GLN A 1 388 ? -18.554 15.361 5.530 1.00 92.81 388 GLN A N 1
ATOM 3098 C CA . GLN A 1 388 ? -18.594 15.813 6.920 1.00 92.81 388 GLN A CA 1
ATOM 3099 C C . GLN A 1 388 ? -18.037 14.754 7.880 1.00 92.81 388 GLN A C 1
ATOM 3101 O O . GLN A 1 388 ? -17.270 15.086 8.779 1.00 92.81 388 GLN A O 1
ATOM 3106 N N . LEU A 1 389 ? -18.364 13.476 7.661 1.00 93.69 389 LEU A N 1
ATOM 3107 C CA . LEU A 1 389 ? -17.826 12.374 8.459 1.00 93.69 389 LEU A CA 1
ATOM 3108 C C . LEU A 1 389 ? -16.342 12.143 8.144 1.00 93.69 389 LEU A C 1
ATOM 3110 O O . LEU A 1 389 ? -15.535 11.988 9.055 1.00 93.69 389 LEU A O 1
ATOM 3114 N N . ALA A 1 390 ? -15.952 12.216 6.870 1.00 93.56 390 ALA A N 1
ATOM 3115 C CA . ALA A 1 390 ? -14.546 12.163 6.476 1.00 93.56 390 ALA A CA 1
ATOM 3116 C C . ALA A 1 390 ? -13.732 13.322 7.084 1.00 93.56 390 ALA A C 1
ATOM 3118 O O . ALA A 1 390 ? -12.584 13.128 7.481 1.00 93.56 390 ALA A O 1
ATOM 3119 N N . ALA A 1 391 ? -14.310 14.526 7.172 1.00 92.25 391 ALA A N 1
ATOM 3120 C CA . ALA A 1 391 ? -13.692 15.667 7.843 1.00 92.25 391 ALA A CA 1
ATOM 3121 C C . ALA A 1 391 ? -13.537 15.424 9.345 1.00 92.25 391 ALA A C 1
ATOM 3123 O O . ALA A 1 391 ? -12.439 15.606 9.858 1.00 92.25 391 ALA A O 1
ATOM 3124 N N . TYR A 1 392 ? -14.584 14.934 10.013 1.00 92.50 392 TYR A N 1
ATOM 3125 C CA . TYR A 1 392 ? -14.521 14.550 11.423 1.00 92.50 392 TYR A CA 1
ATOM 3126 C C . TYR A 1 392 ? -13.397 13.541 11.690 1.00 92.50 392 TYR A C 1
ATOM 3128 O O . TYR A 1 392 ? -12.550 13.800 12.537 1.00 92.50 392 TYR A O 1
ATOM 3136 N N . ILE A 1 393 ? -13.314 12.450 10.915 1.00 93.94 393 ILE A N 1
ATOM 3137 C CA . ILE A 1 393 ? -12.246 11.445 11.065 1.00 93.94 393 ILE A CA 1
ATOM 3138 C C . ILE A 1 393 ? -10.869 12.095 10.883 1.00 93.94 393 ILE A C 1
ATOM 3140 O O . ILE A 1 393 ? -9.974 11.881 11.696 1.00 93.94 393 ILE A O 1
ATOM 3144 N N . ARG A 1 394 ? -10.684 12.923 9.844 1.00 92.50 394 ARG A N 1
ATOM 3145 C CA . ARG A 1 394 ? -9.412 13.626 9.605 1.00 92.50 394 ARG A CA 1
ATOM 3146 C C . ARG A 1 394 ? -9.016 14.519 10.779 1.00 92.50 394 ARG A C 1
ATOM 3148 O O . ARG A 1 394 ? -7.857 14.471 11.184 1.00 92.50 394 ARG A O 1
ATOM 3155 N N . THR A 1 395 ? -9.949 15.297 11.323 1.00 89.69 395 THR A N 1
ATOM 3156 C CA . THR A 1 395 ? -9.681 16.178 12.466 1.00 89.69 395 THR A CA 1
ATOM 3157 C C . THR A 1 395 ? -9.367 15.368 13.725 1.00 89.69 395 THR A C 1
ATOM 3159 O O . THR A 1 395 ? -8.384 15.677 14.392 1.00 89.69 395 THR A O 1
ATOM 3162 N N . SER A 1 396 ? -10.104 14.285 13.999 1.00 89.62 396 SER A N 1
ATOM 3163 C CA . SER A 1 396 ? -9.838 13.380 15.131 1.00 89.62 396 SER A CA 1
ATOM 3164 C C . SER A 1 396 ? -8.464 12.709 15.047 1.00 89.62 396 SER A C 1
ATOM 3166 O O . SER A 1 396 ? -7.766 12.579 16.047 1.00 89.62 396 SER A O 1
ATOM 3168 N N . LEU A 1 397 ? -8.030 12.309 13.847 1.00 89.94 397 LEU A N 1
ATOM 3169 C CA . LEU A 1 397 ? -6.692 11.747 13.640 1.00 89.94 397 LEU A CA 1
ATOM 3170 C C . LEU A 1 397 ? -5.584 12.809 13.730 1.00 89.94 397 LEU A C 1
ATOM 3172 O O . LEU A 1 397 ? -4.438 12.481 14.042 1.00 89.94 397 LEU A O 1
ATOM 3176 N N . ALA A 1 398 ? -5.891 14.069 13.413 1.00 86.19 398 ALA A N 1
ATOM 3177 C CA . ALA A 1 398 ? -4.941 15.175 13.482 1.00 86.19 398 ALA A CA 1
ATOM 3178 C C . ALA A 1 398 ? -4.741 15.686 14.916 1.00 86.19 398 ALA A C 1
ATOM 3180 O O . ALA A 1 398 ? -3.606 15.990 15.277 1.00 86.19 398 ALA A O 1
ATOM 3181 N N . SER A 1 399 ? -5.793 15.724 15.742 1.00 76.62 399 SER A N 1
ATOM 3182 C CA . SER A 1 399 ? -5.710 16.172 17.143 1.00 76.62 399 SER A CA 1
ATOM 3183 C C . SER A 1 399 ? -4.809 15.293 18.012 1.00 76.62 399 SER A C 1
ATOM 3185 O O . SER A 1 399 ? -4.274 15.756 19.009 1.00 76.62 399 SER A O 1
ATOM 3187 N N . LEU A 1 400 ? -4.565 14.046 17.609 1.00 70.75 400 LEU A N 1
ATOM 3188 C CA . LEU A 1 400 ? -3.619 13.155 18.291 1.00 70.75 400 LEU A CA 1
ATOM 3189 C C . LEU A 1 400 ? -2.162 13.590 18.107 1.00 70.75 400 LEU A C 1
ATOM 3191 O O . LEU A 1 400 ? -1.305 13.227 18.897 1.00 70.75 400 LEU A O 1
ATOM 3195 N N . MET A 1 401 ? -1.851 14.389 17.078 1.00 50.44 401 MET A N 1
ATOM 3196 C CA . MET A 1 401 ? -0.487 14.894 16.891 1.00 50.44 401 MET A CA 1
ATOM 3197 C C . MET A 1 401 ? -0.096 15.970 17.910 1.00 50.44 401 MET A C 1
ATOM 3199 O O . MET A 1 401 ? 1.094 16.234 18.042 1.00 50.44 401 MET A O 1
ATOM 3203 N N . SER A 1 402 ? -1.054 16.583 18.619 1.00 48.59 402 SER A N 1
ATOM 3204 C CA . SER A 1 402 ? -0.747 17.536 19.695 1.00 48.59 402 SER A CA 1
ATOM 3205 C C . SER A 1 402 ? -0.568 16.876 21.064 1.00 48.59 402 SER A C 1
ATOM 3207 O O . SER A 1 402 ? -0.056 17.524 21.969 1.00 48.59 402 SER A O 1
ATOM 3209 N N . TYR A 1 403 ? -0.956 15.605 21.209 1.00 48.38 403 TYR A N 1
ATOM 3210 C CA . TYR A 1 403 ? -0.792 14.815 22.427 1.00 48.38 403 TYR A CA 1
ATOM 3211 C C . TYR A 1 403 ? 0.203 13.687 22.148 1.00 48.38 403 TYR A C 1
ATOM 3213 O O . TYR A 1 403 ? -0.160 12.568 21.802 1.00 48.38 403 TYR A O 1
ATOM 3221 N N . GLN A 1 404 ? 1.496 13.986 22.266 1.00 53.94 404 GLN A N 1
ATOM 3222 C CA . GLN A 1 404 ? 2.537 12.958 22.375 1.00 53.94 404 GLN A CA 1
ATOM 3223 C C . GLN A 1 404 ? 2.519 12.361 23.781 1.00 53.94 404 GLN A C 1
ATOM 3225 O O . GLN A 1 404 ? 3.524 12.391 24.483 1.00 53.94 404 GLN A O 1
ATOM 3230 N N . ASP A 1 405 ? 1.371 11.824 24.184 1.00 60.16 405 ASP A N 1
ATOM 3231 C CA . ASP A 1 405 ? 1.318 10.990 25.367 1.00 60.16 405 ASP A CA 1
ATOM 3232 C C . ASP A 1 405 ? 2.237 9.797 25.115 1.00 60.16 405 ASP A C 1
ATOM 3234 O O . ASP A 1 405 ? 2.043 9.001 24.185 1.00 60.16 405 ASP A O 1
ATOM 3238 N N . SER A 1 406 ? 3.286 9.688 25.924 1.00 75.19 406 SER A N 1
ATOM 3239 C CA . SER A 1 406 ? 4.128 8.502 25.913 1.00 75.19 406 SER A CA 1
ATOM 3240 C C . SER A 1 406 ? 3.274 7.257 26.199 1.00 75.19 406 SER A C 1
ATOM 3242 O O . SER A 1 406 ? 2.217 7.321 26.832 1.00 75.19 406 SER A O 1
ATOM 3244 N N . ALA A 1 407 ? 3.725 6.080 25.753 1.00 81.06 407 ALA A N 1
ATOM 3245 C CA . ALA A 1 407 ? 3.045 4.825 26.093 1.00 81.06 407 ALA A CA 1
ATOM 3246 C C . ALA A 1 407 ? 2.859 4.666 27.619 1.00 81.06 407 ALA A C 1
ATOM 3248 O O . ALA A 1 407 ? 1.879 4.063 28.063 1.00 81.06 407 ALA A O 1
ATOM 3249 N N . ASP A 1 408 ? 3.767 5.260 28.398 1.00 85.12 408 ASP A N 1
ATOM 3250 C CA . ASP A 1 408 ? 3.705 5.328 29.852 1.00 85.12 408 ASP A CA 1
ATOM 3251 C C . ASP A 1 408 ? 2.538 6.195 30.340 1.00 85.12 408 ASP A C 1
ATOM 3253 O O . ASP A 1 408 ? 1.796 5.757 31.215 1.00 85.12 408 ASP A O 1
ATOM 3257 N N . GLU A 1 409 ? 2.301 7.371 29.754 1.00 87.75 409 GLU A N 1
ATOM 3258 C CA . GLU A 1 409 ? 1.166 8.239 30.109 1.00 87.75 409 GLU A CA 1
ATOM 3259 C C . GLU A 1 409 ? -0.183 7.569 29.847 1.00 87.75 409 GLU A C 1
ATOM 3261 O O . GLU A 1 409 ? -1.045 7.548 30.730 1.00 87.75 409 GLU A O 1
ATOM 3266 N N . LEU A 1 410 ? -0.354 6.933 28.684 1.00 89.50 410 LEU A N 1
ATOM 3267 C CA . LEU A 1 410 ? -1.571 6.173 28.383 1.00 89.50 410 LEU A CA 1
ATOM 3268 C C . LEU A 1 410 ? -1.765 5.014 29.373 1.00 89.50 410 LEU A C 1
ATOM 3270 O O . LEU A 1 410 ? -2.881 4.734 29.824 1.00 89.50 410 LEU A O 1
ATOM 3274 N N . TYR A 1 411 ? -0.676 4.353 29.768 1.00 90.75 411 TYR A N 1
ATOM 3275 C CA . TYR A 1 411 ? -0.729 3.308 30.783 1.00 90.75 411 TYR A CA 1
ATOM 3276 C C . TYR A 1 411 ? -1.095 3.862 32.172 1.00 90.75 411 TYR A C 1
ATOM 3278 O O . TYR A 1 411 ? -1.907 3.252 32.871 1.00 90.75 411 TYR A O 1
ATOM 3286 N N . GLN A 1 412 ? -0.580 5.033 32.560 1.00 92.19 412 GLN A N 1
ATOM 3287 C CA . GLN A 1 412 ? -0.976 5.714 33.798 1.00 92.19 412 GLN A CA 1
ATOM 3288 C C . GLN A 1 412 ? -2.452 6.122 33.774 1.00 92.19 412 GLN A C 1
ATOM 3290 O O . GLN A 1 412 ? -3.165 5.879 34.746 1.00 92.19 412 GLN A O 1
ATOM 3295 N N . ARG A 1 413 ? -2.965 6.649 32.654 1.00 92.50 413 ARG A N 1
ATOM 3296 C CA . ARG A 1 413 ? -4.406 6.924 32.498 1.00 92.50 413 ARG A CA 1
ATOM 3297 C C . ARG A 1 413 ? -5.235 5.659 32.696 1.00 92.50 413 ARG A C 1
ATOM 3299 O O . ARG A 1 413 ? -6.208 5.685 33.444 1.00 92.50 413 ARG A O 1
ATOM 3306 N N . SER A 1 414 ? -4.810 4.536 32.112 1.00 95.56 414 SER A N 1
ATOM 3307 C CA . SER A 1 414 ? -5.442 3.231 32.342 1.00 95.56 414 SER A CA 1
ATOM 3308 C C . SER A 1 414 ? -5.461 2.839 33.827 1.00 95.56 414 SER A C 1
ATOM 3310 O O . SER A 1 414 ? -6.486 2.370 34.329 1.00 95.56 414 SER A O 1
ATOM 3312 N N . LEU A 1 415 ? -4.353 3.031 34.551 1.00 94.62 415 LEU A N 1
ATOM 3313 C CA . LEU A 1 415 ? -4.280 2.775 35.995 1.00 94.62 415 LEU A CA 1
ATOM 3314 C C . LEU A 1 415 ? -5.205 3.695 36.799 1.00 94.62 415 LEU A C 1
ATOM 3316 O O . LEU A 1 415 ? -5.814 3.234 37.759 1.00 94.62 415 LEU A O 1
ATOM 3320 N N . ASN A 1 416 ? -5.342 4.955 36.393 1.00 94.25 416 ASN A N 1
ATOM 3321 C CA . ASN A 1 416 ? -6.199 5.926 37.068 1.00 94.25 416 ASN A CA 1
ATOM 3322 C C . ASN A 1 416 ? -7.689 5.595 36.899 1.00 94.25 416 ASN A C 1
ATOM 3324 O O . ASN A 1 416 ? -8.444 5.680 37.865 1.00 94.25 416 ASN A O 1
ATOM 3328 N N . ILE A 1 417 ? -8.121 5.190 35.697 1.00 95.19 417 ILE A N 1
ATOM 3329 C CA . ILE A 1 417 ? -9.533 4.848 35.442 1.00 95.19 417 ILE A CA 1
ATOM 3330 C C . ILE A 1 417 ? -9.935 3.489 36.033 1.00 95.19 417 ILE A C 1
ATOM 3332 O O . ILE A 1 417 ? -11.091 3.308 36.418 1.00 95.19 417 ILE A O 1
ATOM 3336 N N . GLU A 1 418 ? -9.005 2.528 36.104 1.00 94.81 418 GLU A N 1
ATOM 3337 C CA . GLU A 1 418 ? -9.195 1.234 36.770 1.00 94.81 418 GLU A CA 1
ATOM 3338 C C . GLU A 1 418 ? -7.911 0.820 37.519 1.00 94.81 418 GLU A C 1
ATOM 3340 O O . GLU A 1 418 ? -7.024 0.177 36.929 1.00 94.81 418 GLU A O 1
ATOM 3345 N N . PRO A 1 419 ? -7.802 1.163 38.820 1.00 93.06 419 PRO A N 1
ATOM 3346 C CA . PRO A 1 419 ? -6.664 0.793 39.660 1.00 93.06 419 PRO A CA 1
ATOM 3347 C C . PRO A 1 419 ? -6.470 -0.721 39.761 1.00 93.06 419 PRO A C 1
ATOM 3349 O O . PRO A 1 419 ? -7.403 -1.502 39.574 1.00 93.06 419 PRO A O 1
ATOM 3352 N N . ARG A 1 420 ? -5.241 -1.158 40.067 1.00 88.81 420 ARG A N 1
ATOM 3353 C CA . ARG A 1 420 ? -4.977 -2.575 40.366 1.00 88.81 420 ARG A CA 1
ATOM 3354 C C . ARG A 1 420 ? -5.740 -2.963 41.630 1.00 88.81 420 ARG A C 1
ATOM 3356 O O . ARG A 1 420 ? -5.723 -2.217 42.606 1.00 88.81 420 ARG A O 1
ATOM 3363 N N . GLU A 1 421 ? -6.381 -4.126 41.615 1.00 79.19 421 GLU A N 1
ATOM 3364 C CA . GLU A 1 421 ? -7.002 -4.674 42.818 1.00 79.19 421 GLU A CA 1
ATOM 3365 C C . GLU A 1 421 ? -5.915 -4.879 43.879 1.00 79.19 421 GLU A C 1
ATOM 3367 O O . GLU A 1 421 ? -4.917 -5.560 43.636 1.00 79.19 421 GLU A O 1
ATOM 3372 N N . GLN A 1 422 ? -6.070 -4.238 45.040 1.00 63.06 422 GLN A N 1
ATOM 3373 C CA . GLN A 1 422 ? -5.221 -4.525 46.187 1.00 63.06 422 GLN A CA 1
ATOM 3374 C C . GLN A 1 422 ? -5.571 -5.934 46.659 1.00 63.06 422 GLN A C 1
ATOM 3376 O O . GLN A 1 422 ? -6.698 -6.187 47.080 1.00 63.06 422 GLN A O 1
ATOM 3381 N N . THR A 1 423 ? -4.614 -6.856 46.585 1.00 50.53 423 THR A N 1
ATOM 3382 C CA . THR A 1 423 ? -4.707 -8.136 47.286 1.00 50.53 423 THR A CA 1
ATOM 3383 C C . THR A 1 423 ? -4.896 -7.835 48.768 1.00 50.53 423 THR A C 1
ATOM 3385 O O . THR A 1 423 ? -3.952 -7.419 49.441 1.00 50.53 423 THR A O 1
ATOM 3388 N N . CYS A 1 424 ? -6.122 -7.993 49.266 1.00 46.31 424 CYS A N 1
ATOM 3389 C CA . CYS A 1 424 ? -6.413 -7.940 50.688 1.00 46.31 424 CYS A CA 1
ATOM 3390 C C . CYS A 1 424 ? -5.697 -9.140 51.316 1.00 46.31 424 CYS A C 1
ATOM 3392 O O . CYS A 1 424 ? -6.141 -10.279 51.173 1.00 46.31 424 CYS A O 1
ATOM 3394 N N . LEU A 1 425 ? -4.525 -8.907 51.910 1.00 51.47 425 LEU A N 1
ATOM 3395 C CA . LEU A 1 425 ? -3.881 -9.919 52.736 1.00 51.47 425 LEU A CA 1
ATOM 3396 C C . LEU A 1 425 ? -4.851 -10.244 53.882 1.00 51.47 425 LEU A C 1
ATOM 3398 O O . LEU A 1 425 ? -5.404 -9.309 54.472 1.00 51.47 425 LEU A O 1
ATOM 3402 N N . PRO A 1 426 ? -5.096 -11.530 54.189 1.00 56.47 426 PRO A N 1
ATOM 3403 C CA . PRO A 1 426 ? -5.930 -11.889 55.326 1.00 56.47 426 PRO A CA 1
ATOM 3404 C C . PRO A 1 426 ? -5.346 -11.256 56.600 1.00 56.47 426 PRO A C 1
ATOM 3406 O O . PRO A 1 426 ? -4.119 -11.140 56.709 1.00 56.47 426 PRO A O 1
ATOM 3409 N N . PRO A 1 427 ? -6.192 -10.817 57.550 1.00 58.91 427 PRO A N 1
ATOM 3410 C CA . PRO A 1 427 ? -5.708 -10.226 58.789 1.00 58.91 427 PRO A CA 1
ATOM 3411 C C . PRO A 1 427 ? -4.760 -11.210 59.491 1.00 58.91 427 PRO A C 1
ATOM 3413 O O . PRO A 1 427 ? -5.023 -12.418 59.465 1.00 58.91 427 PRO A O 1
ATOM 3416 N N . PRO A 1 428 ? -3.656 -10.732 60.096 1.00 58.50 428 PRO A N 1
ATOM 3417 C CA . PRO A 1 428 ? -2.735 -11.606 60.805 1.00 58.50 428 PRO A CA 1
ATOM 3418 C C . PRO A 1 428 ? -3.506 -12.363 61.889 1.00 58.50 428 PRO A C 1
ATOM 3420 O O . PRO A 1 428 ? -4.181 -11.761 62.726 1.00 58.50 428 PRO A O 1
ATOM 3423 N N . SER A 1 429 ? -3.437 -13.693 61.838 1.00 61.34 429 SER A N 1
ATOM 3424 C CA . SER A 1 429 ? -4.014 -14.572 62.849 1.00 61.34 429 SER A CA 1
ATOM 3425 C C . SER A 1 429 ? -3.442 -14.206 64.218 1.00 61.34 429 SER A C 1
ATOM 3427 O O . SER A 1 429 ? -2.225 -14.255 64.406 1.00 61.34 429 SER A O 1
ATOM 3429 N N . LEU A 1 430 ? -4.316 -13.829 65.156 1.00 60.34 430 LEU A N 1
ATOM 3430 C CA . LEU A 1 430 ? -3.957 -13.603 66.556 1.00 60.34 430 LEU A CA 1
ATOM 3431 C C . LEU A 1 430 ? -3.230 -14.844 67.109 1.00 60.34 430 LEU A C 1
ATOM 3433 O O . LEU A 1 430 ? -3.684 -15.965 66.855 1.00 60.34 430 LEU A O 1
ATOM 3437 N N . PRO A 1 431 ? -2.117 -14.679 67.847 1.00 62.47 431 PRO A N 1
ATOM 3438 C CA . PRO A 1 431 ? -1.421 -15.810 68.442 1.00 62.47 431 PRO A CA 1
ATOM 3439 C C . PRO A 1 431 ? -2.320 -16.489 69.489 1.00 62.47 431 PRO A C 1
ATOM 3441 O O . PRO A 1 431 ? -3.059 -15.799 70.199 1.00 62.47 431 PRO A O 1
ATOM 3444 N N . PRO A 1 432 ? -2.280 -17.828 69.600 1.00 52.59 432 PRO A N 1
ATOM 3445 C CA . PRO A 1 432 ? -3.090 -18.548 70.568 1.00 52.59 432 PRO A CA 1
ATOM 3446 C C . PRO A 1 432 ? -2.663 -18.167 71.987 1.00 52.59 432 PRO A C 1
ATOM 3448 O O . PRO A 1 432 ? -1.480 -18.184 72.328 1.00 52.59 432 PRO A O 1
ATOM 3451 N N . SER A 1 433 ? -3.651 -17.826 72.812 1.00 51.72 433 SER A N 1
ATOM 3452 C CA . SER A 1 433 ? -3.496 -17.584 74.241 1.00 51.72 433 SER A CA 1
ATOM 3453 C C . SER A 1 433 ? -2.873 -18.809 74.908 1.00 51.72 433 SER A C 1
ATOM 3455 O O . SER A 1 433 ? -3.478 -19.884 74.942 1.00 51.72 433 SER A O 1
ATOM 3457 N N . SER A 1 434 ? -1.664 -18.638 75.436 1.00 47.22 434 SER A N 1
ATOM 3458 C CA . SER A 1 434 ? -0.965 -19.619 76.258 1.00 47.22 434 SER A CA 1
ATOM 3459 C C . SER A 1 434 ? -1.823 -19.984 77.467 1.00 47.22 434 SER A C 1
ATOM 3461 O O . SER A 1 434 ? -2.023 -19.170 78.368 1.00 47.22 434 SER A O 1
ATOM 3463 N N . SER A 1 435 ? -2.347 -21.207 77.455 1.00 49.03 435 SER A N 1
ATOM 3464 C CA . SER A 1 435 ? -3.027 -21.809 78.595 1.00 49.03 435 SER A CA 1
ATOM 3465 C C . SER A 1 435 ? -1.962 -22.303 79.570 1.00 49.03 435 SER A C 1
ATOM 3467 O O . SER A 1 435 ? -1.122 -23.124 79.212 1.00 49.03 435 SER A O 1
ATOM 3469 N N . THR A 1 436 ? -1.994 -21.751 80.776 1.00 53.75 436 THR A N 1
ATOM 3470 C CA . THR A 1 436 ? -1.308 -22.225 81.980 1.00 53.75 436 THR A CA 1
ATOM 3471 C C . THR A 1 436 ? -1.542 -23.714 82.227 1.00 53.75 436 THR A C 1
ATOM 3473 O O . THR A 1 436 ? -2.701 -24.127 82.294 1.00 53.75 436 THR A O 1
ATOM 3476 N N . VAL A 1 437 ? -0.458 -24.458 82.466 1.00 46.53 437 VAL A N 1
ATOM 3477 C CA . VAL A 1 437 ? -0.386 -25.545 83.458 1.00 46.53 437 VAL A CA 1
ATOM 3478 C C . VAL A 1 437 ? 0.949 -25.428 84.175 1.00 46.53 437 VAL A C 1
ATOM 3480 O O . VAL A 1 437 ? 1.966 -25.274 83.460 1.00 46.53 437 VAL A O 1
#

pLDDT: mean 86.68, std 15.63, range [33.47, 98.81]

InterPro domains:
  IPR000651 Ras-like guanine nucleotide exchange factor, N-terminal [PF00618] (1-86)
  IPR000651 Ras-like guanine nucleotide exchange factor, N-terminal [PS50212] (1-117)
  IPR000651 Ras-like guanine nucleotide exchange factor, N-terminal [cd06224] (1-87)
  IPR001895 Ras guanine-nucleotide exchange factors catalytic domain [PF00617] (183-365)
  IPR001895 Ras guanine-nucleotide exchange factors catalytic domain [PS50009] (180-420)
  IPR001895 Ras guanine-nucleotide exchange factors catalytic domain [SM00147] (176-421)
  IPR001895 Ras guanine-nucleotide exchange factors catalytic domain [cd00155] (176-415)
  IPR008937 Ras-like guanine nucleotide exchange factor [PTHR23113] (12-427)
  IPR019804 Ras guanine-nucleotide exchange factor, conserved site [PS00720] (327-363)
  IPR023578 Ras guanine nucleotide exchange factor domain superfamily [SSF48366] (2-427)
  IPR036964 Ras guanine-nucleotide exchange factor, catalytic domain superfamily [G3DSA:1.10.840.10] (157-421)

Organism: NCBI:txid27349

Secondary structure (DSSP, 8-state):
---SSSPPPHHHHHHHHHHGGGTS-HHHHHHHHHHHHHHHHHTTS-SSTT--S-SHHHHHHHHHHHHHHHHHHHHHS--HHHHGGGHHHHHHHIIIIIHHH-HHHHHHHHHHHHHHHHHHHTT-----THHHHHHHHHS-GGGGGGGGSPPPPP---HHHHHHHHHTTS-GGGS-GGGS-HHHHHHHHHHHHHHHHHH--HHHHHTTGGGSSTTSSHHHHHHHHHHHHHHHHHHHHHHT---HHHHHHHHHHHHHHHHHHHHTTBHHHHHHHHHHHTSHHHHT-HHHHHHT-HHHHHHHHHHHHHT--HHHHHHHHHHHHHPPSS-B--HHHHHHHHHHHHHSS-SEEEETTEEEEEEE-HHHHHHHHHHHHHHHHT---------HHHHHHHHHHHHHGGG----HHHHHHHHHHHSPPPP--PPPPPPPP-----

Radius of gyration: 30.33 Å; chains: 1; bounding box: 65×48×134 Å

Foldseek 3Di:
DQFQPDDDDPLLLLLCLLCVVVPDALQVVLVVLLVQLVVLVVLVDDPDPPDDDDSVSRNVSNLVVSLVSLVCCLAASDFLVGNLVCLVVLLVSLVPSVCVVPVVSSVVSNVSSVVSVVCNVVVNGDGHPNLPCVLVVVPDPPPCVVVPPDADDADDDPVRVVVLVVCLPPLVVDAPLVDDLLNLLQQLCQVLLVLLSPQDSCQQLVVQVVDDPPGRVSVVVSVLLLVLLLVLLLCSLLVDLDLLSSLSSLLSLLVSLLSCVVVQAASNNVSSLSNCPDPLNVPLVSSVVSNDDVSVVSNVVSCVCQPCPPNRVNVVVCLVPDDPQHHHRCVSLSVQSVCLVVVDDQWDDDPPDPPDIDGPSVSSSSSVVSVVSSSNNSDRDSHDHDVSSSSSSVVSSVVVVVDPQDPVNSSVSSCVSPPDDPPPDPPPDDDDDDDDD